Protein AF-0000000075454269 (afdb_homodimer)

Organism: Capnocytophaga canimorsus (strain 5) (NCBI:txid860228)

Nearest PDB structures (foldseek):
  5xvn-assembly1_A  TM=9.307E-01  e=2.138E-20  Enterococcus faecalis TX0027
  8pk1-assembly1_F  TM=9.106E-01  e=6.320E-19  Streptococcus thermophilus DGCC 7710
  4zkj-assembly1_B  TM=7.295E-01  e=8.200E-19  Streptococcus pyogenes M1 476
  8pk1-assembly1_E  TM=7.086E-01  e=9.490E-18  Streptococcus thermophilus DGCC 7710
  5xvn-assembly1_D  TM=6.740E-01  e=6.801E-16  Enterococcus faecalis TX0027

Structure (mmCIF, N/CA/C/O backbone):
data_AF-0000000075454269-model_v1
#
loop_
_entity.id
_entity.type
_entity.pdbx_description
1 polymer 'CRISPR-associated endonuclease Cas1'
#
loop_
_atom_site.group_PDB
_atom_site.id
_atom_site.type_symbol
_atom_site.label_atom_id
_atom_site.label_alt_id
_atom_site.label_comp_id
_atom_site.label_asym_id
_atom_site.label_entity_id
_atom_site.label_seq_id
_atom_site.pdbx_PDB_ins_code
_atom_site.Cartn_x
_atom_site.Cartn_y
_atom_site.Cartn_z
_atom_site.occupancy
_atom_site.B_iso_or_equiv
_atom_site.auth_seq_id
_atom_site.auth_comp_id
_atom_site.auth_asym_id
_atom_site.auth_atom_id
_atom_site.pdbx_PDB_model_num
ATOM 1 N N . MET A 1 1 ? 5.285 -3.428 21.219 1 45.31 1 MET A N 1
ATOM 2 C CA . MET A 1 1 ? 6.477 -2.762 20.703 1 45.31 1 MET A CA 1
ATOM 3 C C . MET A 1 1 ? 6.109 -1.482 19.953 1 45.31 1 MET A C 1
ATOM 5 O O . MET A 1 1 ? 5.129 -1.455 19.203 1 45.31 1 MET A O 1
ATOM 9 N N . LEU A 1 2 ? 6.566 -0.424 20.469 1 62.72 2 LEU A N 1
ATOM 10 C CA . LEU A 1 2 ? 6.242 0.884 19.906 1 62.72 2 LEU A CA 1
ATOM 11 C C . LEU A 1 2 ? 6.938 1.094 18.562 1 62.72 2 LEU A C 1
ATOM 13 O O . LEU A 1 2 ? 8.164 1.03 18.484 1 62.72 2 LEU A O 1
ATOM 17 N N . TYR A 1 3 ? 6.336 0.884 17.5 1 77.25 3 TYR A N 1
ATOM 18 C CA . TYR A 1 3 ? 6.93 1.032 16.172 1 77.25 3 TYR A CA 1
ATOM 19 C C . TYR A 1 3 ? 7.383 2.469 15.938 1 77.25 3 TYR A C 1
ATOM 21 O O . TYR A 1 3 ? 6.781 3.41 16.453 1 77.25 3 TYR A O 1
ATOM 29 N N . ARG A 1 4 ? 8.531 2.588 15.391 1 89 4 ARG A N 1
ATOM 30 C CA . ARG A 1 4 ? 9.117 3.883 15.062 1 89 4 ARG A CA 1
ATOM 31 C C . ARG A 1 4 ? 8.734 4.316 13.648 1 89 4 ARG A C 1
ATOM 33 O O . ARG A 1 4 ? 8.562 3.475 12.766 1 89 4 ARG A O 1
ATOM 40 N N . SER A 1 5 ? 8.523 5.621 13.523 1 91.81 5 SER A N 1
ATOM 41 C CA . SER A 1 5 ? 8.383 6.23 12.203 1 91.81 5 SER A CA 1
ATOM 42 C C . SER A 1 5 ? 9.664 6.945 11.781 1 91.81 5 SER A C 1
ATOM 44 O O . SER A 1 5 ? 10.242 7.707 12.562 1 91.81 5 SER A O 1
ATOM 46 N N . ILE A 1 6 ? 10.117 6.656 10.625 1 94.69 6 ILE A N 1
ATOM 47 C CA . ILE A 1 6 ? 11.32 7.301 10.117 1 94.69 6 ILE A CA 1
ATOM 48 C C . ILE A 1 6 ? 10.969 8.211 8.945 1 94.69 6 ILE A C 1
ATOM 50 O O . ILE A 1 6 ? 10.25 7.801 8.031 1 94.69 6 ILE A O 1
ATOM 54 N N . TYR A 1 7 ? 11.453 9.422 9.016 1 95.12 7 TYR A N 1
ATOM 55 C CA . TYR A 1 7 ? 11.266 10.43 7.977 1 95.12 7 TYR A CA 1
ATOM 56 C C . TYR A 1 7 ? 12.578 10.711 7.25 1 95.12 7 TYR A C 1
ATOM 58 O O . TYR A 1 7 ? 13.562 11.117 7.871 1 95.12 7 TYR A O 1
ATOM 66 N N . ILE A 1 8 ? 12.641 10.469 5.914 1 96.75 8 ILE A N 1
ATOM 67 C CA . ILE A 1 8 ? 13.812 10.758 5.094 1 96.75 8 ILE A CA 1
ATOM 68 C C . ILE A 1 8 ? 13.562 12 4.242 1 96.75 8 ILE A C 1
ATOM 70 O O . ILE A 1 8 ? 12.891 11.922 3.211 1 96.75 8 ILE A O 1
ATOM 74 N N . GLY A 1 9 ? 14.172 13.094 4.59 1 95.31 9 GLY A N 1
ATOM 75 C CA . GLY A 1 9 ? 13.953 14.352 3.896 1 95.31 9 GLY A CA 1
ATOM 76 C C . GLY A 1 9 ? 15.172 14.844 3.145 1 95.31 9 GLY A C 1
ATOM 77 O O . GLY A 1 9 ? 15.18 15.953 2.611 1 95.31 9 GLY A O 1
ATOM 78 N N . ASN A 1 10 ? 16.234 14.062 3.109 1 95.19 10 ASN A N 1
ATOM 79 C CA . ASN A 1 10 ? 17.484 14.383 2.432 1 95.19 10 ASN A CA 1
ATOM 80 C C . ASN A 1 10 ? 17.875 13.297 1.421 1 95.19 10 ASN A C 1
ATOM 82 O O . ASN A 1 10 ? 17.344 12.188 1.472 1 95.19 10 ASN A O 1
ATOM 86 N N . PRO A 1 11 ? 18.734 13.672 0.455 1 96.75 11 PRO A N 1
ATOM 87 C CA . PRO A 1 11 ? 19.219 12.641 -0.46 1 96.75 11 PRO A CA 1
ATOM 88 C C . PRO A 1 11 ? 19.781 11.414 0.272 1 96.75 11 PRO A C 1
ATOM 90 O O . PRO A 1 11 ? 20.516 11.555 1.247 1 96.75 11 PRO A O 1
ATOM 93 N N . ALA A 1 12 ? 19.391 10.242 -0.186 1 98 12 ALA A N 1
ATOM 94 C CA . ALA A 1 12 ? 19.812 9.031 0.516 1 98 12 ALA A CA 1
ATOM 95 C C . ALA A 1 12 ? 19.609 7.797 -0.357 1 98 12 ALA A C 1
ATOM 97 O O . ALA A 1 12 ? 18.719 7.766 -1.205 1 98 12 ALA A O 1
ATOM 98 N N . TYR A 1 13 ? 20.484 6.91 -0.238 1 98 13 TYR A N 1
ATOM 99 C CA . TYR A 1 13 ? 20.281 5.551 -0.729 1 98 13 TYR A CA 1
ATOM 100 C C . TYR A 1 13 ? 19.906 4.609 0.408 1 98 13 TYR A C 1
ATOM 102 O O . TYR A 1 13 ? 20.656 4.445 1.368 1 98 13 TYR A O 1
ATOM 110 N N . LEU A 1 14 ? 18.734 4.023 0.319 1 98.38 14 LEU A N 1
ATOM 111 C CA . LEU A 1 14 ? 18.234 3.115 1.34 1 98.38 14 LEU A CA 1
ATOM 112 C C . LEU A 1 14 ? 18.391 1.662 0.903 1 98.38 14 LEU A C 1
ATOM 114 O O . LEU A 1 14 ? 17.844 1.258 -0.126 1 98.38 14 LEU A O 1
ATOM 118 N N . LYS A 1 15 ? 19.047 0.893 1.63 1 97.88 15 LYS A N 1
ATOM 119 C CA . LYS A 1 15 ? 19.297 -0.504 1.278 1 97.88 15 LYS A CA 1
ATOM 120 C C . LYS A 1 15 ? 19.219 -1.402 2.51 1 97.88 15 LYS A C 1
ATOM 122 O O . LYS A 1 15 ? 19.234 -0.917 3.643 1 97.88 15 LYS A O 1
ATOM 127 N N . LEU A 1 16 ? 19.125 -2.688 2.25 1 97.69 16 LEU A N 1
ATOM 128 C CA . LEU A 1 16 ? 19.062 -3.682 3.316 1 97.69 16 LEU A CA 1
ATOM 129 C C . LEU A 1 16 ? 20.438 -4.305 3.545 1 97.69 16 LEU A C 1
ATOM 131 O O . LEU A 1 16 ? 21.109 -4.711 2.59 1 97.69 16 LEU A O 1
ATOM 135 N N . LYS A 1 17 ? 20.891 -4.293 4.742 1 96.38 17 LYS A N 1
ATOM 136 C CA . LYS A 1 17 ? 22.094 -5.02 5.152 1 96.38 17 LYS A CA 1
ATOM 137 C C . LYS A 1 17 ? 21.953 -5.543 6.578 1 96.38 17 LYS A C 1
ATOM 139 O O . LYS A 1 17 ? 21.609 -4.793 7.492 1 96.38 17 LYS A O 1
ATOM 144 N N . ASP A 1 18 ? 22.094 -6.812 6.824 1 95.38 18 ASP A N 1
ATOM 145 C CA . ASP A 1 18 ? 22.047 -7.441 8.141 1 95.38 18 ASP A CA 1
ATOM 146 C C . ASP A 1 18 ? 20.703 -7.164 8.82 1 95.38 18 ASP A C 1
ATOM 148 O O . ASP A 1 18 ? 20.672 -6.746 9.977 1 95.38 18 ASP A O 1
ATOM 152 N N . GLN A 1 19 ? 19.688 -7.238 8.102 1 94.19 19 GLN A N 1
ATOM 153 C CA . GLN A 1 19 ? 18.312 -7.082 8.555 1 94.19 19 GLN A CA 1
ATOM 154 C C . GLN A 1 19 ? 18.047 -5.656 9.039 1 94.19 19 GLN A C 1
ATOM 156 O O . GLN A 1 19 ? 17.078 -5.41 9.766 1 94.19 19 GLN A O 1
ATOM 161 N N . GLN A 1 20 ? 18.906 -4.754 8.602 1 97 20 GLN A N 1
ATOM 162 C CA . GLN A 1 20 ? 18.781 -3.344 8.945 1 97 20 GLN A CA 1
ATOM 163 C C . GLN A 1 20 ? 18.625 -2.486 7.691 1 97 20 GLN A C 1
ATOM 165 O O . GLN A 1 20 ? 19.234 -2.77 6.656 1 97 20 GLN A O 1
ATOM 170 N N . MET A 1 21 ? 17.781 -1.5 7.805 1 97.62 21 MET A N 1
ATOM 171 C CA . MET A 1 21 ? 17.781 -0.467 6.773 1 97.62 21 MET A CA 1
ATOM 172 C C . MET A 1 21 ? 18.969 0.467 6.93 1 97.62 21 MET A C 1
ATOM 174 O O . MET A 1 21 ? 19.078 1.178 7.934 1 97.62 21 MET A O 1
ATOM 178 N N . LYS A 1 22 ? 19.828 0.442 6.023 1 98.31 22 LYS A N 1
ATOM 179 C CA . LYS A 1 22 ? 20.984 1.339 6.004 1 98.31 22 LYS A CA 1
ATOM 180 C C . LYS A 1 22 ? 20.672 2.607 5.211 1 98.31 22 LYS A C 1
ATOM 182 O O . LYS A 1 22 ? 20.109 2.541 4.121 1 98.31 22 LYS A O 1
ATOM 187 N N . ILE A 1 23 ? 20.953 3.67 5.797 1 98.12 23 ILE A N 1
ATOM 188 C CA . ILE A 1 23 ? 20.844 4.969 5.145 1 98.12 23 ILE A CA 1
ATOM 189 C C . ILE A 1 23 ? 22.219 5.445 4.707 1 98.12 23 ILE A C 1
ATOM 191 O O . ILE A 1 23 ? 23.078 5.738 5.543 1 98.12 23 ILE A O 1
ATOM 195 N N . VAL A 1 24 ? 22.375 5.543 3.389 1 97.56 24 VAL A N 1
ATOM 196 C CA . VAL A 1 24 ? 23.703 5.82 2.848 1 97.56 24 VAL A CA 1
ATOM 197 C C . VAL A 1 24 ? 23.672 7.129 2.057 1 97.56 24 VAL A C 1
ATOM 199 O O . VAL A 1 24 ? 22.734 7.387 1.306 1 97.56 24 VAL A O 1
ATOM 202 N N . CYS A 1 25 ? 24.672 7.902 2.211 1 96.06 25 CYS A N 1
ATOM 203 C CA . CYS A 1 25 ? 24.812 9.117 1.414 1 96.06 25 CYS A CA 1
ATOM 204 C C . CYS A 1 25 ? 25.141 8.781 -0.035 1 96.06 25 CYS A C 1
ATOM 206 O O . CYS A 1 25 ? 26.141 8.117 -0.307 1 96.06 25 CYS A O 1
ATOM 208 N N . PRO A 1 26 ? 24.328 9.234 -0.914 1 92.5 26 PRO A N 1
ATOM 209 C CA . PRO A 1 26 ? 24.594 8.859 -2.307 1 92.5 26 PRO A CA 1
ATOM 210 C C . PRO A 1 26 ? 25.906 9.445 -2.836 1 92.5 26 PRO A C 1
ATOM 212 O O . PRO A 1 26 ? 26.547 8.844 -3.699 1 92.5 26 PRO A O 1
ATOM 215 N N . LYS A 1 27 ? 26.359 10.586 -2.293 1 92.06 27 LYS A N 1
ATOM 216 C CA . LYS A 1 27 ? 27.547 11.273 -2.771 1 92.06 27 LYS A CA 1
ATOM 217 C C . LYS A 1 27 ? 28.812 10.648 -2.184 1 92.06 27 LYS A C 1
ATOM 219 O O . LYS A 1 27 ? 29.719 10.258 -2.922 1 92.06 27 LYS A O 1
ATOM 224 N N . THR A 1 28 ? 28.859 10.414 -0.987 1 93.94 28 THR A N 1
ATOM 225 C CA . THR A 1 28 ? 30.078 9.992 -0.306 1 93.94 28 THR A CA 1
ATOM 226 C C . THR A 1 28 ? 30.062 8.484 -0.074 1 93.94 28 THR A C 1
ATOM 228 O O . THR A 1 28 ? 31.094 7.891 0.248 1 93.94 28 THR A O 1
ATOM 231 N N . LYS A 1 29 ? 28.906 7.891 -0.144 1 92.19 29 LYS A N 1
ATOM 232 C CA . LYS A 1 29 ? 28.703 6.469 0.104 1 92.19 29 LYS A CA 1
ATOM 233 C C . LYS A 1 29 ? 28.875 6.137 1.584 1 92.19 29 LYS A C 1
ATOM 235 O O . LYS A 1 29 ? 28.922 4.965 1.963 1 92.19 29 LYS A O 1
ATOM 240 N N . ALA A 1 30 ? 28.938 7.23 2.375 1 95.75 30 ALA A N 1
ATOM 241 C CA . ALA A 1 30 ? 29.047 7.031 3.818 1 95.75 30 ALA A CA 1
ATOM 242 C C . ALA A 1 30 ? 27.703 6.645 4.422 1 95.75 30 ALA A C 1
ATOM 244 O O . ALA A 1 30 ? 26.656 7.172 4.02 1 95.75 30 ALA A O 1
ATOM 245 N N . GLU A 1 31 ? 27.75 5.758 5.391 1 95.69 31 GLU A N 1
ATOM 246 C CA . GLU A 1 31 ? 26.531 5.395 6.113 1 95.69 31 GLU A CA 1
ATOM 247 C C . GLU A 1 31 ? 26.141 6.48 7.113 1 95.69 31 GLU A C 1
ATOM 249 O O . GLU A 1 31 ? 26.938 6.844 7.984 1 95.69 31 GLU A O 1
ATOM 254 N N . LYS A 1 32 ? 25.016 6.988 6.996 1 95.69 32 LYS A N 1
ATOM 255 C CA . LYS A 1 32 ? 24.531 8.062 7.855 1 95.69 32 LYS A CA 1
ATOM 256 C C . LYS A 1 32 ? 23.719 7.508 9.031 1 95.69 32 LYS A C 1
ATOM 258 O O . LYS A 1 32 ? 23.531 8.195 10.039 1 95.69 32 LYS A O 1
ATOM 263 N N . GLY A 1 33 ? 23.234 6.285 8.898 1 95.38 33 GLY A N 1
ATOM 264 C CA . GLY A 1 33 ? 22.422 5.688 9.945 1 95.38 33 GLY A CA 1
ATOM 265 C C . GLY A 1 33 ? 21.984 4.27 9.633 1 95.38 33 GLY A C 1
ATOM 266 O O . GLY A 1 33 ? 22.188 3.787 8.516 1 95.38 33 GLY A O 1
ATOM 267 N N . SER A 1 34 ? 21.516 3.596 10.664 1 96.06 34 SER A N 1
ATOM 268 C CA . SER A 1 34 ? 21.016 2.223 10.57 1 96.06 34 SER A CA 1
ATOM 269 C C . SER A 1 34 ? 19.859 1.982 11.539 1 96.06 34 SER A C 1
ATOM 271 O O . SER A 1 34 ? 19.906 2.43 12.688 1 96.06 34 SER A O 1
ATOM 273 N N . VAL A 1 35 ? 18.828 1.36 11.031 1 96.38 35 VAL A N 1
ATOM 274 C CA . VAL A 1 35 ? 17.656 1.081 11.852 1 96.38 35 VAL A CA 1
ATOM 275 C C . VAL A 1 35 ? 17.188 -0.355 11.617 1 96.38 35 VAL A C 1
ATOM 277 O O . VAL A 1 35 ? 17 -0.776 10.477 1 96.38 35 VAL A O 1
ATOM 280 N N . PRO A 1 36 ? 17.031 -1.116 12.695 1 96.31 36 PRO A N 1
ATOM 281 C CA . PRO A 1 36 ? 16.438 -2.439 12.492 1 96.31 36 PRO A CA 1
ATOM 282 C C . PRO A 1 36 ? 15.047 -2.373 11.875 1 96.31 36 PRO A C 1
ATOM 284 O O . PRO A 1 36 ? 14.195 -1.628 12.352 1 96.31 36 PRO A O 1
ATOM 287 N N . VAL A 1 37 ? 14.828 -3.168 10.875 1 95.5 37 VAL A N 1
ATOM 288 C CA . VAL A 1 37 ? 13.562 -3.135 10.164 1 95.5 37 VAL A CA 1
ATOM 289 C C . VAL A 1 37 ? 12.422 -3.52 11.109 1 95.5 37 VAL A C 1
ATOM 291 O O . VAL A 1 37 ? 11.32 -2.975 11.016 1 95.5 37 VAL A O 1
ATOM 294 N N . GLU A 1 38 ? 12.648 -4.418 12.008 1 92.94 38 GLU A N 1
ATOM 295 C CA . GLU A 1 38 ? 11.633 -4.918 12.93 1 92.94 38 GLU A CA 1
ATOM 296 C C . GLU A 1 38 ? 11.133 -3.814 13.852 1 92.94 38 GLU A C 1
ATOM 298 O O . GLU A 1 38 ? 10.062 -3.936 14.453 1 92.94 38 GLU A O 1
ATOM 303 N N . ASP A 1 39 ? 11.891 -2.697 13.969 1 93.75 39 ASP A N 1
ATOM 304 C CA . ASP A 1 39 ? 11.523 -1.588 14.844 1 93.75 39 ASP A CA 1
ATOM 305 C C . ASP A 1 39 ? 10.711 -0.542 14.086 1 93.75 39 ASP A C 1
ATOM 307 O O . ASP A 1 39 ? 10.188 0.401 14.688 1 93.75 39 ASP A O 1
ATOM 311 N N . LEU A 1 40 ? 10.539 -0.782 12.836 1 93.56 40 LEU A N 1
ATOM 312 C CA . LEU A 1 40 ? 9.906 0.237 12.008 1 93.56 40 LEU A CA 1
ATOM 313 C C . LEU A 1 40 ? 8.422 -0.059 11.82 1 93.56 40 LEU A C 1
ATOM 315 O O . LEU A 1 40 ? 8.031 -1.212 11.617 1 93.56 40 LEU A O 1
ATOM 319 N N . GLY A 1 41 ? 7.602 0.968 11.945 1 91.81 41 GLY A N 1
ATOM 320 C CA . GLY A 1 41 ? 6.199 0.889 11.57 1 91.81 41 GLY A CA 1
ATOM 321 C C . GLY A 1 41 ? 5.883 1.623 10.281 1 91.81 41 GLY A C 1
ATOM 322 O O . GLY A 1 41 ? 4.965 1.238 9.555 1 91.81 41 GLY A O 1
ATOM 323 N N . LEU A 1 42 ? 6.652 2.738 10.102 1 94 42 LEU A N 1
ATOM 324 C CA . LEU A 1 42 ? 6.391 3.58 8.938 1 94 42 LEU A CA 1
ATOM 325 C C . LEU A 1 42 ? 7.676 4.215 8.422 1 94 42 LEU A C 1
ATOM 327 O O . LEU A 1 42 ? 8.508 4.676 9.211 1 94 42 LEU A O 1
ATOM 331 N N . LEU A 1 43 ? 7.852 4.203 7.105 1 96.62 43 LEU A N 1
ATOM 332 C CA . LEU A 1 43 ? 8.938 4.887 6.41 1 96.62 43 LEU A CA 1
ATOM 333 C C . LEU A 1 43 ? 8.391 5.941 5.457 1 96.62 43 LEU A C 1
ATOM 335 O O . LEU A 1 43 ? 7.641 5.621 4.531 1 96.62 43 LEU A O 1
ATOM 339 N N . MET A 1 44 ? 8.758 7.191 5.668 1 97.12 44 MET A N 1
ATOM 340 C CA . MET A 1 44 ? 8.297 8.297 4.828 1 97.12 44 MET A CA 1
ATOM 341 C C . MET A 1 44 ? 9.43 8.812 3.945 1 97.12 44 MET A C 1
ATOM 343 O O . MET A 1 44 ? 10.469 9.25 4.449 1 97.12 44 MET A O 1
ATOM 347 N N . LEU A 1 45 ? 9.203 8.766 2.645 1 97.94 45 LEU A N 1
ATOM 348 C CA . LEU A 1 45 ? 10.156 9.273 1.659 1 97.94 45 LEU A CA 1
ATOM 349 C C . LEU A 1 45 ? 9.758 10.672 1.202 1 97.94 45 LEU A C 1
ATOM 351 O O . LEU A 1 45 ? 8.719 10.852 0.562 1 97.94 45 LEU A O 1
ATOM 355 N N . ASP A 1 46 ? 10.656 11.648 1.494 1 96.69 46 ASP A N 1
ATOM 356 C CA . ASP A 1 46 ? 10.258 13.023 1.221 1 96.69 46 ASP A CA 1
ATOM 357 C C . ASP A 1 46 ? 11.406 13.812 0.594 1 96.69 46 ASP A C 1
ATOM 359 O O . ASP A 1 46 ? 11.742 14.906 1.061 1 96.69 46 ASP A O 1
ATOM 363 N N . HIS A 1 47 ? 12.047 13.219 -0.365 1 96.25 47 HIS A N 1
ATOM 364 C CA . HIS A 1 47 ? 13.055 13.875 -1.191 1 96.25 47 HIS A CA 1
ATOM 365 C C . HIS A 1 47 ? 13.195 13.18 -2.543 1 96.25 47 HIS A C 1
ATOM 367 O O . HIS A 1 47 ? 13.18 11.945 -2.617 1 96.25 47 HIS A O 1
ATOM 373 N N . PHE A 1 48 ? 13.391 13.914 -3.586 1 92.56 48 PHE A N 1
ATOM 374 C CA . PHE A 1 48 ? 13.383 13.352 -4.93 1 92.56 48 PHE A CA 1
ATOM 375 C C . PHE A 1 48 ? 14.648 12.539 -5.184 1 92.56 48 PHE A C 1
ATOM 377 O O . PHE A 1 48 ? 14.656 11.625 -6.012 1 92.56 48 PHE A O 1
ATOM 384 N N . GLN A 1 49 ? 15.742 12.812 -4.422 1 95.62 49 GLN A N 1
ATOM 385 C CA . GLN A 1 49 ? 17.016 12.109 -4.621 1 95.62 49 GLN A CA 1
ATOM 386 C C . GLN A 1 49 ? 17.141 10.938 -3.652 1 95.62 49 GLN A C 1
ATOM 388 O O . GLN A 1 49 ? 18.25 10.648 -3.172 1 95.62 49 GLN A O 1
ATOM 393 N N . ILE A 1 50 ? 16.125 10.352 -3.307 1 97.69 50 ILE A N 1
ATOM 394 C CA . ILE A 1 50 ? 16.141 9.102 -2.557 1 97.69 50 ILE A CA 1
ATOM 395 C C . ILE A 1 50 ? 16.078 7.918 -3.521 1 97.69 50 ILE A C 1
ATOM 397 O O . ILE A 1 50 ? 15.328 7.953 -4.504 1 97.69 50 ILE A O 1
ATOM 401 N N . THR A 1 51 ? 16.875 6.965 -3.334 1 98 51 THR A N 1
ATOM 402 C CA . THR A 1 51 ? 16.781 5.676 -4.012 1 98 51 THR A CA 1
ATOM 403 C C . THR A 1 51 ? 16.594 4.547 -3 1 98 51 THR A C 1
ATOM 405 O O . THR A 1 51 ? 17.203 4.559 -1.93 1 98 51 THR A O 1
ATOM 408 N N . ILE A 1 52 ? 15.789 3.574 -3.352 1 98.31 52 ILE A N 1
ATOM 409 C CA . ILE A 1 52 ? 15.492 2.486 -2.428 1 98.31 52 ILE A CA 1
ATOM 410 C C . ILE A 1 52 ? 15.648 1.146 -3.143 1 98.31 52 ILE A C 1
ATOM 412 O O . ILE A 1 52 ? 15.234 0.997 -4.293 1 98.31 52 ILE A O 1
ATOM 416 N N . SER A 1 53 ? 16.266 0.19 -2.498 1 98.12 53 SER A N 1
ATOM 417 C CA . SER A 1 53 ? 16.438 -1.136 -3.084 1 98.12 53 SER A CA 1
ATOM 418 C C . SER A 1 53 ? 15.172 -1.971 -2.928 1 98.12 53 SER A C 1
ATOM 420 O O . SER A 1 53 ? 14.469 -1.864 -1.919 1 98.12 53 SER A O 1
ATOM 422 N N . HIS A 1 54 ? 14.914 -2.785 -3.91 1 97.94 54 HIS A N 1
ATOM 423 C CA . HIS A 1 54 ? 13.75 -3.662 -3.857 1 97.94 54 HIS A CA 1
ATOM 424 C C . HIS A 1 54 ? 13.875 -4.676 -2.725 1 97.94 54 HIS A C 1
ATOM 426 O O . HIS A 1 54 ? 12.875 -5.039 -2.098 1 97.94 54 HIS A O 1
ATOM 432 N N . GLN A 1 55 ? 15.062 -5.125 -2.465 1 97.12 55 GLN A N 1
ATOM 433 C CA . GLN A 1 55 ? 15.281 -6.027 -1.342 1 97.12 55 GLN A CA 1
ATOM 434 C C . GLN A 1 55 ? 14.773 -5.418 -0.038 1 97.12 55 GLN A C 1
ATOM 436 O O . GLN A 1 55 ? 14.141 -6.102 0.767 1 97.12 55 GLN A O 1
ATOM 441 N N . LEU A 1 56 ? 15.133 -4.18 0.158 1 97.94 56 LEU A N 1
ATOM 442 C CA . LEU A 1 56 ? 14.648 -3.49 1.351 1 97.94 56 LEU A CA 1
ATOM 443 C C . LEU A 1 56 ? 13.133 -3.41 1.354 1 97.94 56 LEU A C 1
ATOM 445 O O . LEU A 1 56 ? 12.492 -3.68 2.373 1 97.94 56 LEU A O 1
ATOM 449 N N . ILE A 1 57 ? 12.547 -3.037 0.24 1 97.75 57 ILE A N 1
ATOM 450 C CA . ILE A 1 57 ? 11.094 -2.945 0.124 1 97.75 57 ILE A CA 1
ATOM 451 C C . ILE A 1 57 ? 10.461 -4.27 0.544 1 97.75 57 ILE A C 1
ATOM 453 O O . ILE A 1 57 ? 9.523 -4.289 1.349 1 97.75 57 ILE A O 1
ATOM 457 N N . GLN A 1 58 ? 10.961 -5.383 0.025 1 95.75 58 GLN A N 1
ATOM 458 C CA . GLN A 1 58 ? 10.453 -6.711 0.354 1 95.75 58 GLN A CA 1
ATOM 459 C C . GLN A 1 58 ? 10.492 -6.957 1.858 1 95.75 58 GLN A C 1
ATOM 461 O O . GLN A 1 58 ? 9.523 -7.465 2.436 1 95.75 58 GLN A O 1
ATOM 466 N N . TRP A 1 59 ? 11.586 -6.605 2.408 1 95.81 59 TRP A N 1
ATOM 467 C CA . TRP A 1 59 ? 11.773 -6.836 3.836 1 95.81 59 TRP A CA 1
ATOM 468 C C . TRP A 1 59 ? 10.828 -5.973 4.66 1 95.81 59 TRP A C 1
ATOM 470 O O . TRP A 1 59 ? 10.273 -6.43 5.66 1 95.81 59 TRP A O 1
ATOM 480 N N . LEU A 1 60 ? 10.688 -4.785 4.258 1 96 60 LEU A N 1
ATOM 481 C CA . LEU A 1 60 ? 9.758 -3.887 4.934 1 96 60 LEU A CA 1
ATOM 482 C C . LEU A 1 60 ? 8.336 -4.426 4.863 1 96 60 LEU A C 1
ATOM 484 O O . LEU A 1 60 ? 7.621 -4.434 5.871 1 96 60 LEU A O 1
ATOM 488 N N . MET A 1 61 ? 7.926 -4.887 3.707 1 94.5 61 MET A N 1
ATOM 489 C CA . MET A 1 61 ? 6.594 -5.465 3.541 1 94.5 61 MET A CA 1
ATOM 490 C C . MET A 1 61 ? 6.422 -6.695 4.426 1 94.5 61 MET A C 1
ATOM 492 O O . MET A 1 61 ? 5.371 -6.883 5.039 1 94.5 61 MET A O 1
ATOM 496 N N . GLY A 1 62 ? 7.43 -7.484 4.488 1 93 62 GLY A N 1
ATOM 497 C CA . GLY A 1 62 ? 7.379 -8.688 5.309 1 93 62 GLY A CA 1
ATOM 498 C C . GLY A 1 62 ? 7.25 -8.391 6.789 1 93 62 GLY A C 1
ATOM 499 O O . GLY A 1 62 ? 6.832 -9.258 7.566 1 93 62 GLY A O 1
ATOM 500 N N . ASN A 1 63 ? 7.625 -7.211 7.184 1 92.38 63 ASN A N 1
ATOM 501 C CA . ASN A 1 63 ? 7.543 -6.789 8.578 1 92.38 63 ASN A CA 1
ATOM 502 C C . ASN A 1 63 ? 6.402 -5.805 8.797 1 92.38 63 ASN A C 1
ATOM 504 O O . ASN A 1 63 ? 6.387 -5.078 9.797 1 92.38 63 ASN A O 1
ATOM 508 N N . ASN A 1 64 ? 5.539 -5.688 7.844 1 90.44 64 ASN A N 1
ATOM 509 C CA . ASN A 1 64 ? 4.309 -4.906 7.922 1 90.44 64 ASN A CA 1
ATOM 510 C C . ASN A 1 64 ? 4.602 -3.418 8.086 1 90.44 64 ASN A C 1
ATOM 512 O O . ASN A 1 64 ? 3.9 -2.723 8.828 1 90.44 64 ASN A O 1
ATOM 516 N N . VAL A 1 65 ? 5.676 -2.982 7.5 1 93.44 65 VAL A N 1
ATOM 517 C CA . VAL A 1 65 ? 6.027 -1.568 7.547 1 93.44 65 VAL A CA 1
ATOM 518 C C . VAL A 1 65 ? 5.324 -0.82 6.422 1 93.44 65 VAL A C 1
ATOM 520 O O . VAL A 1 65 ? 5.324 -1.271 5.273 1 93.44 65 VAL A O 1
ATOM 523 N N . VAL A 1 66 ? 4.727 0.344 6.703 1 93.25 66 VAL A N 1
ATOM 524 C CA . VAL A 1 66 ? 4.086 1.179 5.691 1 93.25 66 VAL A CA 1
ATOM 525 C C . VAL A 1 66 ? 5.121 2.105 5.059 1 93.25 66 VAL A C 1
ATOM 527 O O . VAL A 1 66 ? 5.91 2.744 5.762 1 93.25 66 VAL A O 1
ATOM 530 N N . ILE A 1 67 ? 5.145 2.168 3.721 1 96.25 67 ILE A N 1
ATOM 531 C CA . ILE A 1 67 ? 5.988 3.135 3.027 1 96.25 67 ILE A CA 1
ATOM 532 C C . ILE A 1 67 ? 5.121 4.25 2.445 1 96.25 67 ILE A C 1
ATOM 534 O O . ILE A 1 67 ? 4.156 3.982 1.725 1 96.25 67 ILE A O 1
ATOM 538 N N . ILE A 1 68 ? 5.457 5.492 2.746 1 96.19 68 ILE A N 1
ATOM 539 C CA . ILE A 1 68 ? 4.746 6.656 2.229 1 96.19 68 ILE A CA 1
ATOM 540 C C . ILE A 1 68 ? 5.672 7.465 1.319 1 96.19 68 ILE A C 1
ATOM 542 O O . ILE A 1 68 ? 6.809 7.762 1.688 1 96.19 68 ILE A O 1
ATOM 546 N N . SER A 1 69 ? 5.219 7.754 0.158 1 97.44 69 SER A N 1
ATOM 547 C CA . SER A 1 69 ? 5.918 8.633 -0.774 1 97.44 69 SER A CA 1
ATOM 548 C C . SER A 1 69 ? 5.277 10.016 -0.816 1 97.44 69 SER A C 1
ATOM 550 O O . SER A 1 69 ? 4.082 10.141 -1.09 1 97.44 69 SER A O 1
ATOM 552 N N . CYS A 1 70 ? 6.027 11.016 -0.572 1 96.06 70 CYS A N 1
ATOM 553 C CA . CYS A 1 70 ? 5.531 12.391 -0.632 1 96.06 70 CYS A CA 1
ATOM 554 C C . CYS A 1 70 ? 5.859 13.031 -1.974 1 96.06 70 CYS A C 1
ATOM 556 O O . CYS A 1 70 ? 6.855 12.672 -2.607 1 96.06 70 CYS A O 1
ATOM 558 N N . ASP A 1 71 ? 5.07 13.977 -2.338 1 94.44 71 ASP A N 1
ATOM 559 C CA . ASP A 1 71 ? 5.305 14.656 -3.605 1 94.44 71 ASP A CA 1
ATOM 560 C C . ASP A 1 71 ? 6.18 15.898 -3.408 1 94.44 71 ASP A C 1
ATOM 562 O O . ASP A 1 71 ? 6.809 16.062 -2.361 1 94.44 71 ASP A O 1
ATOM 566 N N . THR A 1 72 ? 6.266 16.719 -4.438 1 92.5 72 THR A N 1
ATOM 567 C CA . THR A 1 72 ? 7.152 17.875 -4.434 1 92.5 72 THR A CA 1
ATOM 568 C C . THR A 1 72 ? 6.664 18.922 -3.438 1 92.5 72 THR A C 1
ATOM 570 O O . THR A 1 72 ? 7.422 19.812 -3.035 1 92.5 72 THR A O 1
ATOM 573 N N . HIS A 1 73 ? 5.391 18.828 -3.053 1 92.5 73 HIS A N 1
ATOM 574 C CA . HIS A 1 73 ? 4.844 19.75 -2.072 1 92.5 73 HIS A CA 1
ATOM 575 C C . HIS A 1 73 ? 4.863 19.156 -0.671 1 92.5 73 HIS A C 1
ATOM 577 O O . HIS A 1 73 ? 4.223 19.672 0.242 1 92.5 73 HIS A O 1
ATOM 583 N N . HIS A 1 74 ? 5.551 18 -0.563 1 93.56 74 HIS A N 1
ATOM 584 C CA . HIS A 1 74 ? 5.734 17.312 0.712 1 93.56 74 HIS A CA 1
ATOM 585 C C . HIS A 1 74 ? 4.414 16.766 1.242 1 93.56 74 HIS A C 1
ATOM 587 O O . HIS A 1 74 ? 4.25 16.594 2.453 1 93.56 74 HIS A O 1
ATOM 593 N N . LEU A 1 75 ? 3.477 16.578 0.339 1 95.44 75 LEU A N 1
ATOM 594 C CA . LEU A 1 75 ? 2.211 15.938 0.673 1 95.44 75 LEU A CA 1
ATOM 595 C C . LEU A 1 75 ? 2.283 14.438 0.423 1 95.44 75 LEU A C 1
ATOM 597 O O . LEU A 1 75 ? 2.799 14 -0.608 1 95.44 75 LEU A O 1
ATOM 601 N N . PRO A 1 76 ? 1.822 13.68 1.409 1 95.31 76 PRO A N 1
ATOM 602 C CA . PRO A 1 76 ? 1.735 12.242 1.117 1 95.31 76 PRO A CA 1
ATOM 603 C C . PRO A 1 76 ? 0.968 11.945 -0.169 1 95.31 76 PRO A C 1
ATOM 605 O O . PRO A 1 76 ? -0.133 12.469 -0.369 1 95.31 76 PRO A O 1
ATOM 608 N N . HIS A 1 77 ? 1.562 11.156 -0.98 1 94.31 77 HIS A N 1
ATOM 609 C CA . HIS A 1 77 ? 1.045 10.969 -2.332 1 94.31 77 HIS A CA 1
ATOM 610 C C . HIS A 1 77 ? 0.805 9.492 -2.633 1 94.31 77 HIS A C 1
ATOM 612 O O . HIS A 1 77 ? -0.227 9.133 -3.203 1 94.31 77 HIS A O 1
ATOM 618 N N . GLY A 1 78 ? 1.713 8.695 -2.328 1 94.5 78 GLY A N 1
ATOM 619 C CA . GLY A 1 78 ? 1.614 7.258 -2.525 1 94.5 78 GLY A CA 1
ATOM 620 C C . GLY A 1 78 ? 1.813 6.465 -1.248 1 94.5 78 GLY A C 1
ATOM 621 O O . GLY A 1 78 ? 2.539 6.898 -0.35 1 94.5 78 GLY A O 1
ATOM 622 N N . GLN A 1 79 ? 1.231 5.297 -1.213 1 93.69 79 GLN A N 1
ATOM 623 C CA . GLN A 1 79 ? 1.332 4.418 -0.051 1 93.69 79 GLN A CA 1
ATOM 624 C C . GLN A 1 79 ? 1.521 2.965 -0.475 1 93.69 79 GLN A C 1
ATOM 626 O O . GLN A 1 79 ? 0.825 2.477 -1.367 1 93.69 79 GLN A O 1
ATOM 631 N N . MET A 1 80 ? 2.527 2.334 0.141 1 94.69 80 MET A N 1
ATOM 632 C CA . MET A 1 80 ? 2.734 0.905 -0.08 1 94.69 80 MET A CA 1
ATOM 633 C C . MET A 1 80 ? 2.395 0.106 1.174 1 94.69 80 MET A C 1
ATOM 635 O O . MET A 1 80 ? 2.848 0.44 2.27 1 94.69 80 MET A O 1
ATOM 639 N N . LEU A 1 81 ? 1.652 -0.976 0.972 1 91.81 81 LEU A N 1
ATOM 640 C CA . LEU A 1 81 ? 1.237 -1.893 2.029 1 91.81 81 LEU A CA 1
ATOM 641 C C . LEU A 1 81 ? 1.398 -3.342 1.585 1 91.81 81 LEU A C 1
ATOM 643 O O . LEU A 1 81 ? 1.37 -3.637 0.388 1 91.81 81 LEU A O 1
ATOM 647 N N . PRO A 1 82 ? 1.578 -4.168 2.615 1 90.81 82 PRO A N 1
ATOM 648 C CA . PRO A 1 82 ? 1.472 -5.586 2.264 1 90.81 82 PRO A CA 1
ATOM 649 C C . PRO A 1 82 ? 0.096 -5.957 1.712 1 90.81 82 PRO A C 1
ATOM 651 O O . PRO A 1 82 ? -0.919 -5.426 2.168 1 90.81 82 PRO A O 1
ATOM 654 N N . LEU A 1 83 ? 0.034 -6.871 0.748 1 84.94 83 LEU A N 1
ATOM 655 C CA . LEU A 1 83 ? -1.217 -7.27 0.11 1 84.94 83 LEU A CA 1
ATOM 656 C C . LEU A 1 83 ? -2.15 -7.938 1.113 1 84.94 83 LEU A C 1
ATOM 658 O O . LEU A 1 83 ? -3.373 -7.836 0.995 1 84.94 83 LEU A O 1
ATOM 662 N N . HIS A 1 84 ? -1.529 -8.664 2.043 1 78.5 84 HIS A N 1
ATOM 663 C CA . HIS A 1 84 ? -2.367 -9.32 3.039 1 78.5 84 HIS A CA 1
ATOM 664 C C . HIS A 1 84 ? -2.869 -8.32 4.078 1 78.5 84 HIS A C 1
ATOM 666 O O . HIS A 1 84 ? -3.721 -8.656 4.906 1 78.5 84 HIS A O 1
ATOM 672 N N . GLY A 1 85 ? -2.416 -7.172 3.992 1 69.19 85 GLY A N 1
ATOM 673 C CA . GLY A 1 85 ? -2.91 -6.09 4.828 1 69.19 85 GLY A CA 1
ATOM 674 C C . GLY A 1 85 ? -2.035 -5.82 6.039 1 69.19 85 GLY A C 1
ATOM 675 O O . GLY A 1 85 ? -1.095 -6.57 6.309 1 69.19 85 GLY A O 1
ATOM 676 N N . ASN A 1 86 ? -2.244 -4.715 6.605 1 74.25 86 ASN A N 1
ATOM 677 C CA . ASN A 1 86 ? -1.748 -4.27 7.902 1 74.25 86 ASN A CA 1
ATOM 678 C C . ASN A 1 86 ? -2.885 -4.078 8.898 1 74.25 86 ASN A C 1
ATOM 680 O O . ASN A 1 86 ? -3.715 -3.182 8.742 1 74.25 86 ASN A O 1
ATOM 684 N N . ALA A 1 87 ? -2.947 -4.93 9.867 1 73 87 ALA A N 1
ATOM 685 C CA . ALA A 1 87 ? -4.094 -5.004 10.773 1 73 87 ALA A CA 1
ATOM 686 C C . ALA A 1 87 ? -4.297 -3.682 11.508 1 73 87 ALA A C 1
ATOM 688 O O . ALA A 1 87 ? -5.43 -3.217 11.656 1 73 87 ALA A O 1
ATOM 689 N N . ILE A 1 88 ? -3.242 -3.082 11.945 1 73.31 88 ILE A N 1
ATOM 690 C CA . ILE A 1 88 ? -3.324 -1.837 12.703 1 73.31 88 ILE A CA 1
ATOM 691 C C . ILE A 1 88 ? -3.852 -0.722 11.797 1 73.31 88 ILE A C 1
ATOM 693 O O . ILE A 1 88 ? -4.789 -0.011 12.164 1 73.31 88 ILE A O 1
ATOM 697 N N . HIS A 1 89 ? -3.318 -0.605 10.68 1 80.5 89 HIS A N 1
ATOM 698 C CA . HIS A 1 89 ? -3.736 0.409 9.719 1 80.5 89 HIS A CA 1
ATOM 699 C C . HIS A 1 89 ? -5.195 0.22 9.312 1 80.5 89 HIS A C 1
ATOM 701 O O . HIS A 1 89 ? -5.957 1.186 9.266 1 80.5 89 HIS A O 1
ATOM 707 N N . SER A 1 90 ? -5.562 -0.975 9.102 1 81.75 90 SER A N 1
ATOM 708 C CA . SER A 1 90 ? -6.926 -1.292 8.695 1 81.75 90 SER A CA 1
ATOM 709 C C . SER A 1 90 ? -7.926 -0.947 9.797 1 81.75 90 SER A C 1
ATOM 711 O O . SER A 1 90 ? -9.008 -0.435 9.523 1 81.75 90 SER A O 1
ATOM 713 N N . GLN A 1 91 ? -7.535 -1.225 10.992 1 88.12 91 GLN A N 1
ATOM 714 C CA . GLN A 1 91 ? -8.422 -0.936 12.109 1 88.12 91 GLN A CA 1
ATOM 715 C C . GLN A 1 91 ? -8.633 0.566 12.273 1 88.12 91 GLN A C 1
ATOM 717 O O . GLN A 1 91 ? -9.758 1.017 12.516 1 88.12 91 GLN A O 1
ATOM 722 N N . ARG A 1 92 ? -7.672 1.312 12.141 1 90.19 92 ARG A N 1
ATOM 723 C CA . ARG A 1 92 ? -7.781 2.76 12.289 1 90.19 92 ARG A CA 1
ATOM 724 C C . ARG A 1 92 ? -8.68 3.355 11.211 1 90.19 92 ARG A C 1
ATOM 726 O O . ARG A 1 92 ? -9.508 4.223 11.492 1 90.19 92 ARG A O 1
ATOM 733 N N . ILE A 1 93 ? -8.516 2.84 10.047 1 88.12 93 ILE A N 1
ATOM 734 C CA . ILE A 1 93 ? -9.352 3.297 8.945 1 88.12 93 ILE A CA 1
ATOM 735 C C . ILE A 1 93 ? -10.812 2.936 9.211 1 88.12 93 ILE A C 1
ATOM 737 O O . ILE A 1 93 ? -11.711 3.746 8.984 1 88.12 93 ILE A O 1
ATOM 741 N N . LYS A 1 94 ? -11.023 1.76 9.688 1 89.5 94 LYS A N 1
ATOM 742 C CA . LYS A 1 94 ? -12.375 1.327 10.023 1 89.5 94 LYS A CA 1
ATOM 743 C C . LYS A 1 94 ? -13.008 2.248 11.062 1 89.5 94 LYS A C 1
ATOM 745 O O . LYS A 1 94 ? -14.141 2.693 10.898 1 89.5 94 LYS A O 1
ATOM 750 N N . ASP A 1 95 ? -12.234 2.512 12.094 1 94.06 95 ASP A N 1
ATOM 751 C CA . ASP A 1 95 ? -12.711 3.406 13.148 1 94.06 95 ASP A CA 1
ATOM 752 C C . ASP A 1 95 ? -13.039 4.789 12.586 1 94.06 95 ASP A C 1
ATOM 754 O O . ASP A 1 95 ? -14.031 5.406 12.977 1 94.06 95 ASP A O 1
ATOM 758 N N . GLN A 1 96 ? -12.195 5.266 11.711 1 94.62 96 GLN A N 1
ATOM 759 C CA . GLN A 1 96 ? -12.398 6.57 11.086 1 94.62 96 GLN A CA 1
ATOM 760 C C . GLN A 1 96 ? -13.672 6.59 10.25 1 94.62 96 GLN A C 1
ATOM 762 O O . GLN A 1 96 ? -14.469 7.527 10.352 1 94.62 96 GLN A O 1
ATOM 767 N N . ILE A 1 97 ? -13.922 5.574 9.484 1 91.25 97 ILE A N 1
ATOM 768 C CA . ILE A 1 97 ? -15.07 5.469 8.586 1 91.25 97 ILE A CA 1
ATOM 769 C C . ILE A 1 97 ? -16.359 5.344 9.414 1 91.25 97 ILE A C 1
ATOM 771 O O . ILE A 1 97 ? -17.391 5.902 9.047 1 91.25 97 ILE A O 1
ATOM 775 N N . GLU A 1 98 ? -16.234 4.684 10.453 1 92.81 98 GLU A N 1
ATOM 776 C CA . GLU A 1 98 ? -17.422 4.367 11.258 1 92.81 98 GLU A CA 1
ATOM 777 C C . GLU A 1 98 ? -17.781 5.523 12.188 1 92.81 98 GLU A C 1
ATOM 779 O O . GLU A 1 98 ? -18.812 5.492 12.844 1 92.81 98 GLU A O 1
ATOM 784 N N . ALA A 1 99 ? -16.922 6.488 12.281 1 94.5 99 ALA A N 1
ATOM 785 C CA . ALA A 1 99 ? -17.234 7.645 13.117 1 94.5 99 ALA A CA 1
ATOM 786 C C . ALA A 1 99 ? -18.609 8.227 12.75 1 94.5 99 ALA A C 1
ATOM 788 O O . ALA A 1 99 ? -18.891 8.461 11.578 1 94.5 99 ALA A O 1
ATOM 789 N N . SER A 1 100 ? -19.438 8.484 13.703 1 95.38 100 SER A N 1
ATOM 790 C CA . SER A 1 100 ? -20.812 8.938 13.469 1 95.38 100 SER A CA 1
ATOM 791 C C . SER A 1 100 ? -20.844 10.398 13.047 1 95.38 100 SER A C 1
ATOM 793 O O . SER A 1 100 ? -19.922 11.164 13.359 1 95.38 100 SER A O 1
ATOM 795 N N . GLU A 1 101 ? -21.938 10.719 12.406 1 94.69 101 GLU A N 1
ATOM 796 C CA . GLU A 1 101 ? -22.109 12.102 11.969 1 94.69 101 GLU A CA 1
ATOM 797 C C . GLU A 1 101 ? -22.203 13.055 13.156 1 94.69 101 GLU A C 1
ATOM 799 O O . GLU A 1 101 ? -21.609 14.133 13.141 1 94.69 101 GLU A O 1
ATOM 804 N N . PRO A 1 102 ? -22.875 12.68 14.219 1 96.5 102 PRO A N 1
ATOM 805 C CA . PRO A 1 102 ? -22.891 13.57 15.383 1 96.5 102 PRO A CA 1
ATOM 806 C C . PRO A 1 102 ? -21.516 13.797 15.984 1 96.5 102 PRO A C 1
ATOM 808 O O . PRO A 1 102 ? -21.172 14.922 16.359 1 96.5 102 PRO A O 1
ATOM 811 N N . LEU A 1 103 ? -20.766 12.766 16.062 1 97.19 103 LEU A N 1
ATOM 812 C CA . LEU A 1 103 ? -19.406 12.914 16.562 1 97.19 103 LEU A CA 1
ATOM 813 C C . LEU A 1 103 ? -18.609 13.875 15.688 1 97.19 103 LEU A C 1
ATOM 815 O O . LEU A 1 103 ? -17.938 14.773 16.203 1 97.19 103 LEU A O 1
ATOM 819 N N . LYS A 1 104 ? -18.641 13.727 14.453 1 96.81 104 LYS A N 1
ATOM 820 C CA . LYS A 1 104 ? -17.922 14.578 13.516 1 96.81 104 LYS A CA 1
ATOM 821 C C . LYS A 1 104 ? -18.328 16.047 13.664 1 96.81 104 LYS A C 1
ATOM 823 O O . LYS A 1 104 ? -17.5 16.938 13.617 1 96.81 104 LYS A O 1
ATOM 828 N N . LYS A 1 105 ? -19.562 16.234 13.852 1 97.25 105 LYS A N 1
ATOM 829 C CA . LYS A 1 105 ? -20.078 17.578 14.016 1 97.25 105 LYS A CA 1
ATOM 830 C C . LYS A 1 105 ? -19.531 18.234 15.289 1 97.25 105 LYS A C 1
ATOM 832 O O . LYS A 1 105 ? -19.188 19.406 15.289 1 97.25 105 LYS A O 1
ATOM 837 N N . GLN A 1 106 ? -19.516 17.469 16.281 1 97.75 106 GLN A N 1
ATOM 838 C CA . GLN A 1 106 ? -19 17.984 17.547 1 97.75 106 GLN A CA 1
ATOM 839 C C . GLN A 1 106 ? -17.5 18.281 17.438 1 97.75 106 GLN A C 1
ATOM 841 O O . GLN A 1 106 ? -17.031 19.266 17.984 1 97.75 106 GLN A O 1
ATOM 846 N N . LEU A 1 107 ? -16.812 17.406 16.797 1 98.38 107 LEU A N 1
ATOM 847 C CA . LEU A 1 107 ? -15.391 17.609 16.594 1 98.38 107 LEU A CA 1
ATOM 848 C C . LEU A 1 107 ? -15.133 18.859 15.758 1 98.38 107 LEU A C 1
ATOM 850 O O . LEU A 1 107 ? -14.188 19.594 16.016 1 98.38 107 LEU A O 1
ATOM 854 N N . TRP A 1 108 ? -15.961 19.078 14.773 1 98.06 108 TRP A N 1
ATOM 855 C CA . TRP A 1 108 ? -15.82 20.266 13.93 1 98.06 108 TRP A CA 1
ATOM 856 C C . TRP A 1 108 ? -16.094 21.531 14.734 1 98.06 108 TRP A C 1
ATOM 858 O O . TRP A 1 108 ? -15.398 22.531 14.57 1 98.06 108 TRP A O 1
ATOM 868 N N . LYS A 1 109 ? -17.078 21.453 15.547 1 98.38 109 LYS A N 1
ATOM 869 C CA . LYS A 1 109 ? -17.359 22.578 16.422 1 98.38 109 LYS A CA 1
ATOM 870 C C . LYS A 1 109 ? -16.125 22.969 17.234 1 98.38 109 LYS A C 1
ATOM 872 O O . LYS A 1 109 ? -15.75 24.141 17.297 1 98.38 109 LYS A O 1
ATOM 877 N N . GLN A 1 110 ? -15.469 21.984 17.828 1 98.12 110 GLN A N 1
ATOM 878 C CA . GLN A 1 110 ? -14.25 22.219 18.594 1 98.12 110 GLN A CA 1
ATOM 879 C C . GLN A 1 110 ? -13.164 22.859 17.734 1 98.12 110 GLN A C 1
ATOM 881 O O . GLN A 1 110 ? -12.453 23.75 18.203 1 98.12 110 GLN A O 1
ATOM 886 N N . THR A 1 111 ? -13.047 22.406 16.531 1 98.5 111 THR A N 1
ATOM 887 C CA . THR A 1 111 ? -12.047 22.906 15.602 1 98.5 111 THR A CA 1
ATOM 888 C C . THR A 1 111 ? -12.266 24.391 15.32 1 98.5 111 THR A C 1
ATOM 890 O O . THR A 1 111 ? -11.328 25.188 15.391 1 98.5 111 THR A O 1
ATOM 893 N N . ILE A 1 112 ? -13.508 24.703 15.047 1 98.31 112 ILE A N 1
ATOM 894 C CA . ILE A 1 112 ? -13.844 26.078 14.688 1 98.31 112 ILE A CA 1
ATOM 895 C C . ILE A 1 112 ? -13.703 26.984 15.914 1 98.31 112 ILE A C 1
ATOM 897 O O . ILE A 1 112 ? -13.211 28.109 15.812 1 98.31 112 ILE A O 1
ATOM 901 N N . GLU A 1 113 ? -14.133 26.469 17.047 1 98.25 113 GLU A N 1
ATOM 902 C CA . GLU A 1 113 ? -13.969 27.234 18.281 1 98.25 113 GLU A CA 1
ATOM 903 C C . GLU A 1 113 ? -12.5 27.562 18.531 1 98.25 113 GLU A C 1
ATOM 905 O O . GLU A 1 113 ? -12.156 28.703 18.875 1 98.25 113 GLU A O 1
ATOM 910 N N . CYS A 1 114 ? -11.703 26.609 18.359 1 98.12 114 CYS A N 1
ATOM 911 C CA . CYS A 1 114 ? -10.281 26.812 18.578 1 98.12 114 CYS A CA 1
ATOM 912 C C . CYS A 1 114 ? -9.703 27.781 17.547 1 98.12 114 CYS A C 1
ATOM 914 O O . CYS A 1 114 ? -8.867 28.625 17.891 1 98.12 114 CYS A O 1
ATOM 916 N N . LYS A 1 115 ? -10.086 27.625 16.312 1 98.19 115 LYS A N 1
ATOM 917 C CA . LYS A 1 115 ? -9.656 28.547 15.266 1 98.19 115 LYS A CA 1
ATOM 918 C C . LYS A 1 115 ? -9.984 29.984 15.625 1 98.19 115 LYS A C 1
ATOM 920 O O . LYS A 1 115 ? -9.109 30.859 15.57 1 98.19 115 LYS A O 1
ATOM 925 N N . ILE A 1 116 ? -11.195 30.219 16 1 98.38 116 ILE A N 1
ATOM 926 C CA . ILE A 1 116 ? -11.672 31.562 16.312 1 98.38 116 ILE A CA 1
ATOM 927 C C . ILE A 1 116 ? -10.938 32.094 17.531 1 98.38 116 ILE A C 1
ATOM 929 O O . ILE A 1 116 ? -10.539 33.281 17.562 1 98.38 116 ILE A O 1
ATOM 933 N N . ALA A 1 117 ? -10.805 31.281 18.516 1 98.06 117 ALA A N 1
ATOM 934 C CA . ALA A 1 117 ? -10.086 31.688 19.719 1 98.06 117 ALA A CA 1
ATOM 935 C C . ALA A 1 117 ? -8.656 32.094 19.391 1 98.06 117 ALA A C 1
ATOM 937 O O . ALA A 1 117 ? -8.172 33.125 19.891 1 98.06 117 ALA A O 1
ATOM 938 N N . ASN A 1 118 ? -7.992 31.297 18.609 1 98 118 ASN A N 1
ATOM 939 C CA . ASN A 1 118 ? -6.621 31.625 18.234 1 98 118 ASN A CA 1
ATOM 940 C C . ASN A 1 118 ? -6.562 32.875 17.359 1 98 118 ASN A C 1
ATOM 942 O O . ASN A 1 118 ? -5.625 33.688 17.484 1 98 118 ASN A O 1
ATOM 946 N N . GLN A 1 119 ? -7.504 33.062 16.5 1 98.06 119 GLN A N 1
ATOM 947 C CA . GLN A 1 119 ? -7.59 34.312 15.711 1 98.06 119 GLN A CA 1
ATOM 948 C C . GLN A 1 119 ? -7.781 35.531 16.609 1 98.06 119 GLN A C 1
ATOM 950 O O . GLN A 1 119 ? -7.168 36.562 16.375 1 98.06 119 GLN A O 1
ATOM 955 N N . ALA A 1 120 ? -8.68 35.375 17.562 1 98.06 120 ALA A N 1
ATOM 956 C CA . ALA A 1 120 ? -8.883 36.438 18.531 1 98.06 120 ALA A CA 1
ATOM 957 C C . ALA A 1 120 ? -7.574 36.781 19.234 1 98.06 120 ALA A C 1
ATOM 959 O O . ALA A 1 120 ? -7.246 37.969 19.406 1 98.06 120 ALA A O 1
ATOM 960 N N . ALA A 1 121 ? -6.891 35.781 19.641 1 97.38 121 ALA A N 1
ATOM 961 C CA . ALA A 1 121 ? -5.621 36 20.328 1 97.38 121 ALA A CA 1
ATOM 962 C C . ALA A 1 121 ? -4.625 36.75 19.438 1 97.38 121 ALA A C 1
ATOM 964 O O . ALA A 1 121 ? -3.854 37.562 19.938 1 97.38 121 ALA A O 1
ATOM 965 N N . VAL A 1 122 ? -4.562 36.438 18.172 1 97.38 122 VAL A N 1
ATOM 966 C CA . VAL A 1 122 ? -3.686 37.125 17.234 1 97.38 122 VAL A CA 1
ATOM 967 C C . VAL A 1 122 ? -4.039 38.625 17.188 1 97.38 122 VAL A C 1
ATOM 969 O O . VAL A 1 122 ? -3.156 39.469 17.281 1 97.38 122 VAL A O 1
ATOM 972 N N . LEU A 1 123 ? -5.309 38.938 17.047 1 97.5 123 LEU A N 1
ATOM 973 C CA . LEU A 1 123 ? -5.75 40.312 17.016 1 97.5 123 LEU A CA 1
ATOM 974 C C . LEU A 1 123 ? -5.379 41.031 18.312 1 97.5 123 LEU A C 1
ATOM 976 O O . LEU A 1 123 ? -4.93 42.188 18.281 1 97.5 123 LEU A O 1
ATOM 980 N N . GLU A 1 124 ? -5.551 40.312 19.406 1 96.94 124 GLU A N 1
ATOM 981 C CA . GLU A 1 124 ? -5.188 40.875 20.688 1 96.94 124 GLU A CA 1
ATOM 982 C C . GLU A 1 124 ? -3.697 41.188 20.75 1 96.94 124 GLU A C 1
ATOM 984 O O . GLU A 1 124 ? -3.305 42.281 21.219 1 96.94 124 GLU A O 1
ATOM 989 N N . ARG A 1 125 ? -2.949 40.281 20.359 1 95.75 125 ARG A N 1
ATOM 990 C CA . ARG A 1 125 ? -1.499 40.469 20.375 1 95.75 125 ARG A CA 1
ATOM 991 C C . ARG A 1 125 ? -1.076 41.656 19.531 1 95.75 125 ARG A C 1
ATOM 993 O O . ARG A 1 125 ? -0.1 42.344 19.844 1 95.75 125 ARG A O 1
ATOM 1000 N N . LEU A 1 126 ? -1.794 41.875 18.5 1 95.38 126 LEU A N 1
ATOM 1001 C CA . LEU A 1 126 ? -1.46 42.969 17.578 1 95.38 126 LEU A CA 1
ATOM 1002 C C . LEU A 1 126 ? -2.146 44.25 17.984 1 95.38 126 LEU A C 1
ATOM 1004 O O . LEU A 1 126 ? -1.942 45.312 17.359 1 95.38 126 LEU A O 1
ATOM 1008 N N . GLY A 1 127 ? -2.977 44.188 19.016 1 95.44 127 GLY A N 1
ATOM 1009 C CA . GLY A 1 127 ? -3.639 45.375 19.547 1 95.44 127 GLY A CA 1
ATOM 1010 C C . GLY A 1 127 ? -4.762 45.875 18.672 1 95.44 127 GLY A C 1
ATOM 1011 O O . GLY A 1 127 ? -4.984 47.094 18.578 1 95.44 127 GLY A O 1
ATOM 1012 N N . THR A 1 128 ? -5.332 45 17.922 1 95.12 128 THR A N 1
ATOM 1013 C CA . THR A 1 128 ? -6.438 45.375 17.031 1 95.12 128 THR A CA 1
ATOM 1014 C C . THR A 1 128 ? -7.77 44.906 17.625 1 95.12 128 THR A C 1
ATOM 1016 O O . THR A 1 128 ? -7.812 44.344 18.719 1 95.12 128 THR A O 1
ATOM 1019 N N . TYR A 1 129 ? -8.93 45.156 16.984 1 96.25 129 TYR A N 1
ATOM 1020 C CA . TYR A 1 129 ? -10.281 45 17.5 1 96.25 129 TYR A CA 1
ATOM 1021 C C . TYR A 1 129 ? -10.656 43.531 17.578 1 96.25 129 TYR A C 1
ATOM 1023 O O . TYR A 1 129 ? -11.219 42.969 16.625 1 96.25 129 TYR A O 1
ATOM 1031 N N . SER A 1 130 ? -10.461 42.875 18.75 1 96.94 130 SER A N 1
ATOM 1032 C CA . SER A 1 130 ? -10.617 41.438 18.906 1 96.94 130 SER A CA 1
ATOM 1033 C C . SER A 1 130 ? -11.914 41.094 19.641 1 96.94 130 SER A C 1
ATOM 1035 O O . SER A 1 130 ? -12.391 39.938 19.562 1 96.94 130 SER A O 1
ATOM 1037 N N . SER A 1 131 ? -12.578 41.938 20.281 1 96.88 131 SER A N 1
ATOM 1038 C CA . SER A 1 131 ? -13.648 41.688 21.234 1 96.88 131 SER A CA 1
ATOM 1039 C C . SER A 1 131 ? -14.812 40.938 20.578 1 96.88 131 SER A C 1
ATOM 1041 O O . SER A 1 131 ? -15.375 40 21.156 1 96.88 131 SER A O 1
ATOM 1043 N N . PRO A 1 132 ? -15.227 41.344 19.328 1 97.5 132 PRO A N 1
ATOM 1044 C CA . PRO A 1 132 ? -16.344 40.625 18.703 1 97.5 132 PRO A CA 1
ATOM 1045 C C . PRO A 1 132 ? -16.078 39.156 18.484 1 97.5 132 PRO A C 1
ATOM 1047 O O . PRO A 1 132 ? -17.016 38.344 18.406 1 97.5 132 PRO A O 1
ATOM 1050 N N . MET A 1 133 ? -14.828 38.781 18.344 1 98 133 MET A N 1
ATOM 1051 C CA . MET A 1 133 ? -14.453 37.406 18.094 1 98 133 MET A CA 1
ATOM 1052 C C . MET A 1 133 ? -14.969 36.469 19.188 1 98 133 MET A C 1
ATOM 1054 O O . MET A 1 133 ? -15.336 35.344 18.922 1 98 133 MET A O 1
ATOM 1058 N N . TYR A 1 134 ? -14.953 36.938 20.406 1 97.31 134 TYR A N 1
ATOM 1059 C CA . TYR A 1 134 ? -15.383 36.094 21.531 1 97.31 134 TYR A CA 1
ATOM 1060 C C . TYR A 1 134 ? -16.891 35.875 21.5 1 97.31 134 TYR A C 1
ATOM 1062 O O . TYR A 1 134 ? -17.375 34.844 21.953 1 97.31 134 TYR A O 1
ATOM 1070 N N . ASP A 1 135 ? -17.625 36.844 20.906 1 97.5 135 ASP A N 1
ATOM 1071 C CA . ASP A 1 135 ? -19.047 36.656 20.688 1 97.5 135 ASP A CA 1
ATOM 1072 C C . ASP A 1 135 ? -19.281 35.531 19.641 1 97.5 135 ASP A C 1
ATOM 1074 O O . ASP A 1 135 ? -20.156 34.688 19.828 1 97.5 135 ASP A O 1
ATOM 1078 N N . TYR A 1 136 ? -18.531 35.625 18.562 1 98 136 TYR A N 1
ATOM 1079 C CA . TYR A 1 136 ? -18.641 34.594 17.531 1 98 136 TYR A CA 1
ATOM 1080 C C . TYR A 1 136 ? -18.312 33.219 18.109 1 98 136 TYR A C 1
ATOM 1082 O O . TYR A 1 136 ? -19 32.25 17.812 1 98 136 TYR A O 1
ATOM 1090 N N . LEU A 1 137 ? -17.266 33.156 18.969 1 97.56 137 LEU A N 1
ATOM 1091 C CA . LEU A 1 137 ? -16.812 31.938 19.609 1 97.56 137 LEU A CA 1
ATOM 1092 C C . LEU A 1 137 ? -17.953 31.281 20.391 1 97.56 137 LEU A C 1
ATOM 1094 O O . LEU A 1 137 ? -18.156 30.078 20.281 1 97.56 137 LEU A O 1
ATOM 1098 N N . ASN A 1 138 ? -18.688 32.062 21.078 1 97.12 138 ASN A N 1
ATOM 1099 C CA . ASN A 1 138 ? -19.75 31.578 21.953 1 97.12 138 ASN A CA 1
ATOM 1100 C C . ASN A 1 138 ? -20.969 31.141 21.141 1 97.12 138 ASN A C 1
ATOM 1102 O O . ASN A 1 138 ? -21.859 30.469 21.672 1 97.12 138 ASN A O 1
ATOM 1106 N N . GLN A 1 139 ? -20.984 31.469 19.891 1 97.94 139 GLN A N 1
ATOM 1107 C CA . GLN A 1 139 ? -22.156 31.188 19.078 1 97.94 139 GLN A CA 1
ATOM 1108 C C . GLN A 1 139 ? -21.922 30.016 18.125 1 97.94 139 GLN A C 1
ATOM 1110 O O . GLN A 1 139 ? -22.781 29.672 17.328 1 97.94 139 GLN A O 1
ATOM 1115 N N . VAL A 1 140 ? -20.781 29.391 18.234 1 97.88 140 VAL A N 1
ATOM 1116 C CA . VAL A 1 140 ? -20.516 28.234 17.391 1 97.88 140 VAL A CA 1
ATOM 1117 C C . VAL A 1 140 ? -21.391 27.062 17.812 1 97.88 140 VAL A C 1
ATOM 1119 O O . VAL A 1 140 ? -21.391 26.672 18.984 1 97.88 140 VAL A O 1
ATOM 1122 N N . LYS A 1 141 ? -22.109 26.516 16.891 1 97.38 141 LYS A N 1
ATOM 1123 C CA . LYS A 1 141 ? -22.969 25.359 17.156 1 97.38 141 LYS A CA 1
ATOM 1124 C C . LYS A 1 141 ? -22.391 24.094 16.516 1 97.38 141 LYS A C 1
ATOM 1126 O O . LYS A 1 141 ? -21.406 24.156 15.789 1 97.38 141 LYS A O 1
ATOM 1131 N N . SER A 1 142 ? -23.062 23.031 16.891 1 95.62 142 SER A N 1
ATOM 1132 C CA . SER A 1 142 ? -22.656 21.75 16.328 1 95.62 142 SER A CA 1
ATOM 1133 C C . SER A 1 142 ? -22.578 21.812 14.812 1 95.62 142 SER A C 1
ATOM 1135 O O . SER A 1 142 ? -23.516 22.266 14.156 1 95.62 142 SER A O 1
ATOM 1137 N N . GLY A 1 143 ? -21.375 21.422 14.258 1 95.25 143 GLY A N 1
ATOM 1138 C CA . GLY A 1 143 ? -21.172 21.453 12.812 1 95.25 143 GLY A CA 1
ATOM 1139 C C . GLY A 1 143 ? -21.016 22.859 12.258 1 95.25 143 GLY A C 1
ATOM 1140 O O . GLY A 1 143 ? -20.969 23.047 11.047 1 95.25 143 GLY A O 1
ATOM 1141 N N . ASP A 1 144 ? -21.031 23.844 13.211 1 96.62 144 ASP A N 1
ATOM 1142 C CA . ASP A 1 144 ? -20.969 25.25 12.859 1 96.62 144 ASP A CA 1
ATOM 1143 C C . ASP A 1 144 ? -22.125 25.656 11.953 1 96.62 144 ASP A C 1
ATOM 1145 O O . ASP A 1 144 ? -21.938 26.344 10.953 1 96.62 144 ASP A O 1
ATOM 1149 N N . THR A 1 145 ? -23.203 25.203 12.25 1 94.12 145 THR A N 1
ATOM 1150 C CA . THR A 1 145 ? -24.406 25.484 11.477 1 94.12 145 THR A CA 1
ATOM 1151 C C . THR A 1 145 ? -24.719 26.969 11.484 1 94.12 145 THR A C 1
ATOM 1153 O O . THR A 1 145 ? -25.438 27.469 10.625 1 94.12 145 THR A O 1
ATOM 1156 N N . SER A 1 146 ? -24.188 27.719 12.43 1 94.44 146 SER A N 1
ATOM 1157 C CA . SER A 1 146 ? -24.375 29.156 12.547 1 94.44 146 SER A CA 1
ATOM 1158 C C . SER A 1 146 ? -23.422 29.922 11.648 1 94.44 146 SER A C 1
ATOM 1160 O O . SER A 1 146 ? -23.469 31.156 11.57 1 94.44 146 SER A O 1
ATOM 1162 N N . ASN A 1 147 ? -22.484 29.281 10.984 1 96.12 147 ASN A N 1
ATOM 1163 C CA . ASN A 1 147 ? -21.5 29.828 10.07 1 96.12 147 ASN A CA 1
ATOM 1164 C C . ASN A 1 147 ? -20.609 30.859 10.758 1 96.12 147 ASN A C 1
ATOM 1166 O O . ASN A 1 147 ? -20.328 31.922 10.211 1 96.12 147 ASN A O 1
ATOM 1170 N N . MET A 1 148 ? -20.344 30.625 12 1 97.19 148 MET A N 1
ATOM 1171 C CA . MET A 1 148 ? -19.5 31.531 12.758 1 97.19 148 MET A CA 1
ATOM 1172 C C . MET A 1 148 ? -18.094 31.578 12.172 1 97.19 148 MET A C 1
ATOM 1174 O O . MET A 1 148 ? -17.406 32.594 12.234 1 97.19 148 MET A O 1
ATOM 1178 N N . GLU A 1 149 ? -17.672 30.422 11.562 1 96.25 149 GLU A N 1
ATOM 1179 C CA . GLU A 1 149 ? -16.375 30.406 10.891 1 96.25 149 GLU A CA 1
ATOM 1180 C C . GLU A 1 149 ? -16.25 31.531 9.867 1 96.25 149 GLU A C 1
ATOM 1182 O O . GLU A 1 149 ? -15.258 32.25 9.844 1 96.25 149 GLU A O 1
ATOM 1187 N N . GLY A 1 150 ? -17.25 31.656 9.016 1 96.56 150 GLY A N 1
ATOM 1188 C CA . GLY A 1 150 ? -17.25 32.688 7.98 1 96.56 150 GLY A CA 1
ATOM 1189 C C . GLY A 1 150 ? -17.312 34.094 8.531 1 96.56 150 GLY A C 1
ATOM 1190 O O . GLY A 1 150 ? -16.578 34.969 8.094 1 96.56 150 GLY A O 1
ATOM 1191 N N . ILE A 1 151 ? -18.141 34.312 9.461 1 97.19 151 ILE A N 1
ATOM 1192 C CA . ILE A 1 151 ? -18.328 35.625 10.07 1 97.19 151 ILE A CA 1
ATOM 1193 C C . ILE A 1 151 ? -17.062 36.062 10.781 1 97.19 151 ILE A C 1
ATOM 1195 O O . ILE A 1 151 ? -16.594 37.188 10.609 1 97.19 151 ILE A O 1
ATOM 1199 N N . ALA A 1 152 ? -16.578 35.125 11.578 1 98 152 ALA A N 1
ATOM 1200 C CA . ALA A 1 152 ? -15.328 35.438 12.289 1 98 152 ALA A CA 1
ATOM 1201 C C . ALA A 1 152 ? -14.195 35.75 11.312 1 98 152 ALA A C 1
ATOM 1203 O O . ALA A 1 152 ? -13.383 36.625 11.562 1 98 152 ALA A O 1
ATOM 1204 N N . ALA A 1 153 ? -14.148 35.031 10.211 1 97.25 153 ALA A N 1
ATOM 1205 C CA . ALA A 1 153 ? -13.102 35.219 9.219 1 97.25 153 ALA A CA 1
ATOM 1206 C C . ALA A 1 153 ? -13.18 36.625 8.625 1 97.25 153 ALA A C 1
ATOM 1208 O O . ALA A 1 153 ? -12.148 37.281 8.414 1 97.25 153 ALA A O 1
ATOM 1209 N N . GLN A 1 154 ? -14.328 37.062 8.32 1 96.19 154 GLN A N 1
ATOM 1210 C CA . GLN A 1 154 ? -14.516 38.406 7.762 1 96.19 154 GLN A CA 1
ATOM 1211 C C . GLN A 1 154 ? -13.969 39.469 8.703 1 96.19 154 GLN A C 1
ATOM 1213 O O . GLN A 1 154 ? -13.25 40.375 8.273 1 96.19 154 GLN A O 1
ATOM 1218 N N . HIS A 1 155 ? -14.414 39.406 9.922 1 97.62 155 HIS A N 1
ATOM 1219 C CA . HIS A 1 155 ? -13.922 40.344 10.922 1 97.62 155 HIS A CA 1
ATOM 1220 C C . HIS A 1 155 ? -12.406 40.25 11.062 1 97.62 155 HIS A C 1
ATOM 1222 O O . HIS A 1 155 ? -11.711 41.281 11.086 1 97.62 155 HIS A O 1
ATOM 1228 N N . TYR A 1 156 ? -11.914 39.094 11.164 1 98.19 156 TYR A N 1
ATOM 1229 C CA . TYR A 1 156 ? -10.508 38.781 11.414 1 98.19 156 TYR A CA 1
ATOM 1230 C C . TYR A 1 156 ? -9.625 39.438 10.344 1 98.19 156 TYR A C 1
ATOM 1232 O O . TYR A 1 156 ? -8.703 40.188 10.664 1 98.19 156 TYR A O 1
ATOM 1240 N N . TRP A 1 157 ? -9.938 39.156 9.07 1 97.69 157 TRP A N 1
ATOM 1241 C CA . TRP A 1 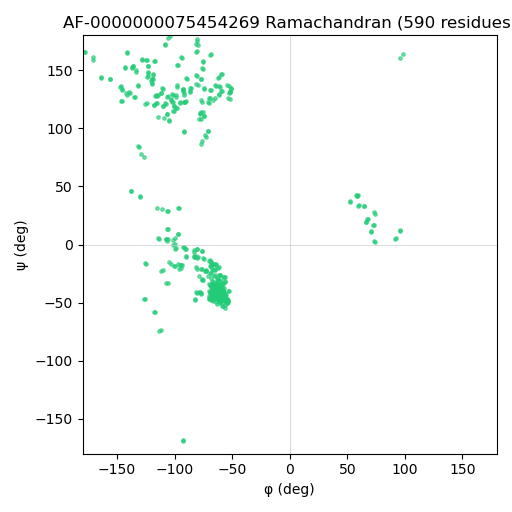157 ? -9.086 39.625 7.98 1 97.69 157 TRP A CA 1
ATOM 1242 C C . TRP A 1 157 ? -9.141 41.156 7.863 1 97.69 157 TRP A C 1
ATOM 1244 O O . TRP A 1 157 ? -8.141 41.812 7.535 1 97.69 157 TRP A O 1
ATOM 1254 N N . LYS A 1 158 ? -10.281 41.688 8.148 1 96.38 158 LYS A N 1
ATOM 1255 C CA . LYS A 1 158 ? -10.469 43.125 8.133 1 96.38 158 LYS A CA 1
ATOM 1256 C C . LYS A 1 158 ? -9.508 43.812 9.094 1 96.38 158 LYS A C 1
ATOM 1258 O O . LYS A 1 158 ? -8.922 44.844 8.758 1 96.38 158 LYS A O 1
ATOM 1263 N N . TYR A 1 159 ? -9.359 43.219 10.25 1 96.94 159 TYR A N 1
ATOM 1264 C CA . TYR A 1 159 ? -8.586 43.875 11.289 1 96.94 159 TYR A CA 1
ATOM 1265 C C . TYR A 1 159 ? -7.156 43.375 11.328 1 96.94 159 TYR A C 1
ATOM 1267 O O . TYR A 1 159 ? -6.277 44 11.93 1 96.94 159 TYR A O 1
ATOM 1275 N N . LEU A 1 160 ? -6.891 42.219 10.703 1 96.88 160 LEU A N 1
ATOM 1276 C CA . LEU A 1 160 ? -5.527 41.719 10.625 1 96.88 160 LEU A CA 1
ATOM 1277 C C . LEU A 1 160 ? -4.727 42.469 9.57 1 96.88 160 LEU A C 1
ATOM 1279 O O . LEU A 1 160 ? -3.551 42.781 9.781 1 96.88 160 LEU A O 1
ATOM 1283 N N . ILE A 1 161 ? -5.32 42.719 8.445 1 95.44 161 ILE A N 1
ATOM 1284 C CA . ILE A 1 161 ? -4.621 43.344 7.316 1 95.44 161 ILE A CA 1
ATOM 1285 C C . ILE A 1 161 ? -5.164 44.75 7.074 1 95.44 161 ILE A C 1
ATOM 1287 O O . ILE A 1 161 ? -4.535 45.75 7.461 1 95.44 161 ILE A O 1
ATOM 1291 N N . HIS A 1 162 ? -6.352 44.875 6.523 1 93 162 HIS A N 1
ATOM 1292 C CA . HIS A 1 162 ? -7.043 46.156 6.32 1 93 162 HIS A CA 1
ATOM 1293 C C . HIS A 1 162 ? -8.484 45.906 5.859 1 93 162 HIS A C 1
ATOM 1295 O O . HIS A 1 162 ? -8.828 44.844 5.395 1 93 162 HIS A O 1
ATOM 1301 N N . PRO A 1 163 ? -9.336 46.844 5.98 1 91.88 163 PRO A N 1
ATOM 1302 C CA . PRO A 1 163 ? -10.773 46.656 5.762 1 91.88 163 PRO A CA 1
ATOM 1303 C C . PRO A 1 163 ? -11.102 46.188 4.352 1 91.88 163 PRO A C 1
ATOM 1305 O O . PRO A 1 163 ? -12.109 45.5 4.148 1 91.88 163 PRO A O 1
ATOM 1308 N N . ASP A 1 164 ? -10.359 46.438 3.361 1 92.25 164 ASP A N 1
ATOM 1309 C CA . ASP A 1 164 ? -10.68 46.094 1.98 1 92.25 164 ASP A CA 1
ATOM 1310 C C . ASP A 1 164 ? -9.953 44.812 1.547 1 92.25 164 ASP A C 1
ATOM 1312 O O . ASP A 1 164 ? -10.062 44.406 0.392 1 92.25 164 ASP A O 1
ATOM 1316 N N . PHE A 1 165 ? -9.234 44.281 2.439 1 94.19 165 PHE A N 1
ATOM 1317 C CA . PHE A 1 165 ? -8.477 43.094 2.082 1 94.19 165 PHE A CA 1
ATOM 1318 C C . PHE A 1 165 ? -9.406 41.906 1.854 1 94.19 165 PHE A C 1
ATOM 1320 O O . PHE A 1 165 ? -10.32 41.688 2.648 1 94.19 165 PHE A O 1
ATOM 1327 N N . LEU A 1 166 ? -9.18 41.219 0.762 1 92.19 166 LEU A N 1
ATOM 1328 C CA . LEU A 1 166 ? -9.906 39.969 0.464 1 92.19 166 LEU A CA 1
ATOM 1329 C C . LEU A 1 166 ? -8.961 38.781 0.44 1 92.19 166 LEU A C 1
ATOM 1331 O O . LEU A 1 166 ? -8.008 38.75 -0.336 1 92.19 166 LEU A O 1
ATOM 1335 N N . ARG A 1 167 ? -9.258 37.844 1.288 1 94.12 167 ARG A N 1
ATOM 1336 C CA . ARG A 1 167 ? -8.484 36.594 1.304 1 94.12 167 ARG A CA 1
ATOM 1337 C C . ARG A 1 167 ? -8.898 35.688 0.163 1 94.12 167 ARG A C 1
ATOM 1339 O O . ARG A 1 167 ? -10.016 35.156 0.161 1 94.12 167 ARG A O 1
ATOM 1346 N N . GLU A 1 168 ? -8.008 35.594 -0.796 1 91.06 168 GLU A N 1
ATOM 1347 C CA . GLU A 1 168 ? -8.297 34.812 -1.986 1 91.06 168 GLU A CA 1
ATOM 1348 C C . GLU A 1 168 ? -7.055 34.094 -2.486 1 91.06 168 GLU A C 1
ATOM 1350 O O . GLU A 1 168 ? -5.934 34.562 -2.303 1 91.06 168 GLU A O 1
ATOM 1355 N N . ARG A 1 169 ? -7.266 33.031 -3.096 1 87.31 169 ARG A N 1
ATOM 1356 C CA . ARG A 1 169 ?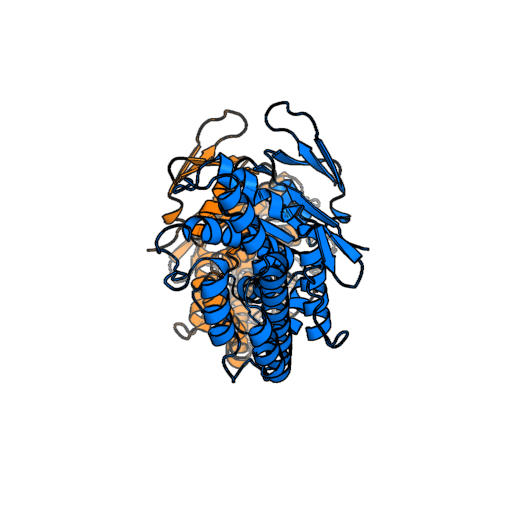 -6.195 32.188 -3.613 1 87.31 169 ARG A CA 1
ATOM 1357 C C . ARG A 1 169 ? -5.332 32.969 -4.613 1 87.31 169 ARG A C 1
ATOM 1359 O O . ARG A 1 169 ? -4.109 32.812 -4.629 1 87.31 169 ARG A O 1
ATOM 1366 N N . TYR A 1 170 ? -5.965 33.688 -5.449 1 88.5 170 TYR A N 1
ATOM 1367 C CA . TYR A 1 170 ? -5.262 34.438 -6.473 1 88.5 170 TYR A CA 1
ATOM 1368 C C . TYR A 1 170 ? -5.438 35.938 -6.262 1 88.5 170 TYR A C 1
ATOM 1370 O O . TYR A 1 170 ? -5.559 36.719 -7.227 1 88.5 170 TYR A O 1
ATOM 1378 N N . GLY A 1 171 ? -5.555 36.25 -5.074 1 91.19 171 GLY A N 1
ATOM 1379 C CA . GLY A 1 171 ? -5.758 37.656 -4.73 1 91.19 171 GLY A CA 1
ATOM 1380 C C . GLY A 1 171 ? -4.469 38.469 -4.711 1 91.19 171 GLY A C 1
ATOM 1381 O O . GLY A 1 171 ? -3.387 37.906 -4.938 1 91.19 171 GLY A O 1
ATOM 1382 N N . ASP A 1 172 ? -4.633 39.719 -4.48 1 92 172 ASP A N 1
ATOM 1383 C CA . ASP A 1 172 ? -3.496 40.625 -4.414 1 92 172 ASP A CA 1
ATOM 1384 C C . ASP A 1 172 ? -2.652 40.344 -3.17 1 92 172 ASP A C 1
ATOM 1386 O O . ASP A 1 172 ? -3.119 39.719 -2.219 1 92 172 ASP A O 1
ATOM 1390 N N . SER A 1 173 ? -1.479 40.844 -3.197 1 93.25 173 SER A N 1
ATOM 1391 C CA . SER A 1 173 ? -0.627 40.781 -2.016 1 93.25 173 SER A CA 1
ATOM 1392 C C . SER A 1 173 ? -1.336 41.344 -0.789 1 93.25 173 SER A C 1
ATOM 1394 O O . SER A 1 173 ? -2.1 42.312 -0.893 1 93.25 173 SER A O 1
ATOM 1396 N N . PRO A 1 174 ? -1.215 40.688 0.289 1 96 174 PRO A N 1
ATOM 1397 C CA . PRO A 1 174 ? -0.203 39.719 0.688 1 96 174 PRO A CA 1
ATOM 1398 C C . PRO A 1 174 ? -0.732 38.281 0.671 1 96 174 PRO A C 1
ATOM 1400 O O . PRO A 1 174 ? -0.285 37.438 1.461 1 96 174 PRO A O 1
ATOM 1403 N N . ASN A 1 175 ? -1.706 38 -0.195 1 96.75 175 ASN A N 1
ATOM 1404 C CA . ASN A 1 175 ? -2.336 36.688 -0.256 1 96.75 175 ASN A CA 1
ATOM 1405 C C . ASN A 1 175 ? -1.314 35.594 -0.533 1 96.75 175 ASN A C 1
ATOM 1407 O O . ASN A 1 175 ? -1.438 34.469 -0.019 1 96.75 175 ASN A O 1
ATOM 1411 N N . GLN A 1 176 ? -0.313 35.875 -1.298 1 96.06 176 GLN A N 1
ATOM 1412 C CA . GLN A 1 176 ? 0.649 34.844 -1.722 1 96.06 176 GLN A CA 1
ATOM 1413 C C . GLN A 1 176 ? 1.468 34.344 -0.54 1 96.06 176 GLN A C 1
ATOM 1415 O O . GLN A 1 176 ? 1.879 33.188 -0.519 1 96.06 176 GLN A O 1
ATOM 1420 N N . PHE A 1 177 ? 1.72 35.219 0.433 1 97 177 PHE A N 1
ATOM 1421 C CA . PHE A 1 177 ? 2.477 34.812 1.609 1 97 177 PHE A CA 1
ATOM 1422 C C . PHE A 1 177 ? 1.655 33.844 2.48 1 97 177 PHE A C 1
ATOM 1424 O O . PHE A 1 177 ? 2.16 32.844 2.945 1 97 177 PHE A O 1
ATOM 1431 N N . PHE A 1 178 ? 0.391 34.219 2.689 1 97.62 178 PHE A N 1
ATOM 1432 C CA . PHE A 1 178 ? -0.507 33.344 3.443 1 97.62 178 PHE A CA 1
ATOM 1433 C C . PHE A 1 178 ? -0.683 32 2.738 1 97.62 178 PHE A C 1
ATOM 1435 O O . PHE A 1 178 ? -0.627 30.953 3.375 1 97.62 178 PHE A O 1
ATOM 1442 N N . ASN A 1 179 ? -0.858 32.062 1.43 1 96.75 179 ASN A N 1
ATOM 1443 C CA . ASN A 1 179 ? -1.023 30.859 0.641 1 96.75 179 ASN A CA 1
ATOM 1444 C C . ASN A 1 179 ? 0.158 29.906 0.821 1 96.75 179 ASN A C 1
ATOM 1446 O O . ASN A 1 179 ? -0.03 28.703 1.028 1 96.75 179 ASN A O 1
ATOM 1450 N N . PHE A 1 180 ? 1.326 30.438 0.744 1 96.94 180 PHE A N 1
ATOM 1451 C CA . PHE A 1 180 ? 2.521 29.609 0.88 1 96.94 180 PHE A CA 1
ATOM 1452 C C . PHE A 1 180 ? 2.633 29.047 2.293 1 96.94 180 PHE A C 1
ATOM 1454 O O . PHE A 1 180 ? 2.879 27.859 2.475 1 96.94 180 PHE A O 1
ATOM 1461 N N . GLY A 1 181 ? 2.432 29.906 3.273 1 97.06 181 GLY A N 1
ATOM 1462 C CA . GLY A 1 181 ? 2.471 29.438 4.652 1 97.06 181 GLY A CA 1
ATOM 1463 C C . GLY A 1 181 ? 1.475 28.328 4.938 1 97.06 181 GLY A C 1
ATOM 1464 O O . GLY A 1 181 ? 1.809 27.344 5.598 1 97.06 181 GLY A O 1
ATOM 1465 N N . TYR A 1 182 ? 0.319 28.5 4.441 1 97.62 182 TYR A N 1
ATOM 1466 C CA . TYR A 1 182 ? -0.721 27.484 4.645 1 97.62 182 TYR A CA 1
ATOM 1467 C C . TYR A 1 182 ? -0.381 26.203 3.916 1 97.62 182 TYR A C 1
ATOM 1469 O O . TYR A 1 182 ? -0.719 25.109 4.383 1 97.62 182 TYR A O 1
ATOM 1477 N N . SER A 1 183 ? 0.236 26.281 2.766 1 96.5 183 SER A N 1
ATOM 1478 C CA . SER A 1 183 ? 0.636 25.078 2.043 1 96.5 183 SER A CA 1
ATOM 1479 C C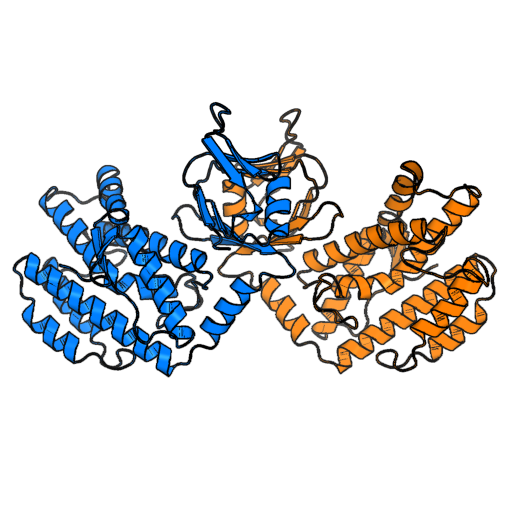 . SER A 1 183 ? 1.661 24.266 2.834 1 96.5 183 SER A C 1
ATOM 1481 O O . SER A 1 183 ? 1.609 23.031 2.855 1 96.5 183 SER A O 1
ATOM 1483 N N . VAL A 1 184 ? 2.592 24.969 3.441 1 96.12 184 VAL A N 1
ATOM 1484 C CA . VAL A 1 184 ? 3.582 24.312 4.293 1 96.12 184 VAL A CA 1
ATOM 1485 C C . VAL A 1 184 ? 2.887 23.641 5.477 1 96.12 184 VAL A C 1
ATOM 1487 O O . VAL A 1 184 ? 3.148 22.484 5.773 1 96.12 184 VAL A O 1
ATOM 1490 N N . LEU A 1 185 ? 2.006 24.375 6.078 1 97.69 185 LEU A N 1
ATOM 1491 C CA . LEU A 1 185 ? 1.251 23.859 7.215 1 97.69 185 LEU A CA 1
ATOM 1492 C C . LEU A 1 185 ? 0.445 22.625 6.816 1 97.69 185 LEU A C 1
ATOM 1494 O O . LEU A 1 185 ? 0.443 21.625 7.531 1 97.69 185 LEU A O 1
ATOM 1498 N N . ARG A 1 186 ? -0.163 22.703 5.707 1 96.94 186 ARG A N 1
ATOM 1499 C CA . ARG A 1 186 ? -0.987 21.609 5.199 1 96.94 186 ARG A CA 1
ATOM 1500 C C . ARG A 1 186 ? -0.167 20.328 5.035 1 96.94 186 ARG A C 1
ATOM 1502 O O . ARG A 1 186 ? -0.625 19.25 5.383 1 96.94 186 ARG A O 1
ATOM 1509 N N . SER A 1 187 ? 0.999 20.453 4.508 1 96.31 187 SER A N 1
ATOM 1510 C CA . SER A 1 187 ? 1.859 19.297 4.305 1 96.31 187 SER A CA 1
ATOM 1511 C C . SER A 1 187 ? 2.262 18.672 5.637 1 96.31 187 SER A C 1
ATOM 1513 O O . SER A 1 187 ? 2.32 17.438 5.762 1 96.31 187 SER A O 1
ATOM 1515 N N . ILE A 1 188 ? 2.529 19.484 6.637 1 96.75 188 ILE A N 1
ATOM 1516 C CA . ILE A 1 188 ? 2.891 19.016 7.965 1 96.75 188 ILE A CA 1
ATOM 1517 C C . ILE A 1 188 ? 1.731 18.219 8.562 1 96.75 188 ILE A C 1
ATOM 1519 O O . ILE A 1 188 ? 1.923 17.094 9.047 1 96.75 188 ILE A O 1
ATOM 1523 N N . VAL A 1 189 ? 0.584 18.75 8.445 1 98.06 189 VAL A N 1
ATOM 1524 C CA . VAL A 1 189 ? -0.603 18.125 9.016 1 98.06 189 VAL A CA 1
ATOM 1525 C C . VAL A 1 189 ? -0.906 16.828 8.258 1 98.06 189 VAL A C 1
ATOM 1527 O O . VAL A 1 189 ? -1.188 15.797 8.867 1 98.06 189 VAL A O 1
ATOM 1530 N N . ALA A 1 190 ? -0.833 16.891 6.938 1 96.81 190 ALA A N 1
ATOM 1531 C CA . ALA A 1 190 ? -1.109 15.727 6.109 1 96.81 190 ALA A CA 1
ATOM 1532 C C . ALA A 1 190 ? -0.163 14.578 6.449 1 96.81 190 ALA A C 1
ATOM 1534 O O . ALA A 1 190 ? -0.589 13.43 6.559 1 96.81 190 ALA A O 1
ATOM 1535 N N . ARG A 1 191 ? 1.089 14.828 6.598 1 95.38 191 ARG A N 1
ATOM 1536 C CA . ARG A 1 191 ? 2.066 13.797 6.938 1 95.38 191 ARG A CA 1
ATOM 1537 C C . ARG A 1 191 ? 1.775 13.195 8.312 1 95.38 191 ARG A C 1
ATOM 1539 O O . ARG A 1 191 ? 1.88 11.984 8.492 1 95.38 191 ARG A O 1
ATOM 1546 N N . ALA A 1 192 ? 1.396 14.055 9.25 1 96.5 192 ALA A N 1
ATOM 1547 C CA . ALA A 1 192 ? 1.046 13.555 10.586 1 96.5 192 ALA A CA 1
ATOM 1548 C C . ALA A 1 192 ? -0.161 12.625 10.523 1 96.5 192 ALA A C 1
ATOM 1550 O O . ALA A 1 192 ? -0.211 11.617 11.227 1 96.5 192 ALA A O 1
ATOM 1551 N N . ILE A 1 193 ? -1.095 12.953 9.719 1 96.75 193 ILE A N 1
ATOM 1552 C CA . ILE A 1 193 ? -2.309 12.164 9.555 1 96.75 193 ILE A CA 1
ATOM 1553 C C . ILE A 1 193 ? -1.948 10.766 9.062 1 96.75 193 ILE A C 1
ATOM 1555 O O . ILE A 1 193 ? -2.344 9.766 9.664 1 96.75 193 ILE A O 1
ATOM 1559 N N . VAL A 1 194 ? -1.143 10.633 8.008 1 93.75 194 VAL A N 1
ATOM 1560 C CA . VAL A 1 194 ? -0.795 9.352 7.418 1 93.75 194 VAL A CA 1
ATOM 1561 C C . VAL A 1 194 ? 0.107 8.57 8.375 1 93.75 194 VAL A C 1
ATOM 1563 O O . VAL A 1 194 ? 0.017 7.34 8.453 1 93.75 194 VAL A O 1
ATOM 1566 N N . GLU A 1 195 ? 0.938 9.305 9.062 1 92.25 195 GLU A N 1
ATOM 1567 C CA . GLU A 1 195 ? 1.81 8.664 10.047 1 92.25 195 GLU A CA 1
ATOM 1568 C C . GLU A 1 195 ? 0.997 7.98 11.141 1 92.25 195 GLU A C 1
ATOM 1570 O O . GLU A 1 195 ? 1.407 6.945 11.664 1 92.25 195 GLU A O 1
ATOM 1575 N N . THR A 1 196 ? -0.091 8.562 11.484 1 92.19 196 THR A N 1
ATOM 1576 C CA . THR A 1 196 ? -0.946 8.008 12.531 1 92.19 196 THR A CA 1
ATOM 1577 C C . THR A 1 196 ? -1.81 6.879 11.984 1 92.19 196 THR A C 1
ATOM 1579 O O . THR A 1 196 ? -2.445 6.148 12.75 1 92.19 196 THR A O 1
ATOM 1582 N N . GLY A 1 197 ? -1.866 6.703 10.711 1 90.56 197 GLY A N 1
ATOM 1583 C CA . GLY A 1 197 ? -2.607 5.613 10.094 1 90.56 197 GLY A CA 1
ATOM 1584 C C . GLY A 1 197 ? -4.004 6.016 9.656 1 90.56 197 GLY A C 1
ATOM 1585 O O . GLY A 1 197 ? -4.844 5.156 9.391 1 90.56 197 GLY A O 1
ATOM 1586 N N . LEU A 1 198 ? -4.285 7.285 9.641 1 93.5 198 LEU A N 1
ATOM 1587 C CA . LEU A 1 198 ? -5.59 7.773 9.211 1 93.5 198 LEU A CA 1
ATOM 1588 C C . LEU A 1 198 ? -5.574 8.141 7.73 1 93.5 198 LEU A C 1
ATOM 1590 O O . LEU A 1 198 ? -4.504 8.32 7.141 1 93.5 198 LEU A O 1
ATOM 1594 N N . LEU A 1 199 ? -6.738 8.227 7.121 1 91.12 199 LEU A N 1
ATOM 1595 C CA . LEU A 1 199 ? -6.883 8.609 5.723 1 91.12 199 LEU A CA 1
ATOM 1596 C C . LEU A 1 199 ? -7.094 10.117 5.586 1 91.12 199 LEU A C 1
ATOM 1598 O O . LEU A 1 199 ? -8.062 10.656 6.113 1 91.12 199 LEU A O 1
ATOM 1602 N N . PRO A 1 200 ? -6.242 10.75 4.852 1 94.31 200 PRO A N 1
ATOM 1603 C CA . PRO A 1 200 ? -6.375 12.203 4.738 1 94.31 200 PRO A CA 1
ATOM 1604 C C . PRO A 1 200 ? -7.617 12.625 3.955 1 94.31 200 PRO A C 1
ATOM 1606 O O . PRO A 1 200 ? -8.133 13.727 4.152 1 94.31 200 PRO A O 1
ATOM 1609 N N . VAL A 1 201 ? -8.125 11.766 3.086 1 90.75 201 VAL A N 1
ATOM 1610 C CA . VAL A 1 201 ? -9.234 12.117 2.209 1 90.75 201 VAL A CA 1
ATOM 1611 C C . VAL A 1 201 ? -10.523 12.195 3.018 1 90.75 201 VAL A C 1
ATOM 1613 O O . VAL A 1 201 ? -11.469 12.891 2.629 1 90.75 201 VAL A O 1
ATOM 1616 N N . LEU A 1 202 ? -10.609 11.539 4.164 1 92.69 202 LEU A N 1
ATOM 1617 C CA . LEU A 1 202 ? -11.812 11.5 4.984 1 92.69 202 LEU A CA 1
ATOM 1618 C C . LEU A 1 202 ? -11.805 12.625 6.016 1 92.69 202 LEU A C 1
ATOM 1620 O O . LEU A 1 202 ? -11.273 12.453 7.121 1 92.69 202 LEU A O 1
ATOM 1624 N N . GLY A 1 203 ? -12.445 13.656 5.703 1 94.75 203 GLY A N 1
ATOM 1625 C CA . GLY A 1 203 ? -12.508 14.797 6.602 1 94.75 203 GLY A CA 1
ATOM 1626 C C . GLY A 1 203 ? -13.531 14.633 7.707 1 94.75 203 GLY A C 1
ATOM 1627 O O . GLY A 1 203 ? -14.344 13.703 7.676 1 94.75 203 GLY A O 1
ATOM 1628 N N . ILE A 1 204 ? -13.391 15.539 8.695 1 95.88 204 ILE A N 1
ATOM 1629 C CA . ILE A 1 204 ? -14.438 15.672 9.703 1 95.88 204 ILE A CA 1
ATOM 1630 C C . ILE A 1 204 ? -15.578 16.531 9.148 1 95.88 204 ILE A C 1
ATOM 1632 O O . ILE A 1 204 ? -16.75 16.234 9.375 1 95.88 204 ILE A O 1
ATOM 1636 N N . PHE A 1 205 ? -15.227 17.562 8.469 1 94.12 205 PHE A N 1
ATOM 1637 C CA . PHE A 1 205 ? -16.188 18.5 7.895 1 94.12 205 PHE A CA 1
ATOM 1638 C C . PHE A 1 205 ? -16.078 18.516 6.375 1 94.12 205 PHE A C 1
ATOM 1640 O O . PHE A 1 205 ? -17.062 18.297 5.672 1 94.12 205 PHE A O 1
ATOM 1647 N N . HIS A 1 206 ? -14.93 18.812 5.879 1 89.38 206 HIS A N 1
ATOM 1648 C CA . HIS A 1 206 ? -14.727 18.922 4.438 1 89.38 206 HIS A CA 1
ATOM 1649 C C . HIS A 1 206 ? -15.016 17.609 3.732 1 89.38 206 HIS A C 1
ATOM 1651 O O . HIS A 1 206 ? -14.594 16.547 4.199 1 89.38 206 HIS A O 1
ATOM 1657 N N . LYS A 1 207 ? -15.867 17.719 2.703 1 86.06 207 LYS A N 1
ATOM 1658 C CA . LYS A 1 207 ? -16.203 16.562 1.876 1 86.06 207 LYS A CA 1
ATOM 1659 C C . LYS A 1 207 ? -16.062 16.891 0.392 1 86.06 207 LYS A C 1
ATOM 1661 O O . LYS A 1 207 ? -16.734 17.797 -0.117 1 86.06 207 LYS A O 1
ATOM 1666 N N . ASN A 1 208 ? -15.047 16.828 -0.118 1 79.56 208 ASN A N 1
ATOM 1667 C CA . ASN A 1 208 ? -14.781 17.078 -1.527 1 79.56 208 ASN A CA 1
ATOM 1668 C C . ASN A 1 208 ? -14.094 15.898 -2.199 1 79.56 208 ASN A C 1
ATOM 1670 O O . ASN A 1 208 ? -12.992 15.508 -1.805 1 79.56 208 ASN A O 1
ATOM 1674 N N . LYS A 1 209 ? -14.664 15.352 -3.223 1 72.88 209 LYS A N 1
ATOM 1675 C CA . LYS A 1 209 ? -14.156 14.156 -3.891 1 72.88 209 LYS A CA 1
ATOM 1676 C C . LYS A 1 209 ? -12.852 14.453 -4.625 1 72.88 209 LYS A C 1
ATOM 1678 O O . LYS A 1 209 ? -12.078 13.547 -4.922 1 72.88 209 LYS A O 1
ATOM 1683 N N . TYR A 1 210 ? -12.617 15.781 -4.871 1 76.94 210 TYR A N 1
ATOM 1684 C CA . TYR A 1 210 ? -11.438 16.141 -5.648 1 76.94 210 TYR A CA 1
ATOM 1685 C C . TYR A 1 210 ? -10.297 16.578 -4.734 1 76.94 210 TYR A C 1
ATOM 1687 O O . TYR A 1 210 ? -9.203 16.891 -5.207 1 76.94 210 TYR A O 1
ATOM 1695 N N . ASN A 1 211 ? -10.57 16.625 -3.471 1 86.81 211 ASN A N 1
ATOM 1696 C CA . ASN A 1 211 ? -9.562 17 -2.486 1 86.81 211 ASN A CA 1
ATOM 1697 C C . ASN A 1 211 ? -9.094 15.781 -1.687 1 86.81 211 ASN A C 1
ATOM 1699 O O . ASN A 1 211 ? -9.828 15.258 -0.852 1 86.81 211 ASN A O 1
ATOM 1703 N N . ALA A 1 212 ? -7.891 15.453 -1.907 1 88.56 212 ALA A N 1
ATOM 1704 C CA . ALA A 1 212 ? -7.348 14.242 -1.296 1 88.56 212 ALA A CA 1
ATOM 1705 C C . ALA A 1 212 ? -6.934 14.5 0.15 1 88.56 212 ALA A C 1
ATOM 1707 O O . ALA A 1 212 ? -6.547 13.57 0.865 1 88.56 212 ALA A O 1
ATOM 1708 N N . TYR A 1 213 ? -7.047 15.734 0.588 1 95.06 213 TYR A N 1
ATOM 1709 C CA . TYR A 1 213 ? -6.508 16.078 1.899 1 95.06 213 TYR A CA 1
ATOM 1710 C C . TYR A 1 213 ? -7.539 16.828 2.73 1 95.06 213 TYR A C 1
ATOM 1712 O O . TYR A 1 213 ? -7.203 17.797 3.426 1 95.06 213 TYR A O 1
ATOM 1720 N N . CYS A 1 214 ? -8.742 16.422 2.686 1 95.38 214 CYS A N 1
ATOM 1721 C CA . CYS A 1 214 ? -9.844 17.047 3.408 1 95.38 214 CYS A CA 1
ATOM 1722 C C . CYS A 1 214 ? -9.555 17.094 4.902 1 95.38 214 CYS A C 1
ATOM 1724 O O . CYS A 1 214 ? -9.773 18.125 5.547 1 95.38 214 CYS A O 1
ATOM 1726 N N . LEU A 1 215 ? -9.031 16.04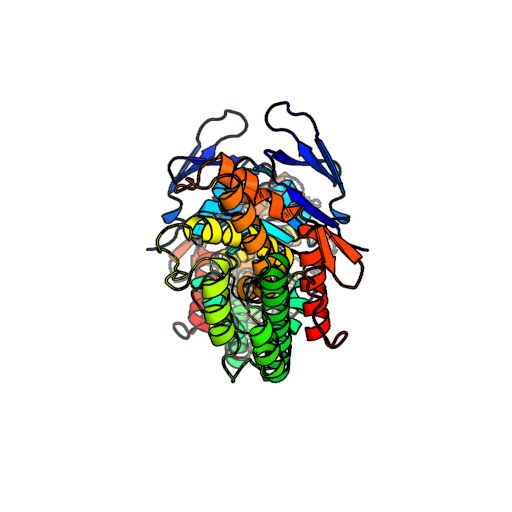7 5.449 1 97.12 215 LEU A N 1
ATOM 1727 C CA . LEU A 1 215 ? -8.789 15.984 6.887 1 97.12 215 LEU A CA 1
ATOM 1728 C C . LEU A 1 215 ? -7.695 16.969 7.293 1 97.12 215 LEU A C 1
ATOM 1730 O O . LEU A 1 215 ? -7.754 17.547 8.375 1 97.12 215 LEU A O 1
ATOM 1734 N N . ALA A 1 216 ? -6.695 17.094 6.441 1 97.75 216 ALA A N 1
ATOM 1735 C CA . ALA A 1 216 ? -5.645 18.078 6.711 1 97.75 216 ALA A CA 1
ATOM 1736 C C . ALA A 1 216 ? -6.207 19.5 6.711 1 97.75 216 ALA A C 1
ATOM 1738 O O . ALA A 1 216 ? -5.848 20.312 7.566 1 97.75 216 ALA A O 1
ATOM 1739 N N . ASP A 1 217 ? -7.082 19.766 5.836 1 97.38 217 ASP A N 1
ATOM 1740 C CA . ASP A 1 217 ? -7.727 21.078 5.754 1 97.38 217 ASP A CA 1
ATOM 1741 C C . ASP A 1 217 ? -8.555 21.359 7 1 97.38 217 ASP A C 1
ATOM 1743 O O . ASP A 1 217 ? -8.625 22.5 7.461 1 97.38 217 ASP A O 1
ATOM 1747 N N . ASP A 1 218 ? -9.133 20.359 7.504 1 98.31 218 ASP A N 1
ATOM 1748 C CA . ASP A 1 218 ? -9.914 20.5 8.727 1 98.31 218 ASP A CA 1
ATOM 1749 C C . ASP A 1 218 ? -9.016 20.766 9.93 1 98.31 218 ASP A C 1
ATOM 1751 O O . ASP A 1 218 ? -9.227 21.734 10.672 1 98.31 218 ASP A O 1
ATOM 1755 N N . LEU A 1 219 ? -7.992 20.016 10.062 1 98.56 219 LEU A N 1
ATOM 1756 C CA . LEU A 1 219 ? -7.203 20 11.289 1 98.56 219 LEU A CA 1
ATOM 1757 C C . LEU A 1 219 ? -6.234 21.188 11.328 1 98.56 219 LEU A C 1
ATOM 1759 O O . LEU A 1 219 ? -5.738 21.547 12.398 1 98.56 219 LEU A O 1
ATOM 1763 N N . MET A 1 220 ? -5.98 21.703 10.172 1 98.31 220 MET A N 1
ATOM 1764 C CA . MET A 1 220 ? -4.996 22.781 10.172 1 98.31 220 MET A CA 1
ATOM 1765 C C . MET A 1 220 ? -5.637 24.109 10.57 1 98.31 220 MET A C 1
ATOM 1767 O O . MET A 1 220 ? -4.938 25.078 10.852 1 98.31 220 MET A O 1
ATOM 1771 N N . GLU A 1 221 ? -6.906 24.188 10.656 1 98.31 221 GLU A N 1
ATOM 1772 C CA . GLU A 1 221 ? -7.633 25.438 10.875 1 98.31 221 GLU A CA 1
ATOM 1773 C C . GLU A 1 221 ? -7.172 26.125 12.156 1 98.31 221 GLU A C 1
ATOM 1775 O O . GLU A 1 221 ? -6.812 27.297 12.141 1 98.31 221 GLU A O 1
ATOM 1780 N N . PRO A 1 222 ? -7.07 25.375 13.273 1 98.44 222 PRO A N 1
ATOM 1781 C CA . PRO A 1 222 ? -6.629 26.031 14.508 1 98.44 222 PRO A CA 1
ATOM 1782 C C . PRO A 1 222 ? -5.156 26.438 14.469 1 98.44 222 PRO A C 1
ATOM 1784 O O . PRO A 1 222 ? -4.699 27.203 15.328 1 98.44 222 PRO A O 1
ATOM 1787 N N . TYR A 1 223 ? -4.465 25.906 13.516 1 98.38 223 TYR A N 1
ATOM 1788 C CA . TYR A 1 223 ? -3.039 26.188 13.398 1 98.38 223 TYR A CA 1
ATOM 1789 C C . TYR A 1 223 ? -2.795 27.359 12.453 1 98.38 223 TYR A C 1
ATOM 1791 O O . TYR A 1 223 ? -1.717 27.953 12.461 1 98.38 223 TYR A O 1
ATOM 1799 N N . ARG A 1 224 ? -3.738 27.734 11.625 1 98.25 224 ARG A N 1
ATOM 1800 C CA . ARG A 1 224 ? -3.582 28.781 10.609 1 98.25 224 ARG A CA 1
ATOM 1801 C C . ARG A 1 224 ? -3.17 30.109 11.242 1 98.25 224 ARG A C 1
ATOM 1803 O O . ARG A 1 224 ? -2.291 30.797 10.727 1 98.25 224 ARG A O 1
ATOM 1810 N N . PRO A 1 225 ? -3.771 30.5 12.406 1 98.06 225 PRO A N 1
ATOM 1811 C CA . PRO A 1 225 ? -3.396 31.781 13.016 1 98.06 225 PRO A CA 1
ATOM 1812 C C . PRO A 1 225 ? -1.905 31.875 13.336 1 98.06 225 PRO A C 1
ATOM 1814 O O . PRO A 1 225 ? -1.338 32.969 13.359 1 98.06 225 PRO A O 1
ATOM 1817 N N . PHE A 1 226 ? -1.263 30.781 13.578 1 97.56 226 PHE A N 1
ATOM 1818 C CA . PHE A 1 226 ? 0.175 30.781 13.82 1 97.56 226 PHE A CA 1
ATOM 1819 C C . PHE A 1 226 ? 0.934 31.172 12.555 1 97.56 226 PHE A C 1
ATOM 1821 O O . PHE A 1 226 ? 1.944 31.875 12.625 1 97.56 226 PHE A O 1
ATOM 1828 N N . VAL A 1 227 ? 0.472 30.703 11.453 1 97.69 227 VAL A N 1
ATOM 1829 C CA . VAL A 1 227 ? 1.026 31.109 10.164 1 97.69 227 VAL A CA 1
ATOM 1830 C C . VAL A 1 227 ? 0.751 32.594 9.938 1 97.69 227 VAL A C 1
ATOM 1832 O O . VAL A 1 227 ? 1.619 33.344 9.453 1 97.69 227 VAL A O 1
ATOM 1835 N N . ASP A 1 228 ? -0.504 33.031 10.281 1 97.75 228 ASP A N 1
ATOM 1836 C CA . ASP A 1 228 ? -0.885 34.438 10.109 1 97.75 228 ASP A CA 1
ATOM 1837 C C . ASP A 1 228 ? 0.091 35.344 10.828 1 97.75 228 ASP A C 1
ATOM 1839 O O . ASP A 1 228 ? 0.544 36.344 10.258 1 97.75 228 ASP A O 1
ATOM 1843 N N . LEU A 1 229 ? 0.35 35.031 12.023 1 96 229 LEU A N 1
ATOM 1844 C CA . LEU A 1 229 ? 1.267 35.844 12.812 1 96 229 LEU A CA 1
ATOM 1845 C C . LEU A 1 229 ? 2.652 35.875 12.18 1 96 229 LEU A C 1
ATOM 1847 O O . LEU A 1 229 ? 3.316 36.906 12.172 1 96 229 LEU A O 1
ATOM 1851 N N . LEU A 1 230 ? 3.096 34.75 11.695 1 96.06 230 LEU A N 1
ATOM 1852 C CA . LEU A 1 230 ? 4.391 34.688 11.031 1 96.06 230 LEU A CA 1
ATOM 1853 C C . LEU A 1 230 ? 4.434 35.562 9.797 1 96.06 230 LEU A C 1
ATOM 1855 O O . LEU A 1 230 ? 5.441 36.219 9.539 1 96.06 230 LEU A O 1
ATOM 1859 N N . VAL A 1 231 ? 3.383 35.562 9.031 1 97.19 231 VAL A N 1
ATOM 1860 C CA . VAL A 1 231 ? 3.295 36.406 7.832 1 97.19 231 VAL A CA 1
ATOM 1861 C C . VAL A 1 231 ? 3.309 37.875 8.219 1 97.19 231 VAL A C 1
ATOM 1863 O O . VAL A 1 231 ? 4.008 38.688 7.594 1 97.19 231 VAL A O 1
ATOM 1866 N N . ILE A 1 232 ? 2.557 38.281 9.227 1 97 232 ILE A N 1
ATOM 1867 C CA . ILE A 1 232 ? 2.502 39.656 9.68 1 97 232 ILE A CA 1
ATOM 1868 C C . ILE A 1 232 ? 3.898 40.125 10.102 1 97 232 ILE A C 1
ATOM 1870 O O . ILE A 1 232 ? 4.32 41.219 9.758 1 97 232 ILE A O 1
ATOM 1874 N N . ARG A 1 233 ? 4.57 39.281 10.812 1 95.81 233 ARG A N 1
ATOM 1875 C CA . ARG A 1 233 ? 5.926 39.625 11.234 1 95.81 233 ARG A CA 1
ATOM 1876 C C . ARG A 1 233 ? 6.84 39.812 10.031 1 95.81 233 ARG A C 1
ATOM 1878 O O . ARG A 1 233 ? 7.676 40.719 10.023 1 95.81 233 ARG A O 1
ATOM 1885 N N . TRP A 1 234 ? 6.742 38.938 9.062 1 96.62 234 TRP A N 1
ATOM 1886 C CA . TRP A 1 234 ? 7.512 39.062 7.828 1 96.62 234 TRP A CA 1
ATOM 1887 C C . TRP A 1 234 ? 7.227 40.406 7.152 1 96.62 234 TRP A C 1
ATOM 1889 O O . TRP A 1 234 ? 8.148 41.094 6.719 1 96.62 234 TRP A O 1
ATOM 1899 N N . LEU A 1 235 ? 5.945 40.75 7.066 1 95.69 235 LEU A N 1
ATOM 1900 C CA . LEU A 1 235 ? 5.527 42 6.387 1 95.69 235 LEU A CA 1
ATOM 1901 C C . LEU A 1 235 ? 5.992 43.219 7.152 1 95.69 235 LEU A C 1
ATOM 1903 O O . LEU A 1 235 ? 6.289 44.25 6.551 1 95.69 235 LEU A O 1
ATOM 1907 N N . GLU A 1 236 ? 6.004 43.125 8.492 1 95.56 236 GLU A N 1
ATOM 1908 C CA . GLU A 1 236 ? 6.516 44.219 9.312 1 95.56 236 GLU A CA 1
ATOM 1909 C C . GLU A 1 236 ? 8 44.438 9.055 1 95.56 236 GLU A C 1
ATOM 1911 O O . GLU A 1 236 ? 8.453 45.594 9 1 95.56 236 GLU A O 1
ATOM 1916 N N . LYS A 1 237 ? 8.695 43.375 8.922 1 95.81 237 LYS A N 1
ATOM 1917 C CA . LYS A 1 237 ? 10.133 43.438 8.68 1 95.81 237 LYS A CA 1
ATOM 1918 C C . LYS A 1 237 ? 10.43 43.812 7.227 1 95.81 237 LYS A C 1
ATOM 1920 O O . LYS A 1 237 ? 11.469 44.375 6.93 1 95.81 237 LYS A O 1
ATOM 1925 N N . ASN A 1 238 ? 9.523 43.406 6.344 1 94.69 238 ASN A N 1
ATOM 1926 C CA . ASN A 1 238 ? 9.648 43.656 4.91 1 94.69 238 ASN A CA 1
ATOM 1927 C C . ASN A 1 238 ? 8.406 44.344 4.344 1 94.69 238 ASN A C 1
ATOM 1929 O O . ASN A 1 238 ? 7.695 43.75 3.523 1 94.69 238 ASN A O 1
ATOM 1933 N N . PRO A 1 239 ? 8.281 45.625 4.625 1 91.75 239 PRO A N 1
ATOM 1934 C CA . PRO A 1 239 ? 7.035 46.312 4.273 1 91.75 239 PRO A CA 1
ATOM 1935 C C . PRO A 1 239 ? 6.824 46.406 2.762 1 91.75 239 PRO A C 1
ATOM 1937 O O . PRO A 1 239 ? 5.684 46.5 2.299 1 91.75 239 PRO A O 1
ATOM 1940 N N . GLU A 1 240 ? 7.863 46.312 1.971 1 90.44 240 GLU A N 1
ATOM 1941 C CA . GLU A 1 240 ? 7.734 46.469 0.525 1 90.44 240 GLU A CA 1
ATOM 1942 C C . GLU A 1 240 ? 7.691 45.125 -0.174 1 90.44 240 GLU A C 1
ATOM 1944 O O . GLU A 1 240 ? 7.672 45.031 -1.405 1 90.44 240 GLU A O 1
ATOM 1949 N N . ALA A 1 241 ? 7.66 44.094 0.579 1 88.06 241 ALA A N 1
ATOM 1950 C CA . ALA A 1 241 ? 7.68 42.75 -0.009 1 88.06 241 ALA A CA 1
ATOM 1951 C C . ALA A 1 241 ? 6.398 42.469 -0.791 1 88.06 241 ALA A C 1
ATOM 1953 O O . ALA A 1 241 ? 5.297 42.625 -0.261 1 88.06 241 ALA A O 1
ATOM 1954 N N . GLU A 1 242 ? 6.488 42.094 -2.092 1 88.56 242 GLU A N 1
ATOM 1955 C CA . GLU A 1 242 ? 5.324 41.812 -2.916 1 88.56 242 GLU A CA 1
ATOM 1956 C C . GLU A 1 242 ? 5.438 40.406 -3.533 1 88.56 242 GLU A C 1
ATOM 1958 O O . GLU A 1 242 ? 4.438 39.812 -3.961 1 88.56 242 GLU A O 1
ATOM 1963 N N . GLU A 1 243 ? 6.598 39.938 -3.484 1 91.69 243 GLU A N 1
ATOM 1964 C CA . GLU A 1 243 ? 6.832 38.656 -4.141 1 91.69 243 GLU A CA 1
ATOM 1965 C C . GLU A 1 243 ? 7.293 37.625 -3.139 1 91.69 243 GLU A C 1
ATOM 1967 O O . GLU A 1 243 ? 7.945 37.938 -2.145 1 91.69 243 GLU A O 1
ATOM 1972 N N . LEU A 1 244 ? 6.906 36.438 -3.357 1 94.12 244 LEU A N 1
ATOM 1973 C CA . LEU A 1 244 ? 7.367 35.312 -2.578 1 94.12 244 LEU A CA 1
ATOM 1974 C C . LEU A 1 244 ? 8.781 34.906 -2.986 1 94.12 244 LEU A C 1
ATOM 1976 O O . LEU A 1 244 ? 8.961 34 -3.793 1 94.12 244 LEU A O 1
ATOM 1980 N N . THR A 1 245 ? 9.727 35.5 -2.365 1 93.88 245 THR A N 1
ATOM 1981 C CA . THR A 1 245 ? 11.133 35.25 -2.666 1 93.88 245 THR A CA 1
ATOM 1982 C C . THR A 1 245 ? 11.625 33.969 -1.971 1 93.88 245 THR A C 1
ATOM 1984 O O . THR A 1 245 ? 10.906 33.406 -1.153 1 93.88 245 THR A O 1
ATOM 1987 N N . LYS A 1 246 ? 12.812 33.625 -2.316 1 91.62 246 LYS A N 1
ATOM 1988 C CA . LYS A 1 246 ? 13.445 32.469 -1.658 1 91.62 246 LYS A CA 1
ATOM 1989 C C . LYS A 1 246 ? 13.633 32.719 -0.165 1 91.62 246 LYS A C 1
ATOM 1991 O O . LYS A 1 246 ? 13.508 31.812 0.649 1 91.62 246 LYS A O 1
ATOM 1996 N N . GLU A 1 247 ? 13.938 33.906 0.078 1 93.44 247 GLU A N 1
ATOM 1997 C CA . GLU A 1 247 ? 14.117 34.312 1.47 1 93.44 247 GLU A CA 1
ATOM 1998 C C . GLU A 1 247 ? 12.812 34.188 2.246 1 93.44 247 GLU A C 1
ATOM 2000 O O . GLU A 1 247 ? 12.789 33.719 3.383 1 93.44 247 GLU A O 1
ATOM 2005 N N . ALA A 1 248 ? 11.742 34.656 1.701 1 94.56 248 ALA A N 1
ATOM 2006 C CA . ALA A 1 248 ? 10.43 34.562 2.324 1 94.56 248 ALA A CA 1
ATOM 2007 C C . ALA A 1 248 ? 10.047 33.094 2.564 1 94.56 248 ALA A C 1
ATOM 2009 O O . ALA A 1 248 ? 9.586 32.75 3.652 1 94.56 248 ALA A O 1
ATOM 2010 N N . LYS A 1 249 ? 10.266 32.312 1.562 1 94.06 249 LYS A N 1
ATOM 2011 C CA . LYS A 1 249 ? 9.945 30.875 1.681 1 94.06 249 LYS A CA 1
ATOM 2012 C C . LYS A 1 249 ? 10.719 30.234 2.836 1 94.06 249 LYS A C 1
ATOM 2014 O O . LYS A 1 249 ? 10.133 29.516 3.646 1 94.06 249 LYS A O 1
ATOM 2019 N N . ALA A 1 250 ? 11.977 30.5 2.891 1 93.44 250 ALA A N 1
ATOM 2020 C CA . ALA A 1 250 ? 12.805 29.984 3.975 1 93.44 250 ALA A CA 1
ATOM 2021 C C . ALA A 1 250 ? 12.289 30.453 5.332 1 93.44 250 ALA A C 1
ATOM 2023 O O . ALA A 1 250 ? 12.297 29.688 6.301 1 93.44 250 ALA A O 1
ATOM 2024 N N . TYR A 1 251 ? 11.898 31.656 5.383 1 94.75 251 TYR A N 1
ATOM 2025 C CA . TYR A 1 251 ? 11.352 32.219 6.609 1 94.75 251 TYR A CA 1
ATOM 2026 C C . TYR A 1 251 ? 10.102 31.469 7.051 1 94.75 251 TYR A C 1
ATOM 2028 O O . TYR A 1 251 ? 9.945 31.156 8.234 1 94.75 251 TYR A O 1
ATOM 2036 N N . PHE A 1 252 ? 9.234 31.109 6.129 1 95.19 252 PHE A N 1
ATOM 2037 C CA . PHE A 1 252 ? 7.953 30.484 6.461 1 95.19 252 PHE A CA 1
ATOM 2038 C C . PHE A 1 252 ? 8.141 29.031 6.828 1 95.19 252 PHE A C 1
ATOM 2040 O O . PHE A 1 252 ? 7.301 28.438 7.523 1 95.19 252 PHE A O 1
ATOM 2047 N N . LEU A 1 253 ? 9.242 28.406 6.418 1 92.19 253 LEU A N 1
ATOM 2048 C CA . LEU A 1 253 ? 9.531 27.016 6.785 1 92.19 253 LEU A CA 1
ATOM 2049 C C . LEU A 1 253 ? 9.758 26.891 8.289 1 92.19 253 LEU A C 1
ATOM 2051 O O . LEU A 1 253 ? 9.625 25.797 8.852 1 92.19 253 LEU A O 1
ATOM 2055 N N . GLN A 1 254 ? 9.992 27.953 8.938 1 92 254 GLN A N 1
ATOM 2056 C CA . GLN A 1 254 ? 10.242 27.984 10.375 1 92 254 GLN A CA 1
ATOM 2057 C C . GLN A 1 254 ? 8.984 27.625 11.156 1 92 254 GLN A C 1
ATOM 2059 O O . GLN A 1 254 ? 9.055 27.297 12.344 1 92 254 GLN A O 1
ATOM 2064 N N . ILE A 1 255 ? 7.867 27.656 10.477 1 93 255 ILE A N 1
ATOM 2065 C CA . ILE A 1 255 ? 6.605 27.328 11.133 1 93 255 ILE A CA 1
ATOM 2066 C C . ILE A 1 255 ? 6.695 25.938 11.766 1 93 255 ILE A C 1
ATOM 2068 O O . ILE A 1 255 ? 6.102 25.688 12.812 1 93 255 ILE A O 1
ATOM 2072 N N . ALA A 1 256 ? 7.43 25.062 11.195 1 91.94 256 ALA A N 1
ATOM 2073 C CA . ALA A 1 256 ? 7.539 23.672 11.664 1 91.94 256 ALA A CA 1
ATOM 2074 C C . ALA A 1 256 ? 8.141 23.625 13.07 1 91.94 256 ALA A C 1
ATOM 2076 O O . ALA A 1 256 ? 7.762 22.766 13.875 1 91.94 256 ALA A O 1
ATOM 2077 N N . THR A 1 257 ? 9.008 24.531 13.367 1 92.75 257 THR A N 1
ATOM 2078 C CA . THR A 1 257 ? 9.742 24.469 14.625 1 92.75 257 THR A CA 1
ATOM 2079 C C . THR A 1 257 ? 9.25 25.547 15.594 1 92.75 257 THR A C 1
ATOM 2081 O O . THR A 1 257 ? 9.828 25.734 16.656 1 92.75 257 THR A O 1
ATOM 2084 N N . LYS A 1 258 ? 8.234 26.25 15.188 1 92.62 258 LYS A N 1
ATOM 2085 C CA . LYS A 1 258 ? 7.652 27.234 16.078 1 92.62 258 LYS A CA 1
ATOM 2086 C C . LYS A 1 258 ? 7.043 26.578 17.312 1 92.62 258 LYS A C 1
ATOM 2088 O O . LYS A 1 258 ? 6.387 25.531 17.203 1 92.62 258 LYS A O 1
ATOM 2093 N N . ASP A 1 259 ? 7.305 27.172 18.438 1 93 259 ASP A N 1
ATOM 2094 C CA . ASP A 1 259 ? 6.746 26.641 19.688 1 93 259 ASP A CA 1
ATOM 2095 C C . ASP A 1 259 ? 5.258 26.969 19.797 1 93 259 ASP A C 1
ATOM 2097 O O . ASP A 1 259 ? 4.84 28.094 19.516 1 93 259 ASP A O 1
ATOM 2101 N N . VAL A 1 260 ? 4.473 26 20.172 1 94.81 260 VAL A N 1
ATOM 2102 C CA . VAL A 1 260 ? 3.047 26.188 20.422 1 94.81 260 VAL A CA 1
ATOM 2103 C C . VAL A 1 260 ? 2.664 25.516 21.75 1 94.81 260 VAL A C 1
ATOM 2105 O O . VAL A 1 260 ? 3.318 24.562 22.172 1 94.81 260 VAL A O 1
ATOM 2108 N N . LYS A 1 261 ? 1.701 26.062 22.375 1 96.38 261 LYS A N 1
ATOM 2109 C CA . LYS A 1 261 ? 1.185 25.453 23.609 1 96.38 261 LYS A CA 1
ATOM 2110 C C . LYS A 1 261 ? 0.049 24.484 23.297 1 96.38 261 LYS A C 1
ATOM 2112 O O . LYS A 1 261 ? -0.937 24.844 22.656 1 96.38 261 LYS A O 1
ATOM 2117 N N . ILE A 1 262 ? 0.204 23.25 23.703 1 96.19 262 ILE A N 1
ATOM 2118 C CA . ILE A 1 262 ? -0.819 22.219 23.531 1 96.19 262 ILE A CA 1
ATOM 2119 C C . ILE A 1 262 ? -0.875 21.328 24.766 1 96.19 262 ILE A C 1
ATOM 2121 O O . ILE A 1 262 ? 0.159 20.859 25.25 1 96.19 262 ILE A O 1
ATOM 2125 N N . ASP A 1 263 ? -2.049 21.125 25.328 1 94.56 263 ASP A N 1
ATOM 2126 C CA . ASP A 1 263 ? -2.244 20.328 26.547 1 94.56 263 ASP A CA 1
ATOM 2127 C C . ASP A 1 263 ? -1.325 20.797 27.672 1 94.56 263 ASP A C 1
ATOM 2129 O O . ASP A 1 263 ? -0.637 20 28.297 1 94.56 263 ASP A O 1
ATOM 2133 N N . GLU A 1 264 ? -1.135 22.047 27.75 1 92.56 264 GLU A N 1
ATOM 2134 C CA . GLU A 1 264 ? -0.413 22.734 28.812 1 92.56 264 GLU A CA 1
ATOM 2135 C C . GLU A 1 264 ? 1.091 22.484 28.703 1 92.56 264 GLU A C 1
ATOM 2137 O O . GLU A 1 264 ? 1.83 22.703 29.672 1 92.56 264 GLU A O 1
ATOM 2142 N N . GLN A 1 265 ? 1.515 22.031 27.562 1 95.25 265 GLN A N 1
ATOM 2143 C CA . GLN A 1 265 ? 2.936 21.875 27.281 1 95.25 265 GLN A CA 1
ATOM 2144 C C . GLN A 1 265 ? 3.344 22.656 26.031 1 95.25 265 GLN A C 1
ATOM 2146 O O . GLN A 1 265 ? 2.535 22.859 25.125 1 95.25 265 GLN A O 1
ATOM 2151 N N . VAL A 1 266 ? 4.527 23.078 26.094 1 95.19 266 VAL A N 1
ATOM 2152 C CA . VAL A 1 266 ? 5.066 23.781 24.922 1 95.19 266 VAL A CA 1
ATOM 2153 C C . VAL A 1 266 ? 5.848 22.812 24.047 1 95.19 266 VAL A C 1
ATOM 2155 O O . VAL A 1 266 ? 6.734 22.109 24.531 1 95.19 266 VAL A O 1
ATOM 2158 N N . ARG A 1 267 ? 5.449 22.719 22.859 1 94.5 267 ARG A N 1
ATOM 2159 C CA . ARG A 1 267 ? 6.07 21.828 21.891 1 94.5 267 ARG A CA 1
ATOM 2160 C C . ARG A 1 267 ? 6.234 22.516 20.531 1 94.5 267 ARG A C 1
ATOM 2162 O O . ARG A 1 267 ? 5.488 23.438 20.203 1 94.5 267 ARG A O 1
ATOM 2169 N N . PRO A 1 268 ? 7.273 22.016 19.812 1 95 268 PRO A N 1
ATOM 2170 C CA . PRO A 1 268 ? 7.305 22.484 18.422 1 95 268 PRO A CA 1
ATOM 2171 C C . PRO A 1 268 ? 6.051 22.109 17.641 1 95 268 PRO A C 1
ATOM 2173 O O . PRO A 1 268 ? 5.473 21.047 17.891 1 95 268 PRO A O 1
ATOM 2176 N N . LEU A 1 269 ? 5.637 22.938 16.719 1 96.44 269 LEU A N 1
ATOM 2177 C CA . LEU A 1 269 ? 4.41 22.766 15.953 1 96.44 269 LEU A CA 1
ATOM 2178 C C . LEU A 1 269 ? 4.375 21.375 15.305 1 96.44 269 LEU A C 1
ATOM 2180 O O . LEU A 1 269 ? 3.342 20.703 15.32 1 96.44 269 LEU A O 1
ATOM 2184 N N . LEU A 1 270 ? 5.527 20.953 14.82 1 93.88 270 LEU A N 1
ATOM 2185 C CA . LEU A 1 270 ? 5.633 19.656 14.164 1 93.88 270 LEU A CA 1
ATOM 2186 C C . LEU A 1 270 ? 5.195 18.531 15.109 1 93.88 270 LEU A C 1
ATOM 2188 O O . LEU A 1 270 ? 4.512 17.594 14.695 1 93.88 270 LEU A O 1
ATOM 2192 N N . VAL A 1 271 ? 5.543 18.609 16.281 1 94.31 271 VAL A N 1
ATOM 2193 C CA . VAL A 1 271 ? 5.223 17.609 17.297 1 94.31 271 VAL A CA 1
ATOM 2194 C C . VAL A 1 271 ? 3.781 17.797 17.766 1 94.31 271 VAL A C 1
ATOM 2196 O O . VAL A 1 271 ? 3.064 16.812 17.984 1 94.31 271 VAL A O 1
ATOM 2199 N N . ALA A 1 272 ? 3.383 18.969 17.938 1 97.12 272 ALA A N 1
ATOM 2200 C CA . ALA A 1 272 ? 2.035 19.297 18.391 1 97.12 272 ALA A CA 1
ATOM 2201 C C . ALA A 1 272 ? 0.982 18.75 17.438 1 97.12 272 ALA A C 1
ATOM 2203 O O . ALA A 1 272 ? -0.049 18.234 17.875 1 97.12 272 ALA A O 1
ATOM 2204 N N . VAL A 1 273 ? 1.229 18.891 16.219 1 97.75 273 VAL A N 1
ATOM 2205 C CA . VAL A 1 273 ? 0.289 18.406 15.211 1 97.75 273 VAL A CA 1
ATOM 2206 C C . VAL A 1 273 ? 0.088 16.906 15.359 1 97.75 273 VAL A C 1
ATOM 2208 O O . VAL A 1 273 ? -1.032 16.406 15.227 1 97.75 273 VAL A O 1
ATOM 2211 N N . LYS A 1 274 ? 1.15 16.203 15.609 1 95.88 274 LYS A N 1
ATOM 2212 C CA . LYS A 1 274 ? 1.043 14.758 15.828 1 95.88 274 LYS A CA 1
ATOM 2213 C C . LYS A 1 274 ? 0.134 14.445 17.016 1 95.88 274 LYS A C 1
ATOM 2215 O O . LYS A 1 274 ? -0.667 13.508 16.953 1 95.88 274 LYS A O 1
ATOM 2220 N N . SER A 1 275 ? 0.31 15.219 18.016 1 97.06 275 SER A N 1
ATOM 2221 C CA . SER A 1 275 ? -0.549 15.07 19.188 1 97.06 275 SER A CA 1
ATOM 2222 C C . SER A 1 275 ? -2.01 15.336 18.828 1 97.06 275 SER A C 1
ATOM 2224 O O . SER A 1 275 ? -2.904 14.625 19.312 1 97.06 275 SER A O 1
ATOM 2226 N N . THR A 1 276 ? -2.246 16.297 18.094 1 98.38 276 THR A N 1
ATOM 2227 C CA . THR A 1 276 ? -3.596 16.641 17.641 1 98.38 276 THR A CA 1
ATOM 2228 C C . THR A 1 276 ? -4.223 15.469 16.891 1 98.38 276 THR A C 1
ATOM 2230 O O . THR A 1 276 ? -5.344 15.047 17.203 1 98.38 276 THR A O 1
ATOM 2233 N N . VAL A 1 277 ? -3.494 14.891 15.961 1 98 277 VAL A N 1
ATOM 2234 C CA . VAL A 1 277 ? -4.027 13.812 15.141 1 98 277 VAL A CA 1
ATOM 2235 C C . VAL A 1 277 ? -4.258 12.57 16 1 98 277 VAL A C 1
ATOM 2237 O O . VAL A 1 277 ? -5.285 11.898 15.867 1 98 277 VAL A O 1
ATOM 2240 N N . SER A 1 278 ? -3.322 12.273 16.828 1 96.88 278 SER A N 1
ATOM 2241 C CA . SER A 1 278 ? -3.484 11.148 17.734 1 96.88 278 SER A CA 1
ATOM 2242 C C . SER A 1 278 ? -4.723 11.312 18.609 1 96.88 278 SER A C 1
ATOM 2244 O O . SER A 1 278 ? -5.453 10.352 18.859 1 96.88 278 SER A O 1
ATOM 2246 N N . SER A 1 279 ? -4.938 12.484 19.094 1 98.25 279 SER A N 1
ATOM 2247 C CA . SER A 1 279 ? -6.105 12.758 19.938 1 98.25 279 SER A CA 1
ATOM 2248 C C . SER A 1 279 ? -7.398 12.609 19.141 1 98.25 279 SER A C 1
ATOM 2250 O O . SER A 1 279 ? -8.422 12.18 19.672 1 98.25 279 SER A O 1
ATOM 2252 N N . LEU A 1 280 ? -7.391 13.023 17.922 1 98.38 280 LEU A N 1
ATOM 2253 C CA . LEU A 1 280 ? -8.555 12.82 17.062 1 98.38 280 LEU A CA 1
ATOM 2254 C C . LEU A 1 280 ? -8.906 11.344 16.969 1 98.38 280 LEU A C 1
ATOM 2256 O O . LEU A 1 280 ? -10.078 10.969 17.078 1 98.38 280 LEU A O 1
ATOM 2260 N N . TYR A 1 281 ? -7.887 10.516 16.734 1 97.38 281 TYR A N 1
ATOM 2261 C CA . TYR A 1 281 ? -8.148 9.078 16.656 1 97.38 281 TYR A CA 1
ATOM 2262 C C . TYR A 1 281 ? -8.789 8.57 17.953 1 97.38 281 TYR A C 1
ATOM 2264 O O . TYR A 1 281 ? -9.703 7.746 17.906 1 97.38 281 TYR A O 1
ATOM 2272 N N . LYS A 1 282 ? -8.281 9.039 19.031 1 97.81 282 LYS A N 1
ATOM 2273 C CA . LYS A 1 282 ? -8.852 8.648 20.328 1 97.81 282 LYS A CA 1
ATOM 2274 C C . LYS A 1 282 ? -10.305 9.094 20.438 1 97.81 282 LYS A C 1
ATOM 2276 O O . LYS A 1 282 ? -11.109 8.445 21.109 1 97.81 282 LYS A O 1
ATOM 2281 N N . CYS A 1 283 ? -10.688 10.141 19.828 1 98.06 283 CYS A N 1
ATOM 2282 C CA . CYS A 1 283 ? -12.078 10.562 19.797 1 98.06 283 CYS A CA 1
ATOM 2283 C C . CYS A 1 283 ? -12.922 9.594 18.969 1 98.06 283 CYS A C 1
ATOM 2285 O O . CYS A 1 283 ? -14.055 9.273 19.344 1 98.06 283 CYS A O 1
ATOM 2287 N N . TYR A 1 284 ? -12.352 9.141 17.859 1 97 284 TYR A N 1
ATOM 2288 C CA . TYR A 1 284 ? -13.062 8.172 17.031 1 97 284 TYR A CA 1
ATOM 2289 C C . TYR A 1 284 ? -13.352 6.898 17.812 1 97 284 TYR A C 1
ATOM 2291 O O . TYR A 1 284 ? -14.406 6.281 17.656 1 97 284 TYR A O 1
ATOM 2299 N N . THR A 1 285 ? -12.438 6.539 18.672 1 96.44 285 THR A N 1
A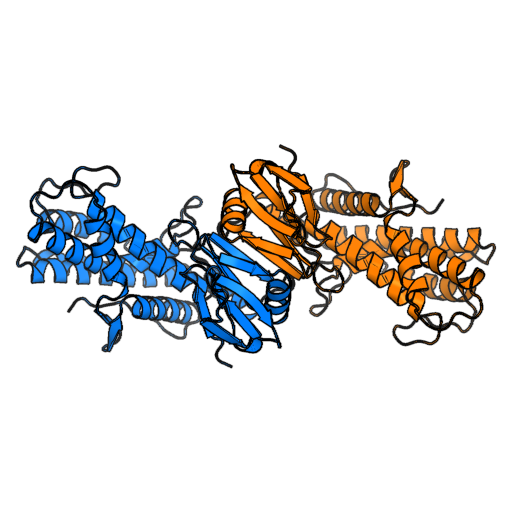TOM 2300 C CA . THR A 1 285 ? -12.562 5.281 19.406 1 96.44 285 THR A CA 1
ATOM 2301 C C . THR A 1 285 ? -13.312 5.484 20.719 1 96.44 285 THR A C 1
ATOM 2303 O O . THR A 1 285 ? -13.586 4.52 21.438 1 96.44 285 THR A O 1
ATOM 2306 N N . GLY A 1 286 ? -13.523 6.656 21.094 1 96.25 286 GLY A N 1
ATOM 2307 C CA . GLY A 1 286 ? -14.281 6.957 22.312 1 96.25 286 GLY A CA 1
ATOM 2308 C C . GLY A 1 286 ? -13.398 7.098 23.531 1 96.25 286 GLY A C 1
ATOM 2309 O O . GLY A 1 286 ? -13.906 7.309 24.641 1 96.25 286 GLY A O 1
ATOM 2310 N N . GLU A 1 287 ? -12.133 7.055 23.359 1 97 287 GLU A N 1
ATOM 2311 C CA . GLU A 1 287 ? -11.203 7.176 24.484 1 97 287 GLU A CA 1
ATOM 2312 C C . GLU A 1 287 ? -11.094 8.625 24.953 1 97 287 GLU A C 1
ATOM 2314 O O . GLU A 1 287 ? -10.734 8.883 26.109 1 97 287 GLU A O 1
ATOM 2319 N N . LYS A 1 288 ? -11.281 9.594 24.062 1 96.44 288 LYS A N 1
ATOM 2320 C CA . LYS A 1 288 ? -11.273 11.031 24.328 1 96.44 288 LYS A CA 1
ATOM 2321 C C . LYS A 1 288 ? -12.523 11.703 23.766 1 96.44 288 LYS A C 1
ATOM 2323 O O . LYS A 1 288 ? -13.141 11.188 22.828 1 96.44 288 LYS A O 1
ATOM 2328 N N . ARG A 1 289 ? -12.789 12.828 24.281 1 95.19 289 ARG A N 1
ATOM 2329 C CA . ARG A 1 289 ? -13.953 13.562 23.797 1 95.19 289 ARG A CA 1
ATOM 2330 C C . ARG A 1 289 ? -13.539 14.82 23.047 1 95.19 289 ARG A C 1
ATOM 2332 O O . ARG A 1 289 ? -14.289 15.336 22.219 1 95.19 289 ARG A O 1
ATOM 2339 N N . GLN A 1 290 ? -12.398 15.219 23.375 1 97.12 290 GLN A N 1
ATOM 2340 C CA . GLN A 1 290 ? -11.945 16.484 22.797 1 97.12 290 GLN A CA 1
ATOM 2341 C C . GLN A 1 290 ? -10.633 16.297 22.047 1 97.12 290 GLN A C 1
ATOM 2343 O O . GLN A 1 290 ? -9.75 15.57 22.5 1 97.12 290 GLN A O 1
ATOM 2348 N N . ILE A 1 291 ? -10.516 17.031 20.984 1 98.06 291 ILE A N 1
ATOM 2349 C CA . ILE A 1 291 ? -9.25 17.047 20.25 1 98.06 291 ILE A CA 1
ATOM 2350 C C . ILE A 1 291 ? -8.273 18 20.938 1 98.06 291 ILE A C 1
ATOM 2352 O O . ILE A 1 291 ? -8.656 19.062 21.422 1 98.06 291 ILE A O 1
ATOM 2356 N N . SER A 1 292 ? -7.051 17.578 21.031 1 98.19 292 SER A N 1
ATOM 2357 C CA . SER A 1 292 ? -6.012 18.484 21.516 1 98.19 292 SER A CA 1
ATOM 2358 C C . SER A 1 292 ? -5.574 19.469 20.438 1 98.19 292 SER A C 1
ATOM 2360 O O . SER A 1 292 ? -5.008 19.062 19.422 1 98.19 292 SER A O 1
ATOM 2362 N N . TYR A 1 293 ? -5.836 20.688 20.594 1 98.19 293 TYR A N 1
ATOM 2363 C CA . TYR A 1 293 ? -5.438 21.734 19.672 1 98.19 293 TYR A CA 1
ATOM 2364 C C . TYR A 1 293 ? -4.504 22.734 20.344 1 98.19 293 TYR A C 1
ATOM 2366 O O . TYR A 1 293 ? -4.473 22.828 21.578 1 98.19 293 TYR A O 1
ATOM 2374 N N . PRO A 1 294 ? -3.73 23.453 19.562 1 97.06 294 PRO A N 1
ATOM 2375 C CA . PRO A 1 294 ? -2.838 24.453 20.156 1 97.06 294 PRO A CA 1
ATOM 2376 C C . PRO A 1 294 ? -3.574 25.719 20.594 1 97.06 294 PRO A C 1
ATOM 2378 O O . PRO A 1 294 ? -4.594 26.078 20 1 97.06 294 PRO A O 1
ATOM 2381 N N . LYS A 1 295 ? -2.977 26.312 21.594 1 93.69 295 LYS A N 1
ATOM 2382 C CA . LYS A 1 295 ? -3.477 27.594 22.062 1 93.69 295 LYS A CA 1
ATOM 2383 C C . LYS A 1 295 ? -2.432 28.703 21.875 1 93.69 295 LYS A C 1
ATOM 2385 O O . LYS A 1 295 ? -1.252 28.5 22.172 1 93.69 295 LYS A O 1
ATOM 2390 N N . MET A 1 296 ? -2.941 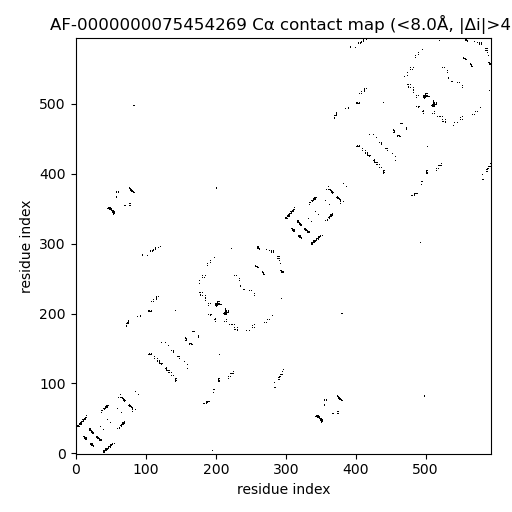29.688 21.25 1 88.19 296 MET A N 1
ATOM 2391 C CA . MET A 1 296 ? -2.076 30.844 21.062 1 88.19 296 MET A CA 1
ATOM 2392 C C . MET A 1 296 ? -1.92 31.625 22.375 1 88.19 296 MET A C 1
ATOM 2394 O O . MET A 1 296 ? -2.902 31.875 23.078 1 88.19 296 MET A O 1
ATOM 2398 N N . LEU A 1 297 ? -0.653 31.547 22.938 1 70.12 297 LEU A N 1
ATOM 2399 C CA . LEU A 1 297 ? -0.355 32.281 24.156 1 70.12 297 LEU A CA 1
ATOM 2400 C C . LEU A 1 297 ? -0.454 33.781 23.922 1 70.12 297 LEU A C 1
ATOM 2402 O O . LEU A 1 297 ? -0.143 34.281 22.828 1 70.12 297 LEU A O 1
ATOM 2406 N N . MET B 1 1 ? -7.219 4.453 -23.344 1 45.25 1 MET B N 1
ATOM 2407 C CA . MET B 1 1 ? -5.805 4.125 -23.5 1 45.25 1 MET B CA 1
ATOM 2408 C C . MET B 1 1 ? -5.457 2.844 -22.766 1 45.25 1 MET B C 1
ATOM 2410 O O . MET B 1 1 ? -5.922 2.627 -21.641 1 45.25 1 MET B O 1
ATOM 2414 N N . LEU B 1 2 ? -5.055 1.879 -23.5 1 62.34 2 LEU B N 1
ATOM 2415 C CA . LEU B 1 2 ? -4.758 0.565 -22.938 1 62.34 2 LEU B CA 1
ATOM 2416 C C . LEU B 1 2 ? -3.479 0.604 -22.109 1 62.34 2 LEU B C 1
ATOM 2418 O O . LEU B 1 2 ? -2.412 0.956 -22.625 1 62.34 2 LEU B O 1
ATOM 2422 N N . TYR B 1 3 ? -3.521 0.728 -20.859 1 77 3 TYR B N 1
ATOM 2423 C CA . TYR B 1 3 ? -2.352 0.802 -19.984 1 77 3 TYR B CA 1
ATOM 2424 C C . TYR B 1 3 ? -1.514 -0.467 -20.094 1 77 3 TYR B C 1
ATOM 2426 O O . TYR B 1 3 ? -2.047 -1.551 -20.344 1 77 3 TYR B O 1
ATOM 2434 N N . ARG B 1 4 ? -0.242 -0.264 -20.188 1 88.38 4 ARG B N 1
ATOM 2435 C CA . ARG B 1 4 ? 0.721 -1.358 -20.25 1 88.38 4 ARG B CA 1
ATOM 2436 C C . ARG B 1 4 ? 1.173 -1.787 -18.859 1 88.38 4 ARG B C 1
ATOM 2438 O O . ARG B 1 4 ? 1.245 -0.964 -17.953 1 88.38 4 ARG B O 1
ATOM 2445 N N . SER B 1 5 ? 1.347 -3.102 -18.719 1 91.56 5 SER B N 1
ATOM 2446 C CA . SER B 1 5 ? 2 -3.648 -17.531 1 91.56 5 SER B CA 1
ATOM 2447 C C . SER B 1 5 ? 3.453 -4.012 -17.828 1 91.56 5 SER B C 1
ATOM 2449 O O . SER B 1 5 ? 3.748 -4.656 -18.828 1 91.56 5 SER B O 1
ATOM 2451 N N . ILE B 1 6 ? 4.332 -3.537 -17 1 94.44 6 ILE B N 1
ATOM 2452 C CA . ILE B 1 6 ? 5.746 -3.848 -17.188 1 94.44 6 ILE B CA 1
ATOM 2453 C C . ILE B 1 6 ? 6.223 -4.746 -16.047 1 94.44 6 ILE B C 1
ATOM 2455 O O . ILE B 1 6 ? 5.953 -4.469 -14.875 1 94.44 6 ILE B O 1
ATOM 2459 N N . TYR B 1 7 ? 6.883 -5.816 -16.406 1 95.06 7 TYR B N 1
ATOM 2460 C CA . TYR B 1 7 ? 7.461 -6.777 -15.469 1 95.06 7 TYR B CA 1
ATOM 2461 C C . TYR B 1 7 ? 8.984 -6.695 -15.477 1 95.06 7 TYR B C 1
ATOM 2463 O O . TYR B 1 7 ? 9.617 -6.895 -16.516 1 95.06 7 TYR B O 1
ATOM 2471 N N . ILE B 1 8 ? 9.617 -6.367 -14.312 1 96.62 8 ILE B N 1
ATOM 2472 C CA . ILE B 1 8 ? 11.062 -6.316 -14.172 1 96.62 8 ILE B CA 1
ATOM 2473 C C . ILE B 1 8 ? 11.547 -7.535 -13.391 1 96.62 8 ILE B C 1
ATOM 2475 O O . ILE B 1 8 ? 11.453 -7.562 -12.156 1 96.62 8 ILE B O 1
ATOM 2479 N N . GLY B 1 9 ? 12.172 -8.461 -14.062 1 95.25 9 GLY B N 1
ATOM 2480 C CA . GLY B 1 9 ? 12.609 -9.688 -13.422 1 95.25 9 GLY B CA 1
ATOM 2481 C C . GLY B 1 9 ? 14.117 -9.836 -13.383 1 95.25 9 GLY B C 1
ATOM 2482 O O . GLY B 1 9 ? 14.641 -10.875 -12.984 1 95.25 9 GLY B O 1
ATOM 2483 N N . ASN B 1 10 ? 14.844 -8.836 -13.797 1 95 10 ASN B N 1
ATOM 2484 C CA . ASN B 1 10 ? 16.297 -8.805 -13.82 1 95 10 ASN B CA 1
ATOM 2485 C C . ASN B 1 10 ? 16.844 -7.605 -13.047 1 95 10 ASN B C 1
ATOM 2487 O O . ASN B 1 10 ? 16.125 -6.652 -12.766 1 95 10 ASN B O 1
ATOM 2491 N N . PRO B 1 11 ? 18.156 -7.707 -12.617 1 96.69 11 PRO B N 1
ATOM 2492 C CA . PRO B 1 11 ? 18.75 -6.535 -11.977 1 96.69 11 PRO B CA 1
ATOM 2493 C C . PRO B 1 11 ? 18.578 -5.262 -12.805 1 96.69 11 PRO B C 1
ATOM 2495 O O . PRO B 1 11 ? 18.766 -5.277 -14.023 1 96.69 11 PRO B O 1
ATOM 2498 N N . ALA B 1 12 ? 18.188 -4.188 -12.141 1 98 12 ALA B N 1
ATOM 2499 C CA . ALA B 1 12 ? 17.906 -2.957 -12.875 1 98 12 ALA B CA 1
ATOM 2500 C C . ALA B 1 12 ? 17.859 -1.756 -11.938 1 98 12 ALA B C 1
ATOM 2502 O O . ALA B 1 12 ? 17.5 -1.892 -10.766 1 98 12 ALA B O 1
ATOM 2503 N N . TYR B 1 13 ? 18.328 -0.692 -12.406 1 97.94 13 TYR B N 1
ATOM 2504 C CA . TYR B 1 13 ? 18.078 0.607 -11.789 1 97.94 13 TYR B CA 1
ATOM 2505 C C . TYR B 1 13 ? 16.984 1.359 -12.547 1 97.94 13 TYR B C 1
ATOM 2507 O O . TYR B 1 13 ? 17.141 1.643 -13.742 1 97.94 13 TYR B O 1
ATOM 2515 N N . LEU B 1 14 ? 15.906 1.66 -11.883 1 98.38 14 LEU B N 1
ATOM 2516 C CA . LEU B 1 14 ? 14.773 2.354 -12.477 1 98.38 14 LEU B CA 1
ATOM 2517 C C . LEU B 1 14 ? 14.766 3.826 -12.078 1 98.38 14 LEU B C 1
ATOM 2519 O O . LEU B 1 14 ? 14.695 4.152 -10.891 1 98.38 14 LEU B O 1
ATOM 2523 N N . LYS B 1 15 ? 14.789 4.703 -12.984 1 97.81 15 LYS B N 1
ATOM 2524 C CA . LYS B 1 15 ? 14.828 6.133 -12.711 1 97.81 15 LYS B CA 1
ATOM 2525 C C . LYS B 1 15 ? 13.961 6.91 -13.695 1 97.81 15 LYS B C 1
ATOM 2527 O O . LYS B 1 15 ? 13.555 6.375 -14.727 1 97.81 15 LYS B O 1
ATOM 2532 N N . LEU B 1 16 ? 13.703 8.125 -13.352 1 97.69 16 LEU B N 1
ATOM 2533 C CA . LEU B 1 16 ? 12.922 9.016 -14.203 1 97.69 16 LEU B CA 1
ATOM 2534 C C . LEU B 1 16 ? 13.828 9.938 -15.016 1 97.69 16 LEU B C 1
ATOM 2536 O O . LEU B 1 16 ? 14.742 10.547 -14.469 1 97.69 16 LEU B O 1
ATOM 2540 N N . LYS B 1 17 ? 13.633 9.984 -16.281 1 96.31 17 LYS B N 1
ATOM 2541 C CA . LYS B 1 17 ? 14.281 10.945 -17.156 1 96.31 17 LYS B CA 1
ATOM 2542 C C . LYS B 1 17 ? 13.359 11.336 -18.312 1 96.31 17 LYS B C 1
ATOM 2544 O O . LYS B 1 17 ? 12.812 10.477 -19 1 96.31 17 LYS B O 1
ATOM 2549 N N . ASP B 1 18 ? 13.062 12.57 -18.516 1 95.25 18 ASP B N 1
ATOM 2550 C CA . ASP B 1 18 ? 12.234 13.094 -19.594 1 95.25 18 ASP B CA 1
ATOM 2551 C C . ASP B 1 18 ? 10.844 12.461 -19.578 1 95.25 18 ASP B C 1
ATOM 2553 O O . ASP B 1 18 ? 10.367 11.984 -20.609 1 95.25 18 ASP B O 1
ATOM 2557 N N . GLN B 1 19 ? 10.312 12.328 -18.453 1 94.06 19 GLN B N 1
ATOM 2558 C CA . GLN B 1 19 ? 8.969 11.812 -18.219 1 94.06 19 GLN B CA 1
ATOM 2559 C C . GLN B 1 19 ? 8.859 10.344 -18.609 1 94.06 19 GLN B C 1
ATOM 2561 O O . GLN B 1 19 ? 7.762 9.828 -18.797 1 94.06 19 GLN B O 1
ATOM 2566 N N . GLN B 1 20 ? 10.023 9.719 -18.688 1 97 20 GLN B N 1
ATOM 2567 C CA . GLN B 1 20 ? 10.086 8.297 -19.016 1 97 20 GLN B CA 1
ATOM 2568 C C . GLN B 1 20 ? 10.75 7.5 -17.891 1 97 20 GLN B C 1
ATOM 2570 O O . GLN B 1 20 ? 11.695 7.98 -17.25 1 97 20 GLN B O 1
ATOM 2575 N N . MET B 1 21 ? 10.227 6.32 -17.672 1 97.56 21 MET B N 1
ATOM 2576 C CA . MET B 1 21 ? 10.961 5.379 -16.828 1 97.56 21 MET B CA 1
ATOM 2577 C C . MET B 1 21 ? 12.117 4.75 -17.594 1 97.56 21 MET B C 1
ATOM 2579 O O . MET B 1 21 ? 11.906 4.039 -18.578 1 97.56 21 MET B O 1
ATOM 2583 N N . LYS B 1 22 ? 13.273 5.047 -17.188 1 98.31 22 LYS B N 1
ATOM 2584 C CA . LYS B 1 22 ? 14.477 4.457 -17.766 1 98.31 22 LYS B CA 1
ATOM 2585 C C . LYS B 1 22 ? 14.898 3.201 -17.016 1 98.31 22 LYS B C 1
ATOM 2587 O O . LYS B 1 22 ? 14.914 3.191 -15.781 1 98.31 22 LYS B O 1
ATOM 2592 N N . ILE B 1 23 ? 15.102 2.189 -17.734 1 98.12 23 ILE B N 1
ATOM 2593 C CA . ILE B 1 23 ? 15.625 0.944 -17.188 1 98.12 23 ILE B CA 1
ATOM 2594 C C . ILE B 1 23 ? 17.125 0.839 -17.484 1 98.12 23 ILE B C 1
ATOM 2596 O O . ILE B 1 23 ? 17.516 0.707 -18.641 1 98.12 23 ILE B O 1
ATOM 2600 N N . VAL B 1 24 ? 17.891 0.863 -16.406 1 97.5 24 VAL B N 1
ATOM 2601 C CA . VAL B 1 24 ? 19.344 0.94 -16.578 1 97.5 24 VAL B CA 1
ATOM 2602 C C . VAL B 1 24 ? 20 -0.286 -15.945 1 97.5 24 VAL B C 1
ATOM 2604 O O . VAL B 1 24 ? 19.625 -0.713 -14.852 1 97.5 24 VAL B O 1
ATOM 2607 N N . CYS B 1 25 ? 20.953 -0.817 -16.609 1 96 25 CYS B N 1
ATOM 2608 C CA . CYS B 1 25 ? 21.75 -1.914 -16.047 1 96 25 CYS B CA 1
ATOM 2609 C C . CYS B 1 25 ? 22.641 -1.424 -14.914 1 96 25 CYS B C 1
ATOM 2611 O O . CYS B 1 25 ? 23.469 -0.529 -15.109 1 96 25 CYS B O 1
ATOM 2613 N N . PRO B 1 26 ? 22.469 -2.008 -13.773 1 92.5 26 PRO B N 1
ATOM 2614 C CA . PRO B 1 26 ? 23.281 -1.503 -12.656 1 92.5 26 PRO B CA 1
ATOM 2615 C C . PRO B 1 26 ? 24.766 -1.732 -12.852 1 92.5 26 PRO B C 1
ATOM 2617 O O . PRO B 1 26 ? 25.594 -0.944 -12.367 1 92.5 26 PRO B O 1
ATOM 2620 N N . LYS B 1 27 ? 25.156 -2.738 -13.609 1 92.19 27 LYS B N 1
ATOM 2621 C CA . LYS B 1 27 ? 26.562 -3.098 -13.805 1 92.19 27 LYS B CA 1
ATOM 2622 C C . LYS B 1 27 ? 27.203 -2.232 -14.875 1 92.19 27 LYS B C 1
ATOM 2624 O O . LYS B 1 27 ? 28.25 -1.605 -14.641 1 92.19 27 LYS B O 1
ATOM 2629 N N . THR B 1 28 ? 26.609 -2.084 -15.93 1 93.88 28 THR B N 1
ATOM 2630 C CA . THR B 1 28 ? 27.219 -1.422 -17.078 1 93.88 28 THR B CA 1
ATOM 2631 C C . THR B 1 28 ? 26.75 0.024 -17.188 1 93.88 28 THR B C 1
ATOM 2633 O O . THR B 1 28 ? 27.328 0.823 -17.922 1 93.88 28 THR B O 1
ATOM 2636 N N . LYS B 1 29 ? 25.672 0.336 -16.547 1 92 29 LYS B N 1
ATOM 2637 C CA . LYS B 1 29 ? 25.047 1.654 -16.578 1 92 29 LYS B CA 1
ATOM 2638 C C . LYS B 1 29 ? 24.406 1.923 -17.938 1 92 29 LYS B C 1
ATOM 2640 O O . LYS B 1 29 ? 24 3.049 -18.219 1 92 29 LYS B O 1
ATOM 2645 N N . ALA B 1 30 ? 24.328 0.835 -18.734 1 95.75 30 ALA B N 1
ATOM 2646 C CA . ALA B 1 30 ? 23.688 0.961 -20.047 1 95.75 30 ALA B CA 1
ATOM 2647 C C . ALA B 1 30 ? 22.172 0.98 -19.906 1 95.75 30 ALA B C 1
ATOM 2649 O O . ALA B 1 30 ? 21.609 0.253 -19.094 1 95.75 30 ALA B O 1
ATOM 2650 N N . GLU B 1 31 ? 21.562 1.79 -20.719 1 95.69 31 GLU B N 1
ATOM 2651 C CA . GLU B 1 31 ? 20.094 1.812 -20.75 1 95.69 31 GLU B CA 1
ATOM 2652 C C . GLU B 1 31 ? 19.547 0.612 -21.516 1 95.69 31 GLU B C 1
ATOM 2654 O O . GLU B 1 31 ? 19.891 0.403 -22.688 1 95.69 31 GLU B O 1
ATOM 2659 N N . LYS B 1 32 ? 18.75 -0.115 -20.922 1 95.62 32 LYS B N 1
ATOM 2660 C CA . LYS B 1 32 ? 18.188 -1.325 -21.516 1 95.62 32 LYS B CA 1
ATOM 2661 C C . LYS B 1 32 ? 16.828 -1.051 -22.125 1 95.62 32 LYS B C 1
ATOM 2663 O O . LYS B 1 32 ? 16.344 -1.821 -22.953 1 95.62 32 LYS B O 1
ATOM 2668 N N . GLY B 1 33 ? 16.188 0.011 -21.688 1 95.38 33 GLY B N 1
ATOM 2669 C CA . GLY B 1 33 ? 14.859 0.334 -22.188 1 95.38 33 GLY B CA 1
ATOM 2670 C C . GLY B 1 33 ? 14.305 1.627 -21.609 1 95.38 33 GLY B C 1
ATOM 2671 O O . GLY B 1 33 ? 14.891 2.207 -20.703 1 95.38 33 GLY B O 1
ATOM 2672 N N . SER B 1 34 ? 13.227 2.119 -22.266 1 96 34 SER B N 1
ATOM 2673 C CA . SER B 1 34 ? 12.531 3.338 -21.875 1 96 34 SER B CA 1
ATOM 2674 C C . SER B 1 34 ? 11.031 3.236 -22.141 1 96 34 SER B C 1
ATOM 2676 O O . SER B 1 34 ? 10.625 2.742 -23.203 1 96 34 SER B O 1
ATOM 2678 N N . VAL B 1 35 ? 10.25 3.617 -21.156 1 96.31 35 VAL B N 1
ATOM 2679 C CA . VAL B 1 35 ? 8.805 3.557 -21.297 1 96.31 35 VAL B CA 1
ATOM 2680 C C . VAL B 1 35 ? 8.18 4.852 -20.797 1 96.31 35 VAL B C 1
ATOM 2682 O O . VAL B 1 35 ? 8.453 5.285 -19.672 1 96.31 35 VAL B O 1
ATOM 2685 N N . PRO B 1 36 ? 7.344 5.496 -21.609 1 96.19 36 PRO B N 1
ATOM 2686 C CA . PRO B 1 36 ? 6.625 6.648 -21.078 1 96.19 36 PRO B CA 1
ATOM 2687 C C . PRO B 1 36 ? 5.75 6.289 -19.875 1 96.19 36 PRO B C 1
ATOM 2689 O O . PRO B 1 36 ? 4.973 5.336 -19.938 1 96.19 36 PRO B O 1
ATOM 2692 N N . VAL B 1 37 ? 5.855 7.062 -18.844 1 95.25 37 VAL B N 1
ATOM 2693 C CA . VAL B 1 37 ? 5.129 6.77 -17.609 1 95.25 37 VAL B CA 1
ATOM 2694 C C . VAL B 1 37 ? 3.625 6.812 -17.875 1 95.25 37 VAL B C 1
ATOM 2696 O O . VAL B 1 37 ? 2.863 6.023 -17.312 1 95.25 37 VAL B O 1
ATOM 2699 N N . GLU B 1 38 ? 3.17 7.695 -18.719 1 92.69 38 GLU B N 1
ATOM 2700 C CA . GLU B 1 38 ? 1.753 7.883 -19.016 1 92.69 38 GLU B CA 1
ATOM 2701 C C . GLU B 1 38 ? 1.156 6.637 -19.672 1 92.69 38 GLU B C 1
ATOM 2703 O O . GLU B 1 38 ? -0.064 6.461 -19.688 1 92.69 38 GLU B O 1
ATOM 2708 N N . ASP B 1 39 ? 2.027 5.727 -20.203 1 93.62 39 ASP B N 1
ATOM 2709 C CA . ASP B 1 39 ? 1.563 4.508 -20.859 1 93.62 39 ASP B CA 1
ATOM 2710 C C . ASP B 1 39 ? 1.479 3.346 -19.875 1 93.62 39 ASP B C 1
ATOM 2712 O O . ASP B 1 39 ? 0.979 2.271 -20.219 1 93.62 39 ASP B O 1
ATOM 2716 N N . LEU B 1 40 ? 1.856 3.609 -18.672 1 93.25 40 LEU B N 1
ATOM 2717 C CA . LEU B 1 40 ? 1.953 2.523 -17.703 1 93.25 40 LEU B CA 1
ATOM 2718 C C . LEU B 1 40 ? 0.71 2.471 -16.828 1 93.25 40 LEU B C 1
ATOM 2720 O O . LEU B 1 40 ? 0.199 3.51 -16.406 1 93.25 40 LEU B O 1
ATOM 2724 N N . GLY B 1 41 ? 0.219 1.284 -16.594 1 91.5 41 GLY B N 1
ATOM 2725 C CA . GLY B 1 41 ? -0.809 1.049 -15.594 1 91.5 41 GLY B CA 1
ATOM 2726 C C . GLY B 1 41 ? -0.288 0.336 -14.359 1 91.5 41 GLY B C 1
ATOM 2727 O O . GLY B 1 41 ? -0.805 0.532 -13.258 1 91.5 41 GLY B O 1
ATOM 2728 N N . LEU B 1 42 ? 0.709 -0.544 -14.641 1 93.94 42 LEU B N 1
ATOM 2729 C CA . LEU B 1 42 ? 1.238 -1.357 -13.555 1 93.94 42 LEU B CA 1
ATOM 2730 C C . LEU B 1 42 ? 2.725 -1.636 -13.758 1 93.94 42 LEU B C 1
ATOM 2732 O O . LEU B 1 42 ? 3.16 -1.927 -14.875 1 93.94 42 LEU B O 1
ATOM 2736 N N . LEU B 1 43 ? 3.504 -1.495 -12.68 1 96.38 43 LEU B N 1
ATOM 2737 C CA . LEU B 1 43 ? 4.914 -1.862 -12.633 1 96.38 43 LEU B CA 1
ATOM 2738 C C . LEU B 1 43 ? 5.156 -2.961 -11.609 1 96.38 43 LEU B C 1
ATOM 2740 O O . LEU B 1 43 ? 4.895 -2.773 -10.414 1 96.38 43 LEU B O 1
ATOM 2744 N N . MET B 1 44 ? 5.66 -4.094 -12.055 1 97.06 44 MET B N 1
ATOM 2745 C CA . MET B 1 44 ? 5.93 -5.223 -11.172 1 97.06 44 MET B CA 1
ATOM 2746 C C . MET B 1 44 ? 7.43 -5.406 -10.961 1 97.06 44 MET B C 1
ATOM 2748 O O . MET B 1 44 ? 8.172 -5.609 -11.93 1 97.06 44 MET B O 1
ATOM 2752 N N . LEU B 1 45 ? 7.863 -5.332 -9.703 1 97.88 45 LEU B N 1
ATOM 2753 C CA . LEU B 1 45 ? 9.258 -5.547 -9.328 1 97.88 45 LEU B CA 1
ATOM 2754 C C . LEU B 1 45 ? 9.469 -6.973 -8.828 1 97.88 45 LEU B C 1
ATOM 2756 O O . LEU B 1 45 ? 8.945 -7.355 -7.781 1 97.88 45 LEU B O 1
ATOM 2760 N N . ASP B 1 46 ? 10.312 -7.715 -9.57 1 96.62 46 ASP B N 1
ATOM 2761 C CA . ASP B 1 46 ? 10.438 -9.125 -9.234 1 96.62 46 ASP B CA 1
ATOM 2762 C C . ASP B 1 46 ? 11.891 -9.586 -9.281 1 96.62 46 ASP B C 1
ATOM 2764 O O . ASP B 1 46 ? 12.219 -10.578 -9.93 1 96.62 46 ASP B O 1
ATOM 2768 N N . HIS B 1 47 ? 12.742 -8.805 -8.703 1 96.19 47 HIS B N 1
ATOM 2769 C CA . HIS B 1 47 ? 14.148 -9.156 -8.492 1 96.19 47 HIS B CA 1
ATOM 2770 C C . HIS B 1 47 ? 14.742 -8.367 -7.328 1 96.19 47 HIS B C 1
ATOM 2772 O O . HIS B 1 47 ? 14.469 -7.176 -7.176 1 96.19 47 HIS B O 1
ATOM 2778 N N . PHE B 1 48 ? 15.586 -8.984 -6.547 1 92.5 48 PHE B N 1
ATOM 2779 C CA . PHE B 1 48 ? 16.094 -8.359 -5.324 1 92.5 48 PHE B CA 1
ATOM 2780 C C . PHE B 1 48 ? 17.094 -7.254 -5.652 1 92.5 48 PHE B C 1
ATOM 2782 O O . PHE B 1 48 ? 17.266 -6.316 -4.871 1 92.5 48 PHE B O 1
ATOM 2789 N N . GLN B 1 49 ? 17.719 -7.285 -6.855 1 95.56 49 GLN B N 1
ATOM 2790 C CA . GLN B 1 49 ? 18.719 -6.293 -7.234 1 95.56 49 GLN B CA 1
ATOM 2791 C C . GLN B 1 49 ? 18.094 -5.184 -8.078 1 95.56 49 GLN B C 1
ATOM 2793 O O . GLN B 1 49 ? 18.734 -4.668 -9 1 95.56 49 GLN B O 1
ATOM 2798 N N . ILE B 1 50 ? 16.922 -4.879 -7.863 1 97.69 50 ILE B N 1
ATOM 2799 C CA . ILE B 1 50 ? 16.281 -3.711 -8.453 1 97.69 50 ILE B CA 1
ATOM 2800 C C . ILE B 1 50 ? 16.406 -2.521 -7.504 1 97.69 50 ILE B C 1
ATOM 2802 O O . ILE B 1 50 ? 16.234 -2.67 -6.289 1 97.69 50 ILE B O 1
ATOM 2806 N N . THR B 1 51 ? 16.766 -1.42 -7.973 1 97.94 51 THR B N 1
ATOM 2807 C CA . THR B 1 51 ? 16.703 -0.152 -7.254 1 97.94 51 THR B CA 1
ATOM 2808 C C . THR B 1 51 ? 15.789 0.835 -7.984 1 97.94 51 THR B C 1
ATOM 2810 O O . THR B 1 51 ? 15.797 0.9 -9.219 1 97.94 51 THR B O 1
ATOM 2813 N N . ILE B 1 52 ? 15.047 1.605 -7.234 1 98.31 52 ILE B N 1
ATOM 2814 C CA . ILE B 1 52 ? 14.094 2.535 -7.836 1 98.31 52 ILE B CA 1
ATOM 2815 C C . ILE B 1 52 ? 14.25 3.914 -7.199 1 98.31 52 ILE B C 1
ATOM 2817 O O . ILE B 1 52 ? 14.406 4.027 -5.98 1 98.31 52 ILE B O 1
ATOM 2821 N N . SER B 1 53 ? 14.227 4.957 -7.996 1 98.12 53 SER B N 1
ATOM 2822 C CA . SER B 1 53 ? 14.328 6.316 -7.477 1 98.12 53 SER B CA 1
ATOM 2823 C C . SER B 1 53 ? 12.984 6.816 -6.961 1 98.12 53 SER B C 1
ATOM 2825 O O . SER B 1 53 ? 11.938 6.477 -7.52 1 98.12 53 SER B O 1
ATOM 2827 N N . HIS B 1 54 ? 13.039 7.598 -5.934 1 97.94 54 HIS B N 1
ATOM 2828 C CA . HIS B 1 54 ? 11.812 8.172 -5.379 1 97.94 54 HIS B CA 1
ATOM 2829 C C . HIS B 1 54 ? 11.148 9.109 -6.371 1 97.94 54 HIS B C 1
ATOM 2831 O O . HIS B 1 54 ? 9.914 9.188 -6.43 1 97.94 54 HIS B O 1
ATOM 2837 N N . GLN B 1 55 ? 11.914 9.828 -7.133 1 97.19 55 GLN B N 1
ATOM 2838 C CA . GLN B 1 55 ? 11.352 10.688 -8.172 1 97.19 55 GLN B CA 1
ATOM 2839 C C . GLN B 1 55 ? 10.445 9.898 -9.109 1 97.19 55 GLN B C 1
ATOM 2841 O O . GLN B 1 55 ? 9.367 10.359 -9.477 1 97.19 55 GLN B O 1
ATOM 2846 N N . LEU B 1 56 ? 10.961 8.758 -9.531 1 98 56 LEU B N 1
ATOM 2847 C CA . LEU B 1 56 ? 10.148 7.898 -10.391 1 98 56 LEU B CA 1
ATOM 2848 C C . LEU B 1 56 ? 8.875 7.457 -9.68 1 98 56 LEU B C 1
ATOM 2850 O O . LEU B 1 56 ? 7.785 7.504 -10.258 1 98 56 LEU B O 1
ATOM 2854 N N . ILE B 1 57 ? 9.008 7.039 -8.43 1 97.69 57 ILE B N 1
ATOM 2855 C CA . ILE B 1 57 ? 7.852 6.613 -7.645 1 97.69 57 ILE B CA 1
ATOM 2856 C C . ILE B 1 57 ? 6.801 7.723 -7.629 1 97.69 57 ILE B C 1
ATOM 2858 O O . ILE B 1 57 ? 5.621 7.469 -7.891 1 97.69 57 ILE B O 1
ATOM 2862 N N . GLN B 1 58 ? 7.207 8.945 -7.359 1 95.69 58 GLN B N 1
ATOM 2863 C CA . GLN B 1 58 ? 6.297 10.086 -7.32 1 95.69 58 GLN B CA 1
ATOM 2864 C C . GLN B 1 58 ? 5.559 10.25 -8.648 1 95.69 58 GLN B C 1
ATOM 2866 O O . GLN B 1 58 ? 4.344 10.469 -8.664 1 95.69 58 GLN B O 1
ATOM 2871 N N . TRP B 1 59 ? 6.312 10.148 -9.672 1 95.75 59 TRP B N 1
ATOM 2872 C CA . TRP B 1 59 ? 5.738 10.328 -11 1 95.75 59 TRP B CA 1
ATOM 2873 C C . TRP B 1 59 ? 4.746 9.211 -11.32 1 95.75 59 TRP B C 1
ATOM 2875 O O . TRP B 1 59 ? 3.691 9.461 -11.906 1 95.75 59 TRP B O 1
ATOM 2885 N N . LEU B 1 60 ? 5.098 8.055 -10.984 1 96 60 LEU B N 1
ATOM 2886 C CA . LEU B 1 60 ? 4.203 6.918 -11.188 1 96 60 LEU B CA 1
ATOM 2887 C C . LEU B 1 60 ? 2.9 7.105 -10.422 1 96 60 LEU B C 1
ATOM 2889 O O . LEU B 1 60 ? 1.815 6.883 -10.961 1 96 60 LEU B O 1
ATOM 2893 N N . MET B 1 61 ? 3.006 7.539 -9.164 1 94.38 61 MET B N 1
ATOM 2894 C CA . MET B 1 61 ? 1.821 7.793 -8.352 1 94.38 61 MET B CA 1
ATOM 2895 C C . MET B 1 61 ? 0.963 8.891 -8.969 1 94.38 61 MET B C 1
ATOM 2897 O O . MET B 1 61 ? -0.264 8.789 -9 1 94.38 61 MET B O 1
ATOM 2901 N N . GLY B 1 62 ? 1.584 9.883 -9.461 1 92.81 62 GLY B N 1
ATOM 2902 C CA . GLY B 1 62 ? 0.867 10.984 -10.086 1 92.81 62 GLY B CA 1
ATOM 2903 C C . GLY B 1 62 ? 0.122 10.578 -11.344 1 92.81 62 GLY B C 1
ATOM 2904 O O . GLY B 1 62 ? -0.807 11.266 -11.773 1 92.81 62 GLY B O 1
ATOM 2905 N N . ASN B 1 63 ? 0.538 9.5 -11.938 1 92.06 63 ASN B N 1
ATOM 2906 C CA . ASN B 1 63 ? -0.095 8.992 -13.148 1 92.06 63 ASN B CA 1
ATOM 2907 C C . ASN B 1 63 ? -0.932 7.746 -12.859 1 92.06 63 ASN B C 1
ATOM 2909 O O . ASN B 1 63 ? -1.248 6.98 -13.773 1 92.06 63 ASN B O 1
ATOM 2913 N N . ASN B 1 64 ? -1.174 7.492 -11.625 1 90.12 64 ASN B N 1
ATOM 2914 C CA . ASN B 1 64 ? -2.066 6.438 -11.156 1 90.12 64 ASN B CA 1
ATOM 2915 C C . ASN B 1 64 ? -1.545 5.055 -11.539 1 90.12 64 ASN B C 1
ATOM 2917 O O . ASN B 1 64 ? -2.322 4.172 -11.906 1 90.12 64 ASN B O 1
ATOM 2921 N N . VAL B 1 65 ? -0.24 4.93 -11.555 1 93.31 65 VAL B N 1
ATOM 2922 C CA . VAL B 1 65 ? 0.372 3.639 -11.852 1 93.31 65 VAL B CA 1
ATOM 2923 C C . VAL B 1 65 ? 0.496 2.816 -10.57 1 93.31 65 VAL B C 1
ATOM 2925 O O . VAL B 1 65 ? 0.944 3.324 -9.539 1 93.31 65 VAL B O 1
ATOM 2928 N N . VAL B 1 66 ? 0.132 1.526 -10.602 1 93.12 66 VAL B N 1
ATOM 2929 C CA . VAL B 1 66 ? 0.27 0.628 -9.461 1 93.12 66 VAL B CA 1
ATOM 2930 C C . VAL B 1 66 ? 1.666 0.01 -9.453 1 93.12 66 VAL B C 1
ATOM 2932 O O . VAL B 1 66 ? 2.146 -0.462 -10.484 1 93.12 66 VAL B O 1
ATOM 2935 N N . ILE B 1 67 ? 2.346 0.036 -8.289 1 96.19 67 ILE B N 1
ATOM 2936 C CA . ILE B 1 67 ? 3.619 -0.662 -8.141 1 96.19 67 ILE B CA 1
ATOM 2937 C C . ILE B 1 67 ? 3.424 -1.916 -7.297 1 96.19 67 ILE B C 1
ATOM 2939 O O . ILE B 1 67 ? 2.889 -1.847 -6.188 1 96.19 67 ILE B O 1
ATOM 2943 N N . ILE B 1 68 ? 3.865 -3.047 -7.812 1 96.12 68 ILE B N 1
ATOM 2944 C CA . ILE B 1 68 ? 3.783 -4.316 -7.094 1 96.12 68 ILE B CA 1
ATOM 2945 C C . ILE B 1 68 ? 5.188 -4.828 -6.789 1 96.12 68 ILE B C 1
ATOM 2947 O O . ILE B 1 68 ? 6.043 -4.879 -7.676 1 96.12 68 ILE B O 1
ATOM 2951 N N . SER B 1 69 ? 5.422 -5.141 -5.57 1 97.38 69 SER B N 1
ATOM 2952 C CA . SER B 1 69 ? 6.668 -5.773 -5.145 1 97.38 69 SER B CA 1
ATOM 2953 C C . SER B 1 69 ? 6.469 -7.266 -4.895 1 97.38 69 SER B C 1
ATOM 2955 O O . SER B 1 69 ? 5.613 -7.656 -4.098 1 97.38 69 SER B O 1
ATOM 2957 N N . CYS B 1 70 ? 7.238 -8.07 -5.523 1 96 70 CYS B N 1
ATOM 2958 C CA . CYS B 1 70 ? 7.168 -9.508 -5.324 1 96 70 CYS B CA 1
ATOM 2959 C C . CYS B 1 70 ? 8.242 -9.977 -4.344 1 96 70 CYS B C 1
ATOM 2961 O O . CYS B 1 70 ? 9.297 -9.359 -4.238 1 96 70 CYS B O 1
ATOM 2963 N N . ASP B 1 71 ? 7.965 -11.062 -3.719 1 94.38 71 ASP B N 1
ATOM 2964 C CA . ASP B 1 71 ? 8.93 -11.594 -2.76 1 94.38 71 ASP B CA 1
ATOM 2965 C C . ASP B 1 71 ? 9.867 -12.594 -3.422 1 94.38 71 ASP B C 1
ATOM 2967 O O . ASP B 1 71 ? 9.945 -12.664 -4.652 1 94.38 71 ASP B O 1
ATOM 2971 N N . THR B 1 72 ? 10.633 -13.305 -2.611 1 92.5 72 THR B N 1
ATOM 2972 C CA . THR B 1 72 ? 11.656 -14.219 -3.109 1 92.5 72 THR B CA 1
ATOM 2973 C C . THR B 1 72 ? 11.016 -15.414 -3.816 1 92.5 72 THR B C 1
ATOM 2975 O O . THR B 1 72 ? 11.68 -16.109 -4.586 1 92.5 72 THR B O 1
ATOM 2978 N N . HIS B 1 73 ? 9.719 -15.648 -3.561 1 92.56 73 HIS B N 1
ATOM 2979 C CA . HIS B 1 73 ? 9.008 -16.734 -4.223 1 92.56 73 HIS B CA 1
ATOM 2980 C C . HIS B 1 73 ? 8.227 -16.234 -5.43 1 92.56 73 HIS B C 1
ATOM 2982 O O . HIS B 1 73 ? 7.371 -16.938 -5.961 1 92.56 73 HIS B O 1
ATOM 2988 N N . HIS B 1 74 ? 8.477 -14.961 -5.766 1 93.5 74 HIS B N 1
ATOM 2989 C CA . HIS B 1 74 ? 7.867 -14.328 -6.93 1 93.5 74 HIS B CA 1
ATOM 2990 C C . HIS B 1 74 ? 6.367 -14.141 -6.734 1 93.5 74 HIS B C 1
ATOM 2992 O O . HIS B 1 74 ? 5.609 -14.086 -7.707 1 93.5 74 HIS B O 1
ATOM 2998 N N . LEU B 1 75 ? 5.953 -14.125 -5.488 1 95.5 75 LEU B N 1
ATOM 2999 C CA . LEU B 1 75 ? 4.57 -13.82 -5.137 1 95.5 75 LEU B CA 1
ATOM 3000 C C . LEU B 1 75 ? 4.398 -12.336 -4.855 1 95.5 75 LEU B C 1
ATOM 3002 O O . LEU B 1 75 ? 5.227 -11.727 -4.172 1 95.5 75 LEU B O 1
ATOM 3006 N N . PRO B 1 76 ? 3.365 -11.766 -5.453 1 95.25 76 PRO B N 1
ATOM 3007 C CA . PRO B 1 76 ? 3.092 -10.375 -5.059 1 95.25 76 PRO B CA 1
ATOM 3008 C C . PRO B 1 76 ? 2.982 -10.203 -3.545 1 95.25 76 PRO B C 1
ATOM 3010 O O . PRO B 1 76 ? 2.268 -10.961 -2.883 1 95.25 76 PRO B O 1
ATOM 3013 N N . HIS B 1 77 ? 3.668 -9.227 -3.053 1 94.25 77 HIS B N 1
ATOM 3014 C CA . HIS B 1 77 ? 3.832 -9.094 -1.609 1 94.25 77 HIS B CA 1
ATOM 3015 C C . HIS B 1 77 ? 3.418 -7.707 -1.135 1 94.25 77 HIS B C 1
ATOM 3017 O O . HIS B 1 77 ? 2.738 -7.57 -0.115 1 94.25 77 HIS B O 1
ATOM 3023 N N . GLY B 1 78 ? 3.855 -6.738 -1.778 1 94.44 78 GLY B N 1
ATOM 3024 C CA . GLY B 1 78 ? 3.523 -5.359 -1.464 1 94.44 78 GLY B CA 1
ATOM 3025 C C . GLY B 1 78 ? 2.904 -4.613 -2.631 1 94.44 78 GLY B C 1
ATOM 3026 O O . GLY B 1 78 ? 3.197 -4.914 -3.791 1 94.44 78 GLY B O 1
ATOM 3027 N N . GLN B 1 79 ? 2.121 -3.625 -2.305 1 93.56 79 GLN B N 1
ATOM 3028 C CA . GLN B 1 79 ? 1.448 -2.82 -3.318 1 93.56 79 GLN B CA 1
ATOM 3029 C C . GLN B 1 79 ? 1.463 -1.342 -2.945 1 93.56 79 GLN B C 1
ATOM 3031 O O . GLN B 1 79 ? 1.18 -0.981 -1.802 1 93.56 79 GLN B O 1
ATOM 3036 N N . MET B 1 80 ? 1.867 -0.535 -3.92 1 94.56 80 MET B N 1
ATOM 3037 C CA . MET B 1 80 ? 1.807 0.913 -3.736 1 94.56 80 MET B CA 1
ATOM 3038 C C . MET B 1 80 ? 0.736 1.53 -4.629 1 94.56 80 MET B C 1
ATOM 3040 O O . MET B 1 80 ? 0.679 1.244 -5.828 1 94.56 80 MET B O 1
ATOM 3044 N N . LEU B 1 81 ? -0.064 2.424 -4.031 1 91.88 81 LEU B N 1
ATOM 3045 C CA . LEU B 1 81 ? -1.138 3.145 -4.711 1 91.88 81 LEU B CA 1
ATOM 3046 C C . LEU B 1 81 ? -1.141 4.617 -4.312 1 91.88 81 LEU B C 1
ATOM 3048 O O . LEU B 1 81 ? -0.679 4.973 -3.227 1 91.88 81 LEU B O 1
ATOM 3052 N N . PRO B 1 82 ? -1.682 5.395 -5.266 1 91 82 PRO B N 1
ATOM 3053 C CA . PRO B 1 82 ? -1.94 6.766 -4.824 1 91 82 PRO B CA 1
ATOM 3054 C C . PRO B 1 82 ? -2.945 6.84 -3.676 1 91 82 PRO B C 1
ATOM 3056 O O . PRO B 1 82 ? -3.902 6.059 -3.639 1 91 82 PRO B O 1
ATOM 3059 N N . LEU B 1 83 ? -2.74 7.758 -2.73 1 85.25 83 LEU B N 1
ATOM 3060 C CA . LEU B 1 83 ? -3.615 7.895 -1.571 1 85.25 83 LEU B CA 1
ATOM 3061 C C . LEU B 1 83 ? -5.027 8.281 -1.998 1 85.25 83 LEU B C 1
ATOM 3063 O O . LEU B 1 83 ? -6.004 7.922 -1.338 1 85.25 83 LEU B O 1
ATOM 3067 N N . HIS B 1 84 ? -5.121 9.078 -3.078 1 78.38 84 HIS B N 1
ATOM 3068 C CA . HIS B 1 84 ? -6.441 9.469 -3.555 1 78.38 84 HIS B CA 1
ATOM 3069 C C . HIS B 1 84 ? -7.121 8.328 -4.305 1 78.38 84 HIS B C 1
ATOM 3071 O O . HIS B 1 84 ? -8.32 8.398 -4.598 1 78.38 84 HIS B O 1
ATOM 3077 N N . GLY B 1 85 ? -6.43 7.312 -4.48 1 68.88 85 GLY B N 1
ATOM 3078 C CA . GLY B 1 85 ? -6.988 6.09 -5.035 1 68.88 85 GLY B CA 1
ATOM 3079 C C . GLY B 1 85 ? -6.777 5.961 -6.531 1 68.88 85 GLY B C 1
ATOM 3080 O O .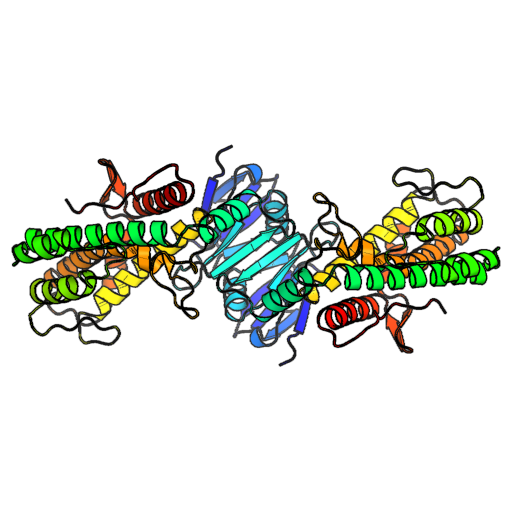 GLY B 1 85 ? -6.344 6.91 -7.188 1 68.88 85 GLY B O 1
ATOM 3081 N N . ASN B 1 86 ? -6.883 4.805 -6.977 1 73.12 86 ASN B N 1
ATOM 3082 C CA . ASN B 1 86 ? -6.988 4.402 -8.375 1 73.12 86 ASN B CA 1
ATOM 3083 C C . ASN B 1 86 ? -8.391 3.896 -8.711 1 73.12 86 ASN B C 1
ATOM 3085 O O . ASN B 1 86 ? -8.805 2.846 -8.219 1 73.12 86 ASN B O 1
ATOM 3089 N N . ALA B 1 87 ? -9.117 4.676 -9.477 1 72 87 ALA B N 1
ATOM 3090 C CA . ALA B 1 87 ? -10.539 4.422 -9.711 1 72 87 ALA B CA 1
ATOM 3091 C C . ALA B 1 87 ? -10.758 3.047 -10.336 1 72 87 ALA B C 1
ATOM 3093 O O . ALA B 1 87 ? -11.672 2.32 -9.953 1 72 87 ALA B O 1
ATOM 3094 N N . ILE B 1 88 ? -9.906 2.688 -11.25 1 72.69 88 ILE B N 1
ATOM 3095 C CA . ILE B 1 88 ? -10.055 1.416 -11.953 1 72.69 88 ILE B CA 1
ATOM 3096 C C . ILE B 1 88 ? -9.805 0.261 -10.984 1 72.69 88 ILE B C 1
ATOM 3098 O O . ILE B 1 88 ? -10.609 -0.671 -10.898 1 72.69 88 ILE B O 1
ATOM 3102 N N . HIS B 1 89 ? -8.797 0.324 -10.266 1 79.81 89 HIS B N 1
ATOM 3103 C CA . HIS B 1 89 ? -8.445 -0.704 -9.297 1 79.81 89 HIS B CA 1
ATOM 3104 C C . HIS B 1 89 ? -9.531 -0.84 -8.227 1 79.81 89 HIS B C 1
ATOM 3106 O O . HIS B 1 89 ? -9.922 -1.954 -7.871 1 79.81 89 HIS B O 1
ATOM 3112 N N . SER B 1 90 ? -10.008 0.256 -7.777 1 80.75 90 SER B N 1
ATOM 3113 C CA . SER B 1 90 ? -11.047 0.264 -6.746 1 80.75 90 SER B CA 1
ATOM 3114 C C . SER B 1 90 ? -12.336 -0.369 -7.254 1 80.75 90 SER B C 1
ATOM 3116 O O . SER B 1 90 ? -13 -1.103 -6.523 1 80.75 90 SER B O 1
ATOM 3118 N N . GLN B 1 91 ? -12.641 -0.074 -8.484 1 87.81 91 GLN B N 1
ATOM 3119 C CA . GLN B 1 91 ? -13.859 -0.627 -9.062 1 87.81 91 GLN B CA 1
ATOM 3120 C C . GLN B 1 91 ? -13.766 -2.145 -9.195 1 87.81 91 GLN B C 1
ATOM 3122 O O . GLN B 1 91 ? -14.727 -2.857 -8.906 1 87.81 91 GLN B O 1
ATOM 3127 N N . ARG B 1 92 ? -12.711 -2.629 -9.594 1 89.88 92 ARG B N 1
ATOM 3128 C CA . ARG B 1 92 ? -12.539 -4.07 -9.766 1 89.88 92 ARG B CA 1
ATOM 3129 C C . ARG B 1 92 ? -12.648 -4.793 -8.422 1 89.88 92 ARG B C 1
ATOM 3131 O O . ARG B 1 92 ? -13.273 -5.855 -8.336 1 89.88 92 ARG B O 1
ATOM 3138 N N . ILE B 1 93 ? -12.078 -4.188 -7.449 1 87.94 93 ILE B N 1
ATOM 3139 C CA . ILE B 1 93 ? -12.148 -4.762 -6.109 1 87.94 93 ILE B CA 1
ATOM 3140 C C . ILE B 1 93 ? -13.594 -4.77 -5.629 1 87.94 93 ILE B C 1
ATOM 3142 O O . ILE B 1 93 ? -14.055 -5.75 -5.043 1 87.94 93 ILE B O 1
ATOM 3146 N N . LYS B 1 94 ? -14.273 -3.699 -5.871 1 89.31 94 LYS B N 1
ATOM 3147 C CA . LYS B 1 94 ? -15.68 -3.615 -5.488 1 89.31 94 LYS B CA 1
ATOM 3148 C C . LYS B 1 94 ? -16.5 -4.719 -6.16 1 89.31 94 LYS B C 1
ATOM 3150 O O . LYS B 1 94 ? -17.281 -5.402 -5.504 1 89.31 94 LYS B O 1
ATOM 3155 N N . ASP B 1 95 ? -16.281 -4.852 -7.461 1 93.88 95 ASP B N 1
ATOM 3156 C CA . ASP B 1 95 ? -16.984 -5.895 -8.211 1 93.88 95 ASP B CA 1
ATOM 3157 C C . ASP B 1 95 ? -16.672 -7.277 -7.645 1 93.88 95 ASP B C 1
ATOM 3159 O O . ASP B 1 95 ? -17.547 -8.133 -7.562 1 93.88 95 ASP B O 1
ATOM 3163 N N . GLN B 1 96 ? -15.422 -7.508 -7.301 1 94.5 96 GLN B N 1
ATOM 3164 C CA . GLN B 1 96 ? -14.984 -8.781 -6.742 1 94.5 96 GLN B CA 1
ATOM 3165 C C . GLN B 1 96 ? -15.664 -9.055 -5.402 1 94.5 96 GLN B C 1
ATOM 3167 O O . GLN B 1 96 ? -16.156 -10.164 -5.172 1 94.5 96 GLN B O 1
ATOM 3172 N N . ILE B 1 97 ? -15.742 -8.062 -4.547 1 91.12 97 ILE B N 1
ATOM 3173 C CA . ILE B 1 97 ? -16.312 -8.18 -3.211 1 91.12 97 ILE B CA 1
ATOM 3174 C C . ILE B 1 97 ? -17.812 -8.406 -3.314 1 91.12 97 ILE B C 1
ATOM 3176 O O . ILE B 1 97 ? -18.391 -9.172 -2.535 1 91.12 97 ILE B O 1
ATOM 3180 N N . GLU B 1 98 ? -18.375 -7.812 -4.234 1 92.62 98 GLU B N 1
ATOM 3181 C CA . GLU B 1 98 ? -19.828 -7.828 -4.367 1 92.62 98 GLU B CA 1
ATOM 3182 C C . GLU B 1 98 ? -20.312 -9.086 -5.082 1 92.62 98 GLU B C 1
ATOM 3184 O O . GLU B 1 98 ? -21.516 -9.352 -5.152 1 92.62 98 GLU B O 1
ATOM 3189 N N . ALA B 1 99 ? -19.406 -9.82 -5.637 1 94.38 99 ALA B N 1
ATOM 3190 C CA . ALA B 1 99 ? -19.797 -11.062 -6.289 1 94.38 99 ALA B CA 1
ATOM 3191 C C . ALA B 1 99 ? -20.641 -11.922 -5.355 1 94.38 99 ALA B C 1
ATOM 3193 O O . ALA B 1 99 ? -20.281 -12.156 -4.203 1 94.38 99 ALA B O 1
ATOM 3194 N N . SER B 1 100 ? -21.75 -12.414 -5.82 1 95.44 100 SER B N 1
ATOM 3195 C CA . SER B 1 100 ? -22.703 -13.156 -4.992 1 95.44 100 SER B CA 1
ATOM 3196 C C . SER B 1 100 ? -22.188 -14.562 -4.699 1 95.44 100 SER B C 1
ATOM 3198 O O . SER B 1 100 ? -21.375 -15.102 -5.457 1 95.44 100 SER B O 1
ATOM 3200 N N . GLU B 1 101 ? -22.719 -15.102 -3.627 1 94.81 101 GLU B N 1
ATOM 3201 C CA . GLU B 1 101 ? -22.344 -16.453 -3.248 1 94.81 101 GLU B CA 1
ATOM 3202 C C . GLU B 1 101 ? -22.766 -17.469 -4.312 1 94.81 101 GLU B C 1
ATOM 3204 O O . GLU B 1 101 ? -22 -18.375 -4.645 1 94.81 101 GLU B O 1
ATOM 3209 N N . PRO B 1 102 ? -23.922 -17.312 -4.887 1 96.44 102 PRO B N 1
ATOM 3210 C CA . PRO B 1 102 ? -24.297 -18.25 -5.949 1 96.44 102 PRO B CA 1
ATOM 3211 C C . PRO B 1 102 ? -23.359 -18.188 -7.152 1 96.44 102 PRO B C 1
ATOM 3213 O O . PRO B 1 102 ? -23.016 -19.219 -7.723 1 96.44 102 PRO B O 1
ATOM 3216 N N . LEU B 1 103 ? -23.016 -17.016 -7.504 1 97.19 103 LEU B N 1
ATOM 3217 C CA . LEU B 1 103 ? -22.078 -16.875 -8.609 1 97.19 103 LEU B CA 1
ATOM 3218 C C . LEU B 1 103 ? -20.75 -17.562 -8.289 1 97.19 103 LEU B C 1
ATOM 3220 O O . LEU B 1 103 ? -20.219 -18.312 -9.117 1 97.19 103 LEU B O 1
ATOM 3224 N N . LYS B 1 104 ? -20.219 -17.344 -7.191 1 96.81 104 LYS B N 1
ATOM 3225 C CA . LYS B 1 104 ? -18.953 -17.953 -6.766 1 96.81 104 LYS B CA 1
ATOM 3226 C C . LYS B 1 104 ? -19.047 -19.484 -6.793 1 96.81 104 LYS B C 1
ATOM 3228 O O . LYS B 1 104 ? -18.109 -20.156 -7.207 1 96.81 104 LYS B O 1
ATOM 3233 N N . LYS B 1 105 ? -20.125 -19.953 -6.375 1 97.25 105 LYS B N 1
ATOM 3234 C CA . LYS B 1 105 ? -20.328 -21.406 -6.359 1 97.25 105 LYS B CA 1
ATOM 3235 C C . LYS B 1 105 ? -20.328 -21.969 -7.777 1 97.25 105 LYS B C 1
ATOM 3237 O O . LYS B 1 105 ? -19.766 -23.047 -8.023 1 97.25 105 LYS B O 1
ATOM 3242 N N . GLN B 1 106 ? -20.969 -21.297 -8.594 1 97.75 106 GLN B N 1
ATOM 3243 C CA . GLN B 1 106 ? -21.016 -21.734 -9.984 1 97.75 106 GLN B CA 1
ATOM 3244 C C . GLN B 1 106 ? -19.641 -21.656 -10.625 1 97.75 106 GLN B C 1
ATOM 3246 O O . GLN B 1 106 ? -19.266 -22.547 -11.406 1 97.75 106 GLN B O 1
ATOM 3251 N N . LEU B 1 107 ? -18.953 -20.625 -10.344 1 98.31 107 LEU B N 1
ATOM 3252 C CA . LEU B 1 107 ? -17.594 -20.469 -10.867 1 98.31 107 LEU B CA 1
ATOM 3253 C C . LEU B 1 107 ? -16.688 -21.578 -10.336 1 98.31 107 LEU B C 1
ATOM 3255 O O . LEU B 1 107 ? -15.828 -22.078 -11.062 1 98.31 107 LEU B O 1
ATOM 3259 N N . TRP B 1 108 ? -16.859 -21.922 -9.094 1 98.06 108 TRP B N 1
ATOM 3260 C CA . TRP B 1 108 ? -16.078 -23 -8.508 1 98.06 108 TRP B CA 1
ATOM 3261 C C . TRP B 1 108 ? -16.391 -24.328 -9.164 1 98.06 108 TRP B C 1
ATOM 3263 O O . TRP B 1 108 ? -15.492 -25.141 -9.414 1 98.06 108 TRP B O 1
ATOM 3273 N N . LYS B 1 109 ? -17.641 -24.531 -9.391 1 98.38 109 LYS B N 1
ATOM 3274 C CA . LYS B 1 109 ? -18.031 -25.734 -10.109 1 98.38 109 LYS B CA 1
ATOM 3275 C C . LYS B 1 109 ? -17.281 -25.859 -11.43 1 98.38 109 LYS B C 1
ATOM 3277 O O . LYS B 1 109 ? -16.734 -26.922 -11.742 1 98.38 109 LYS B O 1
ATOM 3282 N N . GLN B 1 110 ? -17.234 -24.797 -12.203 1 98.12 110 GLN B N 1
ATOM 3283 C CA . GLN B 1 110 ? -16.516 -24.766 -13.477 1 98.12 110 GLN B CA 1
ATOM 3284 C C . GLN B 1 110 ? -15.047 -25.094 -13.289 1 98.12 110 GLN B C 1
ATOM 3286 O O . GLN B 1 110 ? -14.453 -25.812 -14.094 1 98.12 110 GLN B O 1
ATOM 3291 N N . THR B 1 111 ? -14.461 -24.562 -12.258 1 98.5 111 THR B N 1
ATOM 3292 C CA . THR B 1 111 ? -13.055 -24.766 -11.953 1 98.5 111 THR B CA 1
ATOM 3293 C C . THR B 1 111 ? -12.758 -26.234 -11.695 1 98.5 111 THR B C 1
ATOM 3295 O O . THR B 1 111 ? -11.812 -26.797 -12.258 1 98.5 111 THR B O 1
ATOM 3298 N N . ILE B 1 112 ? -13.609 -26.797 -10.875 1 98.31 112 ILE B N 1
ATOM 3299 C CA . ILE B 1 112 ? -13.406 -28.203 -10.5 1 98.31 112 ILE B CA 1
ATOM 3300 C C . ILE B 1 112 ? -13.664 -29.094 -11.703 1 98.31 112 ILE B C 1
ATOM 3302 O O . ILE B 1 112 ? -12.938 -30.078 -11.922 1 98.31 112 ILE B O 1
ATOM 3306 N N . GLU B 1 113 ? -14.695 -28.797 -12.445 1 98.25 113 GLU B N 1
ATOM 3307 C CA . GLU B 1 113 ? -14.969 -29.562 -13.656 1 98.25 113 GLU B CA 1
ATOM 3308 C C . GLU B 1 113 ? -13.766 -29.547 -14.602 1 98.25 113 GLU B C 1
ATOM 3310 O O . GLU B 1 113 ? -13.375 -30.578 -15.141 1 98.25 113 GLU B O 1
ATOM 3315 N N . CYS B 1 114 ? -13.227 -28.422 -14.781 1 98.12 114 CYS B N 1
ATOM 3316 C CA . CYS B 1 114 ? -12.078 -28.297 -15.672 1 98.12 114 CYS B CA 1
ATOM 3317 C C . CYS B 1 114 ? -10.867 -29.031 -15.109 1 98.12 114 CYS B C 1
ATOM 3319 O O . CYS B 1 114 ? -10.125 -29.672 -15.859 1 98.12 114 CYS B O 1
ATOM 3321 N N . LYS B 1 115 ? -10.633 -28.906 -13.82 1 98.19 115 LYS B N 1
ATOM 3322 C CA . LYS B 1 115 ? -9.547 -29.641 -13.172 1 98.19 115 LYS B CA 1
ATOM 3323 C C . LYS B 1 115 ? -9.664 -31.141 -13.43 1 98.19 115 LYS B C 1
ATOM 3325 O O . LYS B 1 115 ? -8.703 -31.781 -13.859 1 98.19 115 LYS B O 1
ATOM 3330 N N . ILE B 1 116 ? -10.836 -31.656 -13.188 1 98.38 116 ILE B N 1
ATOM 3331 C CA . ILE B 1 116 ? -11.07 -33.094 -13.32 1 98.38 116 ILE B CA 1
ATOM 3332 C C . ILE B 1 116 ? -10.914 -33.5 -14.781 1 98.38 116 ILE B C 1
ATOM 3334 O O . ILE B 1 116 ? -10.32 -34.562 -15.078 1 98.38 116 ILE B O 1
ATOM 3338 N N . ALA B 1 117 ? -11.461 -32.719 -15.656 1 98.06 117 ALA B N 1
ATOM 3339 C CA . ALA B 1 117 ? -11.344 -33.031 -17.078 1 98.06 117 ALA B CA 1
ATOM 3340 C C . ALA B 1 117 ? -9.875 -33.062 -17.5 1 98.06 117 ALA B C 1
ATOM 3342 O O . ALA B 1 117 ? -9.469 -33.969 -18.266 1 98.06 117 ALA B O 1
ATOM 3343 N N . ASN B 1 118 ? -9.109 -32.094 -17.094 1 98 118 ASN B N 1
ATOM 3344 C CA . ASN B 1 118 ? -7.695 -32.094 -17.438 1 98 118 ASN B CA 1
ATOM 3345 C C . ASN B 1 118 ? -6.938 -33.25 -16.797 1 98 118 ASN B C 1
ATOM 3347 O O . ASN B 1 118 ? -6.012 -33.781 -17.391 1 98 118 ASN B O 1
ATOM 3351 N N . GLN B 1 119 ? -7.277 -33.594 -15.602 1 98 119 GLN B N 1
ATOM 3352 C CA . GLN B 1 119 ? -6.688 -34.75 -14.953 1 98 119 GLN B CA 1
ATOM 3353 C C . GLN B 1 119 ? -7 -36.031 -15.727 1 98 119 GLN B C 1
ATOM 3355 O O . GLN B 1 119 ? -6.133 -36.875 -15.891 1 98 119 GLN B O 1
ATOM 3360 N N . ALA B 1 120 ? -8.266 -36.156 -16.109 1 98.06 120 ALA B N 1
ATOM 3361 C CA . ALA B 1 120 ? -8.656 -37.281 -16.938 1 98.06 120 ALA B CA 1
ATOM 3362 C C . ALA B 1 120 ? -7.805 -37.375 -18.203 1 98.06 120 ALA B C 1
ATOM 3364 O O . ALA B 1 120 ? -7.348 -38.438 -18.594 1 98.06 120 ALA B O 1
ATOM 3365 N N . ALA B 1 121 ? -7.641 -36.25 -18.844 1 97.31 121 ALA B N 1
ATOM 3366 C CA . ALA B 1 121 ? -6.855 -36.188 -20.062 1 97.31 121 ALA B CA 1
ATOM 3367 C C . ALA B 1 121 ? -5.414 -36.625 -19.828 1 97.31 121 ALA B C 1
ATOM 3369 O O . ALA B 1 121 ? -4.805 -37.281 -20.672 1 97.31 121 ALA B O 1
ATOM 3370 N N . VAL B 1 122 ? -4.82 -36.25 -18.703 1 97.31 122 VAL B N 1
ATOM 3371 C CA . VAL B 1 122 ? -3.467 -36.656 -18.344 1 97.31 122 VAL B CA 1
ATOM 3372 C C . VAL B 1 122 ? -3.402 -38.188 -18.234 1 97.31 122 VAL B C 1
ATOM 3374 O O . VAL B 1 122 ? -2.502 -38.812 -18.797 1 97.31 122 VAL B O 1
ATOM 3377 N N . LEU B 1 123 ? -4.34 -38.75 -17.531 1 97.5 123 LEU B N 1
ATOM 3378 C CA . LEU B 1 123 ? -4.379 -40.219 -17.391 1 97.5 123 LEU B CA 1
ATOM 3379 C C . LEU B 1 123 ? -4.52 -40.875 -18.75 1 97.5 123 LEU B C 1
ATOM 3381 O O . LEU B 1 123 ? -3.873 -41.906 -19.016 1 97.5 123 LEU B O 1
ATOM 3385 N N . GLU B 1 124 ? -5.375 -40.312 -19.562 1 96.94 124 GLU B N 1
ATOM 3386 C CA . GLU B 1 124 ? -5.555 -40.844 -20.906 1 96.94 124 GLU B CA 1
ATOM 3387 C C . GLU B 1 124 ? -4.25 -40.812 -21.703 1 96.94 124 GLU B C 1
ATOM 3389 O O . GLU B 1 124 ? -3.902 -41.781 -22.391 1 96.94 124 GLU B O 1
ATOM 3394 N N . ARG B 1 125 ? -3.623 -39.719 -21.656 1 95.69 125 ARG B N 1
ATOM 3395 C CA . ARG B 1 125 ? -2.367 -39.562 -22.375 1 95.69 125 ARG B CA 1
ATOM 3396 C C . ARG B 1 125 ? -1.325 -40.562 -21.922 1 95.69 125 ARG B C 1
ATOM 3398 O O . ARG B 1 125 ? -0.499 -41.031 -22.719 1 95.69 125 ARG B O 1
ATOM 3405 N N . LEU B 1 126 ? -1.396 -40.906 -20.703 1 95.38 126 LEU B N 1
ATOM 3406 C CA . LEU B 1 126 ? -0.422 -41.812 -20.125 1 95.38 126 LEU B CA 1
ATOM 3407 C C . LEU B 1 126 ? -0.904 -43.281 -20.25 1 95.38 126 LEU B C 1
ATOM 3409 O O . LEU B 1 126 ? -0.186 -44.188 -19.891 1 95.38 126 LEU B O 1
ATOM 3413 N N . GLY B 1 127 ? -2.104 -43.438 -20.766 1 95.31 127 GLY B N 1
ATOM 3414 C CA . GLY B 1 127 ? -2.648 -44.781 -21 1 95.31 127 GLY B CA 1
ATOM 3415 C C . GLY B 1 127 ? -3.055 -45.5 -19.719 1 95.31 127 GLY B C 1
ATOM 3416 O O . GLY B 1 127 ? -2.932 -46.719 -19.625 1 95.31 127 GLY B O 1
ATOM 3417 N N . THR B 1 128 ? -3.408 -44.75 -18.734 1 95.19 128 THR B N 1
ATOM 3418 C CA . THR B 1 128 ? -3.836 -45.312 -17.453 1 95.19 128 THR B CA 1
ATOM 3419 C C . THR B 1 128 ? -5.352 -45.188 -17.297 1 95.19 128 THR B C 1
ATOM 3421 O O . THR B 1 128 ? -6.043 -44.719 -18.203 1 95.19 128 THR B O 1
ATOM 3424 N N . TYR B 1 129 ? -5.969 -45.688 -16.20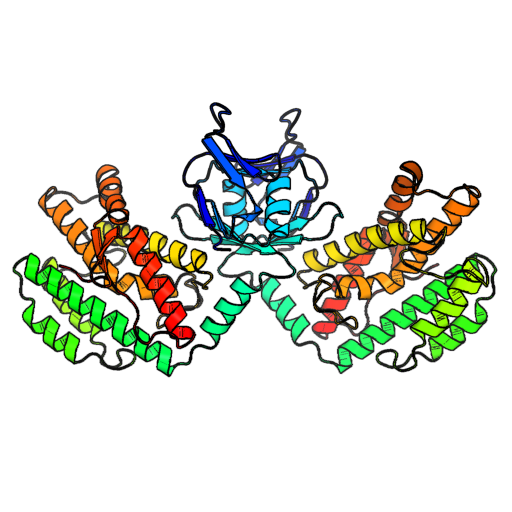3 1 96.19 129 TYR B N 1
ATOM 3425 C CA . TYR B 1 129 ? -7.398 -45.875 -15.984 1 96.19 129 TYR B CA 1
ATOM 3426 C C . TYR B 1 129 ? -8.094 -44.531 -15.766 1 96.19 129 TYR B C 1
ATOM 3428 O O . TYR B 1 129 ? -8.242 -44.062 -14.625 1 96.19 129 TYR B O 1
ATOM 3436 N N . SER B 1 130 ? -8.617 -43.906 -16.844 1 96.88 130 SER B N 1
ATOM 3437 C CA . SER B 1 130 ? -9.156 -42.562 -16.812 1 96.88 130 SER B CA 1
ATOM 3438 C C . SER B 1 130 ? -10.68 -42.562 -16.797 1 96.88 130 SER B C 1
ATOM 3440 O O . SER B 1 130 ? -11.312 -41.594 -16.438 1 96.88 130 SER B O 1
ATOM 3442 N N . SER B 1 131 ? -11.367 -43.562 -17.109 1 96.88 131 SER B N 1
ATOM 3443 C CA . SER B 1 131 ? -12.789 -43.625 -17.422 1 96.88 131 SER B CA 1
ATOM 3444 C C . SER B 1 131 ? -13.633 -43.156 -16.234 1 96.88 131 SER B C 1
ATOM 3446 O O . SER B 1 131 ? -14.602 -42.406 -16.422 1 96.88 131 SER B O 1
ATOM 3448 N N . PRO B 1 132 ? -13.289 -43.562 -14.969 1 97.44 132 PRO B N 1
ATOM 3449 C CA . PRO B 1 132 ? -14.102 -43.125 -13.836 1 97.44 132 PRO B CA 1
ATOM 3450 C C . PRO B 1 132 ? -14.109 -41.594 -13.672 1 97.44 132 PRO B C 1
ATOM 3452 O O . PRO B 1 132 ? -15.055 -41.031 -13.109 1 97.44 132 PRO B O 1
ATOM 3455 N N . MET B 1 133 ? -13.078 -40.969 -14.133 1 98 133 MET B N 1
ATOM 3456 C CA . MET B 1 133 ? -12.945 -39.531 -13.984 1 98 133 MET B CA 1
ATOM 3457 C C . MET B 1 133 ? -14.117 -38.812 -14.633 1 98 133 MET B C 1
ATOM 3459 O O . MET B 1 133 ? -14.562 -37.75 -14.141 1 98 133 MET B O 1
ATOM 3463 N N . TYR B 1 134 ? -14.57 -39.281 -15.734 1 97.25 134 TYR B N 1
ATOM 3464 C CA . TYR B 1 134 ? -15.664 -38.656 -16.453 1 97.25 134 TYR B CA 1
ATOM 3465 C C . TYR B 1 134 ? -16.984 -38.781 -15.695 1 97.25 134 TYR B C 1
ATOM 3467 O O . TYR B 1 134 ? -17.844 -37.906 -15.789 1 97.25 134 TYR B O 1
ATOM 3475 N N . ASP B 1 135 ? -17.094 -39.844 -14.914 1 97.5 135 ASP B N 1
ATOM 3476 C CA . ASP B 1 135 ? -18.25 -39.969 -14.016 1 97.5 135 ASP B CA 1
ATOM 3477 C C . ASP B 1 135 ? -18.203 -38.906 -12.922 1 97.5 135 ASP B C 1
ATOM 3479 O O . ASP B 1 135 ? -19.234 -38.312 -12.586 1 97.5 135 ASP B O 1
ATOM 3483 N N . TYR B 1 136 ? -17.016 -38.781 -12.336 1 98 136 TYR B N 1
ATOM 3484 C CA . TYR B 1 136 ? -16.859 -37.75 -11.312 1 98 136 TYR B CA 1
ATOM 3485 C C . TYR B 1 136 ? -17.188 -36.375 -11.867 1 98 136 TYR B C 1
ATOM 3487 O O . TYR B 1 136 ? -17.828 -35.562 -11.203 1 98 136 TYR B O 1
ATOM 3495 N N . LEU B 1 137 ? -16.703 -36.125 -13.109 1 97.62 137 LEU B N 1
ATOM 3496 C CA . LEU B 1 137 ? -16.922 -34.844 -13.805 1 97.62 137 LEU B CA 1
ATOM 3497 C C . LEU B 1 137 ? -18.406 -34.531 -13.898 1 97.62 137 LEU B C 1
ATOM 3499 O O . LEU B 1 137 ? -18.812 -33.375 -13.625 1 97.62 137 LEU B O 1
ATOM 3503 N N . ASN B 1 138 ? -19.188 -35.469 -14.211 1 97.06 138 ASN B N 1
ATOM 3504 C CA . ASN B 1 138 ? -20.625 -35.312 -14.438 1 97.06 138 ASN B CA 1
ATOM 3505 C C . ASN B 1 138 ? -21.375 -35.125 -13.117 1 97.06 138 ASN B C 1
ATOM 3507 O O . ASN B 1 138 ? -22.531 -34.719 -13.109 1 97.06 138 ASN B O 1
ATOM 3511 N N . GLN B 1 139 ? -20.703 -35.375 -12.031 1 97.88 139 GLN B N 1
ATOM 3512 C CA . GLN B 1 139 ? -21.375 -35.344 -10.742 1 97.88 139 GLN B CA 1
ATOM 3513 C C . GLN B 1 139 ? -20.984 -34.094 -9.945 1 97.88 139 GLN B C 1
ATOM 3515 O O . GLN B 1 139 ? -21.422 -33.938 -8.805 1 97.88 139 GLN B O 1
ATOM 3520 N N . VAL B 1 140 ? -20.203 -33.25 -10.531 1 97.81 140 VAL B N 1
ATOM 3521 C CA . VAL B 1 140 ? -19.844 -32.031 -9.836 1 97.81 140 VAL B CA 1
ATOM 3522 C C . VAL B 1 140 ? -21.062 -31.109 -9.711 1 97.81 140 VAL B C 1
ATOM 3524 O O . VAL B 1 140 ? -21.703 -30.781 -10.703 1 97.81 140 VAL B O 1
ATOM 3527 N N . LYS B 1 141 ? -21.375 -30.688 -8.539 1 97.38 141 LYS B N 1
ATOM 3528 C CA . LYS B 1 141 ? -22.5 -29.781 -8.273 1 97.38 141 LYS B CA 1
ATOM 3529 C C . LYS B 1 141 ? -22 -28.391 -7.906 1 97.38 141 LYS B C 1
ATOM 3531 O O . LYS B 1 141 ? -20.797 -28.172 -7.746 1 97.38 141 LYS B O 1
ATOM 3536 N N . SER B 1 142 ? -22.969 -27.562 -7.82 1 95.62 142 SER B N 1
ATOM 3537 C CA . SER B 1 142 ? -22.656 -26.188 -7.445 1 95.62 142 SER B CA 1
ATOM 3538 C C . SER B 1 142 ? -21.859 -26.141 -6.148 1 95.62 142 SER B C 1
ATOM 3540 O O . SER B 1 142 ? -22.234 -26.766 -5.156 1 95.62 142 SER B O 1
ATOM 3542 N N . GLY B 1 143 ? -20.656 -25.438 -6.223 1 95.25 143 GLY B N 1
ATOM 3543 C CA . GLY B 1 143 ? -19.797 -25.344 -5.055 1 95.25 143 GLY B CA 1
ATOM 3544 C C . GLY B 1 143 ? -19.062 -26.641 -4.742 1 95.25 143 GLY B C 1
ATOM 3545 O O . GLY B 1 143 ? -18.406 -26.75 -3.709 1 95.25 143 GLY B O 1
ATOM 3546 N N . ASP B 1 144 ? -19.297 -27.641 -5.621 1 96.62 144 ASP B N 1
ATOM 3547 C CA . ASP B 1 144 ? -18.75 -28.984 -5.449 1 96.62 144 ASP B CA 1
ATOM 3548 C C . ASP B 1 144 ? -19.203 -29.609 -4.133 1 96.62 144 ASP B C 1
ATOM 3550 O O . ASP B 1 144 ? -18.406 -30.172 -3.389 1 96.62 144 ASP B O 1
ATOM 3554 N N . THR B 1 145 ? -20.359 -29.438 -3.867 1 94.06 145 THR B N 1
ATOM 3555 C CA . THR B 1 145 ? -20.953 -29.953 -2.635 1 94.06 145 THR B CA 1
ATOM 3556 C C . THR B 1 145 ? -20.875 -31.484 -2.598 1 94.06 145 THR B C 1
ATOM 3558 O O . THR B 1 145 ? -20.953 -32.094 -1.526 1 94.06 145 THR B O 1
ATOM 3561 N N . SER B 1 146 ? -20.703 -32.125 -3.717 1 94.44 146 SER B N 1
ATOM 3562 C CA . SER B 1 146 ? -20.594 -33.562 -3.83 1 94.44 146 SER B CA 1
ATOM 3563 C C . SER B 1 146 ? -19.172 -34.031 -3.555 1 94.44 146 SER B C 1
ATOM 3565 O O . SER B 1 146 ? -18.891 -35.25 -3.533 1 94.44 146 SER B O 1
ATOM 3567 N N . ASN B 1 147 ? -18.219 -33.156 -3.354 1 96.12 147 ASN B N 1
ATOM 3568 C CA . ASN B 1 147 ? -16.812 -33.406 -3.059 1 96.12 147 ASN B CA 1
ATOM 3569 C C . ASN B 1 147 ? -16.141 -34.219 -4.164 1 96.12 147 ASN B C 1
ATOM 3571 O O . ASN B 1 147 ? -15.406 -35.156 -3.881 1 96.12 147 ASN B O 1
ATOM 3575 N N . MET B 1 148 ? -16.578 -34 -5.363 1 97.19 148 MET B N 1
ATOM 3576 C CA . MET B 1 148 ? -16.016 -34.719 -6.5 1 97.19 148 MET B CA 1
ATOM 3577 C C . MET B 1 148 ? -14.531 -34.406 -6.66 1 97.19 148 MET B C 1
ATOM 3579 O O . MET B 1 148 ? -13.758 -35.25 -7.105 1 97.19 148 MET B O 1
ATOM 3583 N N . GLU B 1 149 ? -14.141 -33.156 -6.234 1 96.19 149 GLU B N 1
ATOM 3584 C CA . GLU B 1 149 ? -12.727 -32.781 -6.27 1 96.19 149 GLU B CA 1
ATOM 3585 C C . GLU B 1 149 ? -11.875 -33.781 -5.504 1 96.19 149 GLU B C 1
ATOM 3587 O O . GLU B 1 149 ? -10.859 -34.25 -6.008 1 96.19 149 GLU B O 1
ATOM 3592 N N . GLY B 1 150 ? -12.289 -34.094 -4.309 1 96.5 150 GLY B N 1
ATOM 3593 C CA . GLY B 1 150 ? -11.562 -35.031 -3.467 1 96.5 150 GLY B CA 1
ATOM 3594 C C . GLY B 1 150 ? -11.555 -36.469 -4.02 1 96.5 150 GLY B C 1
ATOM 3595 O O . GLY B 1 150 ? -10.516 -37.125 -4.039 1 96.5 150 GLY B O 1
ATOM 3596 N N . ILE B 1 151 ? -12.633 -36.906 -4.418 1 97.19 151 ILE B N 1
ATOM 3597 C CA . ILE B 1 151 ? -12.789 -38.281 -4.945 1 97.19 151 ILE B CA 1
ATOM 3598 C C . ILE B 1 151 ? -11.945 -38.438 -6.211 1 97.19 151 ILE B C 1
ATOM 3600 O O . ILE B 1 151 ? -11.211 -39.406 -6.359 1 97.19 151 ILE B O 1
ATOM 3604 N N . ALA B 1 152 ? -12.141 -37.5 -7.105 1 98 152 ALA B N 1
ATOM 3605 C CA . ALA B 1 152 ? -11.359 -37.531 -8.344 1 98 152 ALA B CA 1
ATOM 3606 C C . ALA B 1 152 ? -9.867 -37.5 -8.055 1 98 152 ALA B C 1
ATOM 3608 O O . ALA B 1 152 ? -9.086 -38.188 -8.727 1 98 152 ALA B O 1
ATOM 3609 N N . ALA B 1 153 ? -9.445 -36.719 -7.059 1 97.25 153 ALA B N 1
ATOM 3610 C CA . ALA B 1 153 ? -8.031 -36.594 -6.703 1 97.25 153 ALA B CA 1
ATOM 3611 C C . ALA B 1 153 ? -7.484 -37.969 -6.238 1 97.25 153 ALA B C 1
ATOM 3613 O O . ALA B 1 153 ? -6.363 -38.344 -6.586 1 97.25 153 ALA B O 1
ATOM 3614 N N . GLN B 1 154 ? -8.242 -38.625 -5.461 1 96.12 154 GLN B N 1
ATOM 3615 C CA . GLN B 1 154 ? -7.82 -39.938 -4.973 1 96.12 154 GLN B CA 1
ATOM 3616 C C . GLN B 1 154 ? -7.566 -40.906 -6.133 1 96.12 154 GLN B C 1
ATOM 3618 O O . GLN B 1 154 ? -6.547 -41.594 -6.156 1 96.12 154 GLN B O 1
ATOM 3623 N N . HIS B 1 155 ? -8.523 -41 -6.949 1 97.56 155 HIS B N 1
ATOM 3624 C CA . HIS B 1 155 ? -8.375 -41.875 -8.125 1 97.56 155 HIS B CA 1
ATOM 3625 C C . HIS B 1 155 ? -7.184 -41.438 -8.969 1 97.56 155 HIS B C 1
ATOM 3627 O O . HIS B 1 155 ? -6.379 -42.25 -9.398 1 97.56 155 HIS B O 1
ATOM 3633 N N . TYR B 1 156 ? -7.082 -40.188 -9.242 1 98.12 156 TYR B N 1
ATOM 3634 C CA . TYR B 1 156 ? -6.078 -39.594 -10.117 1 98.12 156 TYR B CA 1
ATOM 3635 C C . TYR B 1 156 ? -4.672 -39.938 -9.648 1 98.12 156 TYR B C 1
ATOM 3637 O O . TYR B 1 156 ? -3.867 -40.469 -10.422 1 98.12 156 TYR B O 1
ATOM 3645 N N . TRP B 1 157 ? -4.379 -39.688 -8.359 1 97.62 157 TRP B N 1
ATOM 3646 C CA . TRP B 1 157 ? -3.027 -39.875 -7.848 1 97.62 157 TRP B CA 1
ATOM 3647 C C . TRP B 1 157 ? -2.672 -41.375 -7.824 1 97.62 157 TRP B C 1
ATOM 3649 O O . TRP B 1 157 ? -1.517 -41.75 -8.047 1 97.62 157 TRP B O 1
ATOM 3659 N N . LYS B 1 158 ? -3.637 -42.156 -7.551 1 96.38 158 LYS B N 1
ATOM 3660 C CA . LYS B 1 158 ? -3.457 -43.594 -7.543 1 96.38 158 LYS B CA 1
ATOM 3661 C C . LYS B 1 158 ? -2.943 -44.094 -8.891 1 96.38 158 LYS B C 1
ATOM 3663 O O . LYS B 1 158 ? -2.055 -44.969 -8.945 1 96.38 158 LYS B O 1
ATOM 3668 N N . TYR B 1 159 ? -3.529 -43.562 -9.938 1 96.94 159 TYR B N 1
ATOM 3669 C CA . TYR B 1 159 ? -3.225 -44.062 -11.266 1 96.94 159 TYR B CA 1
ATOM 3670 C C . TYR B 1 159 ? -2.15 -43.25 -11.953 1 96.94 159 TYR B C 1
ATOM 3672 O O . TYR B 1 159 ? -1.543 -43.688 -12.93 1 96.94 159 TYR B O 1
ATOM 3680 N N . LEU B 1 160 ? -1.878 -42.031 -11.461 1 96.81 160 LEU B N 1
ATOM 3681 C CA . LEU B 1 160 ? -0.799 -41.219 -12.008 1 96.81 160 LEU B CA 1
ATOM 3682 C C . LEU B 1 160 ? 0.558 -41.719 -11.508 1 96.81 160 LEU B C 1
ATOM 3684 O O . LEU B 1 160 ? 1.528 -41.75 -12.273 1 96.81 160 LEU B O 1
ATOM 3688 N N . ILE B 1 161 ? 0.647 -42.062 -10.273 1 95.38 161 ILE B N 1
ATOM 3689 C CA . ILE B 1 161 ? 1.919 -42.406 -9.656 1 95.38 161 ILE B CA 1
ATOM 3690 C C . ILE B 1 161 ? 1.898 -43.906 -9.281 1 95.38 161 ILE B C 1
ATOM 3692 O O . ILE B 1 161 ? 2.479 -44.719 -9.977 1 95.38 161 ILE B O 1
ATOM 3696 N N . HIS B 1 162 ? 1.179 -44.25 -8.227 1 93 162 HIS B N 1
ATOM 3697 C CA . HIS B 1 162 ? 0.986 -45.625 -7.801 1 93 162 HIS B CA 1
ATOM 3698 C C . HIS B 1 162 ? -0.064 -45.719 -6.699 1 93 162 HIS B C 1
ATOM 3700 O O . HIS B 1 162 ? -0.382 -44.719 -6.055 1 93 162 HIS B O 1
ATOM 3706 N N . PRO B 1 163 ? -0.644 -46.812 -6.492 1 91.62 163 PRO B N 1
ATOM 3707 C CA . PRO B 1 163 ? -1.794 -47 -5.602 1 91.62 163 PRO B CA 1
ATOM 3708 C C . PRO B 1 163 ? -1.505 -46.531 -4.176 1 91.62 163 PRO B C 1
ATOM 3710 O O . PRO B 1 163 ? -2.416 -46.094 -3.469 1 91.62 163 PRO B O 1
ATOM 3713 N N . ASP B 1 164 ? -0.343 -46.531 -3.686 1 92.19 164 ASP B N 1
ATOM 3714 C CA . ASP B 1 164 ? -0.029 -46.219 -2.297 1 92.19 164 ASP B CA 1
ATOM 3715 C C . ASP B 1 164 ? 0.503 -44.781 -2.172 1 92.19 164 ASP B C 1
ATOM 3717 O O . ASP B 1 164 ? 0.868 -44.344 -1.078 1 92.19 164 ASP B O 1
ATOM 3721 N N . PHE B 1 165 ? 0.572 -44.156 -3.26 1 94.19 165 PHE B N 1
ATOM 3722 C CA . PHE B 1 165 ? 1.109 -42.781 -3.225 1 94.19 165 PHE B CA 1
ATOM 3723 C C . PHE B 1 165 ? 0.153 -41.844 -2.504 1 94.19 165 PHE B C 1
ATOM 3725 O O . PHE B 1 165 ? -1.055 -41.875 -2.748 1 94.19 165 PHE B O 1
ATOM 3732 N N . LEU B 1 166 ? 0.699 -41.062 -1.607 1 92.19 166 LEU B N 1
ATOM 3733 C CA . LEU B 1 166 ? -0.063 -40.031 -0.92 1 92.19 166 LEU B CA 1
ATOM 3734 C C . LEU B 1 166 ? 0.476 -38.625 -1.26 1 92.19 166 LEU B C 1
ATOM 3736 O O . LEU B 1 166 ? 1.652 -38.344 -1.028 1 92.19 166 LEU B O 1
ATOM 3740 N N . ARG B 1 167 ? -0.384 -37.812 -1.791 1 94 167 ARG B N 1
ATOM 3741 C CA . ARG B 1 167 ? -0.018 -36.438 -2.086 1 94 167 ARG B CA 1
ATOM 3742 C C . ARG B 1 167 ? -0.044 -35.594 -0.824 1 94 167 ARG B C 1
ATOM 3744 O O . ARG B 1 167 ? -1.112 -35.344 -0.265 1 94 167 ARG B O 1
ATOM 3751 N N . GLU B 1 168 ? 1.173 -35.25 -0.398 1 91 168 GLU B N 1
ATOM 3752 C CA . GLU B 1 168 ? 1.305 -34.5 0.841 1 91 168 GLU B CA 1
ATOM 3753 C C . GLU B 1 168 ? 2.428 -33.469 0.742 1 91 168 GLU B C 1
ATOM 3755 O O . GLU B 1 168 ? 3.396 -33.656 0.005 1 91 168 GLU B O 1
ATOM 3760 N N . ARG B 1 169 ? 2.275 -32.531 1.449 1 87.25 169 ARG B N 1
ATOM 3761 C CA . ARG B 1 169 ? 3.23 -31.422 1.456 1 87.25 169 ARG B CA 1
ATOM 3762 C C . ARG B 1 169 ? 4.617 -31.891 1.867 1 87.25 169 ARG B C 1
ATOM 3764 O O . ARG B 1 169 ? 5.625 -31.453 1.316 1 87.25 169 ARG B O 1
ATOM 3771 N N . TYR B 1 170 ? 4.691 -32.625 2.865 1 88.19 170 TYR B N 1
ATOM 3772 C CA . TYR B 1 170 ? 5.957 -33.156 3.375 1 88.19 170 TYR B CA 1
ATOM 3773 C C . TYR B 1 170 ? 6.051 -34.656 3.17 1 88.19 170 TYR B C 1
ATOM 3775 O O . TYR B 1 170 ? 6.574 -35.375 4.027 1 88.19 170 TYR B O 1
ATOM 3783 N N . GLY B 1 171 ? 5.426 -35.094 2.135 1 91.19 171 GLY B N 1
ATOM 3784 C CA . GLY B 1 171 ? 5.418 -36.531 1.835 1 91.19 171 GLY B CA 1
ATOM 3785 C C . GLY B 1 171 ? 6.688 -37 1.154 1 91.19 171 GLY B C 1
ATOM 3786 O O . GLY B 1 171 ? 7.586 -36.188 0.883 1 91.19 171 GLY B O 1
ATOM 3787 N N . ASP B 1 172 ? 6.758 -38.219 0.966 1 91.81 172 ASP B N 1
ATOM 3788 C CA . ASP B 1 172 ? 7.902 -38.844 0.306 1 91.81 172 ASP B CA 1
ATOM 3789 C C . ASP B 1 172 ? 7.961 -38.469 -1.171 1 91.81 172 ASP B C 1
ATOM 3791 O O . ASP B 1 172 ? 6.965 -38 -1.74 1 91.81 172 ASP B O 1
ATOM 3795 N N . SER B 1 173 ? 9.07 -38.688 -1.745 1 93.19 173 SER B N 1
ATOM 3796 C CA . SER B 1 173 ? 9.211 -38.469 -3.184 1 93.19 173 SER B CA 1
ATOM 3797 C C . SER B 1 173 ? 8.156 -39.25 -3.957 1 93.19 173 SER B C 1
ATOM 3799 O O . SER B 1 173 ? 7.777 -40.344 -3.562 1 93.19 173 SER B O 1
ATOM 3801 N N . PRO B 1 174 ? 7.59 -38.656 -4.902 1 95.94 174 PRO B N 1
ATOM 3802 C CA . PRO B 1 174 ? 8.023 -37.5 -5.672 1 95.94 174 PRO B CA 1
ATOM 3803 C C . PRO B 1 174 ? 7.25 -36.219 -5.309 1 95.94 174 PRO B C 1
ATOM 3805 O O . PRO B 1 174 ? 7.051 -35.344 -6.156 1 95.94 174 PRO B O 1
ATOM 3808 N N . ASN B 1 175 ? 6.789 -36.125 -4.07 1 96.62 175 ASN B N 1
ATOM 3809 C CA . ASN B 1 175 ? 5.977 -35 -3.629 1 96.62 175 ASN B CA 1
ATOM 3810 C C . ASN B 1 175 ? 6.719 -33.656 -3.795 1 96.62 175 ASN B C 1
ATOM 3812 O O . ASN B 1 175 ? 6.109 -32.656 -4.102 1 96.62 175 ASN B O 1
ATOM 3816 N N . GLN B 1 176 ? 7.977 -33.688 -3.613 1 95.88 176 GLN B N 1
ATOM 3817 C CA . GLN B 1 176 ? 8.758 -32.438 -3.631 1 95.88 176 GLN B CA 1
ATOM 3818 C C . GLN B 1 176 ? 8.773 -31.812 -5.02 1 95.88 176 GLN B C 1
ATOM 3820 O O . GLN B 1 176 ? 8.828 -30.594 -5.156 1 95.88 176 GLN B O 1
ATOM 3825 N N . PHE B 1 177 ? 8.742 -32.656 -6.047 1 96.88 177 PHE B N 1
ATOM 3826 C CA . PHE B 1 177 ? 8.727 -32.125 -7.41 1 96.88 177 PHE B CA 1
ATOM 3827 C C . PHE B 1 177 ? 7.395 -31.453 -7.719 1 96.88 177 PHE B C 1
ATOM 3829 O O . PHE B 1 177 ? 7.367 -30.375 -8.305 1 96.88 177 PHE B O 1
ATOM 3836 N N . PHE B 1 178 ? 6.289 -32.125 -7.328 1 97.5 178 PHE B N 1
ATOM 3837 C CA . PHE B 1 178 ? 4.965 -31.531 -7.5 1 97.5 178 PHE B CA 1
ATOM 3838 C C . PHE B 1 178 ? 4.844 -30.234 -6.707 1 97.5 178 PHE B C 1
ATOM 3840 O O . PHE B 1 178 ? 4.336 -29.234 -7.219 1 97.5 178 PHE B O 1
ATOM 3847 N N . ASN B 1 179 ? 5.352 -30.25 -5.48 1 96.56 179 ASN B N 1
ATOM 3848 C CA . ASN B 1 179 ? 5.305 -29.062 -4.625 1 96.56 179 ASN B CA 1
ATOM 3849 C C . ASN B 1 179 ? 6.004 -27.875 -5.277 1 96.56 179 ASN B C 1
ATOM 3851 O O . ASN B 1 179 ? 5.469 -26.766 -5.281 1 96.56 179 ASN B O 1
ATOM 3855 N N . PHE B 1 180 ? 7.145 -28.125 -5.789 1 96.69 180 PHE B N 1
ATOM 3856 C CA . PHE B 1 180 ? 7.902 -27.062 -6.422 1 96.69 180 PHE B CA 1
ATOM 3857 C C . PHE B 1 180 ? 7.191 -26.562 -7.676 1 96.69 180 PHE B C 1
ATOM 3859 O O . PHE B 1 180 ? 7.039 -25.359 -7.871 1 96.69 180 PHE B O 1
ATOM 3866 N N . GLY B 1 181 ? 6.758 -27.469 -8.5 1 96.94 181 GLY B N 1
ATOM 3867 C CA . GLY B 1 181 ? 6.023 -27.078 -9.695 1 96.94 181 GLY B CA 1
ATOM 3868 C C . GLY B 1 181 ? 4.789 -26.266 -9.398 1 96.94 181 GLY B C 1
ATOM 3869 O O . GLY B 1 181 ? 4.523 -25.266 -10.07 1 96.94 181 GLY B O 1
ATOM 3870 N N . TYR B 1 182 ? 4.074 -26.672 -8.422 1 97.62 182 TYR B N 1
ATOM 3871 C CA . TYR B 1 182 ? 2.859 -25.953 -8.039 1 97.62 182 TYR B CA 1
ATOM 3872 C C . TYR B 1 182 ? 3.191 -24.578 -7.477 1 97.62 182 TYR B C 1
ATOM 3874 O O . TYR B 1 182 ? 2.43 -23.625 -7.652 1 97.62 182 TYR B O 1
ATOM 3882 N N . SER B 1 183 ? 4.301 -24.438 -6.766 1 96.31 183 SER B N 1
ATOM 3883 C CA . SER B 1 183 ? 4.707 -23.141 -6.238 1 96.31 183 SER B CA 1
ATOM 3884 C C . SER B 1 183 ? 5.012 -22.156 -7.367 1 96.31 183 SER B C 1
ATOM 3886 O O . SER B 1 183 ? 4.676 -20.969 -7.277 1 96.31 183 SER B O 1
ATOM 3888 N N . VAL B 1 184 ? 5.668 -22.656 -8.383 1 95.88 184 VAL B N 1
ATOM 3889 C CA . VAL B 1 184 ? 5.949 -21.844 -9.562 1 95.88 184 VAL B CA 1
ATOM 3890 C C . VAL B 1 184 ? 4.641 -21.422 -10.219 1 95.88 184 VAL B C 1
ATOM 3892 O O . VAL B 1 184 ? 4.449 -20.25 -10.539 1 95.88 184 VAL B O 1
ATOM 3895 N N . LEU B 1 185 ? 3.771 -22.359 -10.383 1 97.62 185 LEU B N 1
ATOM 3896 C CA . LEU B 1 185 ? 2.469 -22.094 -10.984 1 97.62 185 LEU B CA 1
ATOM 3897 C C . LEU B 1 185 ? 1.688 -21.078 -10.172 1 97.62 185 LEU B C 1
ATOM 3899 O O . LEU B 1 185 ? 1.107 -20.141 -10.734 1 97.62 185 LEU B O 1
ATOM 3903 N N . ARG B 1 186 ? 1.722 -21.234 -8.898 1 96.88 186 ARG B N 1
ATOM 3904 C CA . ARG B 1 186 ? 1.015 -20.328 -7.988 1 96.88 186 ARG B CA 1
ATOM 3905 C C . ARG B 1 186 ? 1.495 -18.891 -8.156 1 96.88 186 ARG B C 1
ATOM 3907 O O . ARG B 1 186 ? 0.688 -17.969 -8.164 1 96.88 186 ARG B O 1
ATOM 3914 N N . SER B 1 187 ? 2.75 -18.703 -8.258 1 96 187 SER B N 1
ATOM 3915 C CA . SER B 1 187 ? 3.309 -17.359 -8.414 1 96 187 SER B CA 1
ATOM 3916 C C . SER B 1 187 ? 2.871 -16.734 -9.727 1 96 187 SER B C 1
ATOM 3918 O O . SER B 1 187 ? 2.578 -15.539 -9.789 1 96 187 SER B O 1
ATOM 3920 N N . ILE B 1 188 ? 2.816 -17.531 -10.781 1 96.56 188 ILE B N 1
ATOM 3921 C CA . ILE B 1 188 ? 2.377 -17.062 -12.094 1 96.56 188 ILE B CA 1
ATOM 3922 C C . ILE B 1 188 ? 0.926 -16.594 -12.008 1 96.56 188 ILE B C 1
ATOM 3924 O O . ILE B 1 188 ? 0.594 -15.5 -12.461 1 96.56 188 ILE B O 1
ATOM 3928 N N . VAL B 1 189 ? 0.124 -17.375 -11.406 1 98 189 VAL B N 1
ATOM 3929 C CA . VAL B 1 189 ? -1.3 -17.078 -11.289 1 98 189 VAL B CA 1
ATOM 3930 C C . VAL B 1 189 ? -1.5 -15.852 -10.398 1 98 189 VAL B C 1
ATOM 3932 O O . VAL B 1 189 ? -2.277 -14.953 -10.734 1 98 189 VAL B O 1
ATOM 3935 N N . ALA B 1 190 ? -0.785 -15.828 -9.281 1 96.62 190 ALA B N 1
ATOM 3936 C CA . ALA B 1 190 ? -0.896 -14.711 -8.344 1 96.62 190 ALA B CA 1
ATOM 3937 C C . ALA B 1 190 ? -0.52 -13.391 -9.016 1 96.62 190 ALA B C 1
ATOM 3939 O O . ALA B 1 190 ? -1.193 -12.375 -8.828 1 96.62 190 ALA B O 1
ATOM 3940 N N . ARG B 1 191 ? 0.514 -13.352 -9.75 1 95.06 191 ARG B N 1
ATOM 3941 C CA . ARG B 1 191 ? 0.941 -12.141 -10.445 1 95.06 191 ARG B CA 1
ATOM 3942 C C . ARG B 1 191 ? -0.098 -11.703 -11.477 1 95.06 191 ARG B C 1
ATOM 3944 O O . ARG B 1 191 ? -0.379 -10.516 -11.617 1 95.06 191 ARG B O 1
ATOM 3951 N N . ALA B 1 192 ? -0.675 -12.68 -12.172 1 96.31 192 ALA B N 1
ATOM 3952 C CA . ALA B 1 192 ? -1.72 -12.359 -13.148 1 96.31 192 ALA B CA 1
ATOM 3953 C C . ALA B 1 192 ? -2.934 -11.734 -12.461 1 96.31 192 ALA B C 1
ATOM 3955 O O . ALA B 1 192 ? -3.555 -10.82 -13 1 96.31 192 ALA B O 1
ATOM 3956 N N . ILE B 1 193 ? -3.27 -12.219 -11.336 1 96.62 193 ILE B N 1
ATOM 3957 C CA . ILE B 1 193 ? -4.406 -11.727 -10.562 1 96.62 193 ILE B CA 1
ATOM 3958 C C . ILE B 1 193 ? -4.191 -10.258 -10.211 1 96.62 193 ILE B C 1
ATOM 3960 O O . ILE B 1 193 ? -5.051 -9.414 -10.492 1 96.62 193 ILE B O 1
ATOM 3964 N N . VAL B 1 194 ? -3.031 -9.891 -9.672 1 93.38 194 VAL B N 1
ATOM 3965 C CA . VAL B 1 194 ? -2.748 -8.523 -9.242 1 93.38 194 VAL B CA 1
ATOM 3966 C C . VAL B 1 194 ? -2.619 -7.613 -10.453 1 93.38 194 VAL B C 1
ATOM 3968 O O . VAL B 1 194 ? -3.016 -6.445 -10.406 1 93.38 194 VAL B O 1
ATOM 3971 N N . GLU B 1 195 ? -2.102 -8.18 -11.484 1 91.75 195 GLU B N 1
ATOM 3972 C CA . GLU B 1 195 ? -1.981 -7.41 -12.719 1 91.75 195 GLU B CA 1
ATOM 3973 C C . GLU B 1 195 ? -3.352 -7.004 -13.25 1 91.75 195 GLU B C 1
ATOM 3975 O O . GLU B 1 195 ? -3.5 -5.938 -13.852 1 91.75 195 GLU B O 1
ATOM 3980 N N . THR B 1 196 ? -4.293 -7.832 -13.086 1 91.81 196 THR B N 1
ATOM 3981 C CA . THR B 1 196 ? -5.645 -7.566 -13.562 1 91.81 196 THR B CA 1
ATOM 3982 C C . THR B 1 196 ? -6.387 -6.645 -12.602 1 91.81 196 THR B C 1
ATOM 3984 O O . THR B 1 196 ? -7.461 -6.137 -12.93 1 91.81 196 THR B O 1
ATOM 3987 N N . GLY B 1 197 ? -5.863 -6.402 -11.445 1 90 197 GLY B N 1
ATOM 3988 C CA . GLY B 1 197 ? -6.453 -5.488 -10.484 1 90 197 GLY B CA 1
ATOM 3989 C C . GLY B 1 197 ? -7.328 -6.18 -9.453 1 90 197 GLY B C 1
ATOM 3990 O O . GLY B 1 197 ? -8.102 -5.527 -8.75 1 90 197 GLY B O 1
ATOM 3991 N N . LEU B 1 198 ? -7.258 -7.477 -9.398 1 93.31 198 LEU B N 1
ATOM 3992 C CA . LEU B 1 198 ? -8.039 -8.234 -8.43 1 93.31 198 LEU B CA 1
ATOM 3993 C C . LEU B 1 198 ? -7.227 -8.5 -7.164 1 93.31 198 LEU B C 1
ATOM 3995 O O . LEU B 1 198 ? -5.996 -8.375 -7.176 1 93.31 198 LEU B O 1
ATOM 3999 N N . LEU B 1 199 ? -7.91 -8.805 -6.078 1 90.94 199 LEU B N 1
ATOM 4000 C CA . LEU B 1 199 ? -7.27 -9.133 -4.809 1 90.94 199 LEU B CA 1
ATOM 4001 C C . LEU B 1 199 ? -7.039 -10.633 -4.684 1 90.94 199 LEU B C 1
ATOM 4003 O O . LEU B 1 199 ? -7.992 -11.414 -4.699 1 90.94 199 LEU B O 1
ATOM 4007 N N . PRO B 1 200 ? -5.809 -11.016 -4.488 1 94.19 200 PRO B N 1
ATOM 4008 C CA . PRO B 1 200 ? -5.531 -12.453 -4.418 1 94.19 200 PRO B CA 1
ATOM 4009 C C . PRO B 1 200 ? -6.113 -13.109 -3.166 1 94.19 200 PRO B C 1
ATOM 4011 O O . PRO B 1 200 ? -6.383 -14.312 -3.16 1 94.19 200 PRO B O 1
ATOM 4014 N N . VAL B 1 201 ? -6.324 -12.344 -2.107 1 90.62 201 VAL B N 1
ATOM 4015 C CA . VAL B 1 201 ? -6.766 -12.891 -0.83 1 90.62 201 VAL B CA 1
ATOM 4016 C C . VAL B 1 201 ? -8.227 -13.312 -0.926 1 90.62 201 VAL B C 1
ATOM 4018 O O . VAL B 1 201 ? -8.68 -14.188 -0.177 1 90.62 201 VAL B O 1
ATOM 4021 N N . LEU B 1 202 ? -9 -12.758 -1.848 1 92.56 202 LEU B N 1
ATOM 4022 C CA . LEU B 1 202 ? -10.422 -13.055 -1.99 1 92.56 202 LEU B CA 1
ATOM 4023 C C . LEU B 1 202 ? -10.648 -14.195 -2.971 1 92.56 202 LEU B C 1
ATOM 4025 O O . LEU B 1 202 ? -10.797 -13.969 -4.172 1 92.56 202 LEU B O 1
ATOM 4029 N N . GLY B 1 203 ? -10.812 -15.344 -2.473 1 94.62 203 GLY B N 1
ATOM 4030 C CA . GLY B 1 203 ? -11.031 -16.516 -3.299 1 94.62 203 GLY B CA 1
ATOM 4031 C C . GLY B 1 203 ? -12.469 -16.656 -3.76 1 94.62 203 GLY B C 1
ATOM 4032 O O . GLY B 1 203 ? -13.352 -15.945 -3.283 1 94.62 203 GLY B O 1
ATOM 4033 N N . ILE B 1 204 ? -12.617 -17.547 -4.746 1 95.88 204 ILE B N 1
ATOM 4034 C CA . ILE B 1 204 ? -13.953 -17.984 -5.133 1 95.88 204 ILE B CA 1
ATOM 4035 C C . ILE B 1 204 ? -14.445 -19.062 -4.172 1 95.88 204 ILE B C 1
ATOM 4037 O O . ILE B 1 204 ? -15.625 -19.078 -3.795 1 95.88 204 ILE B O 1
ATOM 4041 N N . PHE B 1 205 ? -13.578 -19.938 -3.822 1 94.19 205 PHE B N 1
ATOM 4042 C CA . PHE B 1 205 ? -13.898 -21.031 -2.918 1 94.19 205 PHE B CA 1
ATOM 4043 C C . PHE B 1 205 ? -13.07 -20.938 -1.641 1 94.19 205 PHE B C 1
ATOM 4045 O O . PHE B 1 205 ? -13.625 -20.938 -0.538 1 94.19 205 PHE B O 1
ATOM 4052 N N . HIS B 1 206 ? -11.797 -20.938 -1.769 1 89.38 206 HIS B N 1
ATOM 4053 C CA . HIS B 1 206 ? -10.914 -20.922 -0.611 1 89.38 206 HIS B CA 1
ATOM 4054 C C . HIS B 1 206 ? -11.125 -19.672 0.227 1 89.38 206 HIS B C 1
ATOM 4056 O O . HIS B 1 206 ? -11.242 -18.562 -0.316 1 89.38 206 HIS B O 1
ATOM 4062 N N . LYS B 1 207 ? -11.312 -19.891 1.536 1 85.94 207 LYS B N 1
ATOM 4063 C CA . LYS B 1 207 ? -11.469 -18.797 2.5 1 85.94 207 LYS B CA 1
ATOM 4064 C C . LYS B 1 207 ? -10.57 -19 3.713 1 85.94 207 LYS B C 1
ATOM 4066 O O . LYS B 1 207 ? -10.695 -20 4.422 1 85.94 207 LYS B O 1
ATOM 4071 N N . ASN B 1 208 ? -9.477 -18.656 3.68 1 79.5 208 ASN B N 1
ATOM 4072 C CA . ASN B 1 208 ? -8.516 -18.781 4.77 1 79.5 208 ASN B CA 1
ATOM 4073 C C . ASN B 1 208 ? -7.887 -17.438 5.117 1 79.5 208 ASN B C 1
ATOM 4075 O O . ASN B 1 208 ? -7.234 -16.812 4.273 1 79.5 208 ASN B O 1
ATOM 4079 N N . LYS B 1 209 ? -8.023 -16.984 6.332 1 72.19 209 LYS B N 1
ATOM 4080 C CA . LYS B 1 209 ? -7.551 -15.68 6.758 1 72.19 209 LYS B CA 1
ATOM 4081 C C . LYS B 1 209 ? -6.027 -15.617 6.762 1 72.19 209 LYS B C 1
ATOM 4083 O O . LYS B 1 209 ? -5.445 -14.531 6.719 1 72.19 209 LYS B O 1
ATOM 4088 N N . TYR B 1 210 ? -5.387 -16.812 6.766 1 76.5 210 TYR B N 1
ATOM 4089 C CA . TYR B 1 210 ? -3.932 -16.844 6.859 1 76.5 210 TYR B CA 1
ATOM 4090 C C . TYR B 1 210 ? -3.301 -17.047 5.484 1 76.5 210 TYR B C 1
ATOM 4092 O O . TYR B 1 210 ? -2.074 -17.062 5.355 1 76.5 210 TYR B O 1
ATOM 4100 N N . ASN B 1 211 ? -4.133 -17.234 4.508 1 86.31 211 ASN B N 1
ATOM 4101 C CA . ASN B 1 211 ? -3.66 -17.406 3.139 1 86.31 211 ASN B CA 1
ATOM 4102 C C . ASN B 1 211 ? -3.924 -16.172 2.289 1 86.31 211 ASN B C 1
ATOM 4104 O O . ASN B 1 211 ? -5.07 -15.883 1.94 1 86.31 211 ASN B O 1
ATOM 4108 N N . ALA B 1 212 ? -2.889 -15.547 1.929 1 88.31 212 ALA B N 1
ATOM 4109 C CA . ALA B 1 212 ? -3.004 -14.281 1.208 1 88.31 212 ALA B CA 1
ATOM 4110 C C . ALA B 1 212 ? -3.277 -14.516 -0.275 1 88.31 212 ALA B C 1
ATOM 4112 O O . ALA B 1 212 ? -3.51 -13.57 -1.028 1 88.31 212 ALA B O 1
ATOM 4113 N N . TYR B 1 213 ? -3.295 -15.789 -0.687 1 94.94 213 TYR B N 1
ATOM 4114 C CA . TYR B 1 213 ? -3.385 -16.078 -2.113 1 94.94 213 TYR B CA 1
ATOM 4115 C C . TYR B 1 213 ? -4.48 -17.094 -2.398 1 94.94 213 TYR B C 1
ATOM 4117 O O . TYR B 1 213 ? -4.309 -17.984 -3.229 1 94.94 213 TYR B O 1
ATOM 4125 N N . CYS B 1 214 ? -5.586 -16.953 -1.759 1 95.25 214 CYS B N 1
ATOM 4126 C CA . CYS B 1 214 ? -6.719 -17.859 -1.905 1 95.25 214 CYS B CA 1
ATOM 4127 C C . CYS B 1 214 ? -7.176 -17.938 -3.357 1 95.25 214 CYS B C 1
ATOM 4129 O O . CYS B 1 214 ? -7.441 -19.016 -3.877 1 95.25 214 CYS B O 1
ATOM 4131 N N . LEU B 1 215 ? -7.242 -16.828 -4.02 1 97 215 LEU B N 1
ATOM 4132 C CA . LEU B 1 215 ? -7.734 -16.781 -5.391 1 97 215 LEU B CA 1
ATOM 4133 C C . LEU B 1 215 ? -6.773 -17.5 -6.332 1 97 215 LEU B C 1
ATOM 4135 O O . LEU B 1 215 ? -7.203 -18.156 -7.289 1 97 215 LEU B O 1
ATOM 4139 N N . ALA B 1 216 ? -5.5 -17.359 -6.09 1 97.62 216 ALA B N 1
ATOM 4140 C CA . ALA B 1 216 ? -4.512 -18.078 -6.895 1 97.62 216 ALA B CA 1
ATOM 4141 C C . ALA B 1 216 ? -4.66 -19.594 -6.719 1 97.62 216 ALA B C 1
ATOM 4143 O O . ALA B 1 216 ? -4.566 -20.344 -7.688 1 97.62 216 ALA B O 1
ATOM 4144 N N . ASP B 1 217 ? -4.898 -20 -5.523 1 97.31 217 ASP B N 1
ATOM 4145 C CA . ASP B 1 217 ? -5.102 -21.422 -5.23 1 97.31 217 ASP B CA 1
ATOM 4146 C C . ASP B 1 217 ? -6.332 -21.953 -5.953 1 97.31 217 ASP B C 1
ATOM 4148 O O . ASP B 1 217 ? -6.348 -23.109 -6.398 1 97.31 217 ASP B O 1
ATOM 4152 N N . ASP B 1 218 ? -7.305 -21.141 -6.055 1 98.31 218 ASP B N 1
ATOM 4153 C CA . ASP B 1 218 ? -8.523 -21.531 -6.762 1 98.31 218 ASP B CA 1
ATOM 4154 C C . ASP B 1 218 ? -8.273 -21.656 -8.266 1 98.31 218 ASP B C 1
ATOM 4156 O O . ASP B 1 218 ? -8.586 -22.672 -8.875 1 98.31 218 ASP B O 1
ATOM 4160 N N . LEU B 1 219 ? -7.637 -20.703 -8.828 1 98.56 219 LEU B N 1
ATOM 4161 C CA . LEU B 1 219 ? -7.562 -20.578 -10.273 1 98.56 219 LEU B CA 1
ATOM 4162 C C . LEU B 1 219 ? -6.484 -21.484 -10.844 1 98.56 219 LEU B C 1
ATOM 4164 O O . LEU B 1 219 ? -6.492 -21.797 -12.039 1 98.56 219 LEU B O 1
ATOM 4168 N N . MET B 1 220 ? -5.598 -21.875 -9.992 1 98.31 220 MET B N 1
ATOM 4169 C CA . MET B 1 220 ? -4.516 -22.688 -10.539 1 98.31 220 MET B CA 1
ATOM 4170 C C . MET B 1 220 ? -4.941 -24.141 -10.664 1 98.31 220 MET B C 1
ATOM 4172 O O . MET B 1 220 ? -4.258 -24.938 -11.312 1 98.31 220 MET B O 1
ATOM 4176 N N . GLU B 1 221 ? -6.023 -24.516 -10.125 1 98.25 221 GLU B N 1
ATOM 4177 C CA . GLU B 1 221 ? -6.449 -25.906 -10.055 1 98.25 221 GLU B CA 1
ATOM 4178 C C . GLU B 1 221 ? -6.512 -26.531 -11.445 1 98.25 221 GLU B C 1
ATOM 4180 O O . GLU B 1 221 ? -5.934 -27.594 -11.672 1 98.25 221 GLU B O 1
ATOM 4185 N N . PRO B 1 222 ? -7.156 -25.859 -12.422 1 98.44 222 PRO B N 1
ATOM 4186 C CA . PRO B 1 222 ? -7.223 -26.453 -13.758 1 98.44 222 PRO B CA 1
ATOM 4187 C C . PRO B 1 222 ? -5.863 -26.484 -14.453 1 98.44 222 PRO B C 1
ATOM 4189 O O . PRO B 1 222 ? -5.707 -27.172 -15.477 1 98.44 222 PRO B O 1
ATOM 4192 N N . TYR B 1 223 ? -4.934 -25.781 -13.93 1 98.38 223 TYR B N 1
ATOM 4193 C CA . TYR B 1 223 ? -3.604 -25.719 -14.523 1 98.38 223 TYR B CA 1
ATOM 4194 C C . TYR B 1 223 ? -2.674 -26.734 -13.891 1 98.38 223 TYR B C 1
ATOM 4196 O O . TYR B 1 223 ? -1.628 -27.062 -14.453 1 98.38 223 TYR B O 1
ATOM 4204 N N . ARG B 1 224 ? -2.98 -27.266 -12.75 1 98.25 224 ARG B N 1
ATOM 4205 C CA . ARG B 1 224 ? -2.121 -28.188 -12.008 1 98.25 224 ARG B CA 1
ATOM 4206 C C . ARG B 1 224 ? -1.768 -29.406 -12.844 1 98.25 224 ARG B C 1
ATOM 4208 O O . ARG B 1 224 ? -0.616 -29.844 -12.859 1 98.25 224 ARG B O 1
ATOM 4215 N N . PRO B 1 225 ? -2.738 -30.016 -13.586 1 98.06 225 PRO B N 1
ATOM 4216 C CA . PRO B 1 225 ? -2.414 -31.203 -14.383 1 98.06 225 PRO B CA 1
ATOM 4217 C C . PRO B 1 225 ? -1.287 -30.953 -15.383 1 98.06 225 PRO B C 1
ATOM 4219 O O . PRO B 1 225 ? -0.562 -31.875 -15.742 1 98.06 225 PRO B O 1
ATOM 4222 N N . PHE B 1 226 ? -1.112 -29.75 -15.844 1 97.5 226 PHE B N 1
ATOM 4223 C CA . PHE B 1 226 ? -0.009 -29.438 -16.734 1 97.5 226 PHE B CA 1
ATOM 4224 C C . PHE B 1 226 ? 1.329 -29.562 -16.031 1 97.5 226 PHE B C 1
ATOM 4226 O O . PHE B 1 226 ? 2.316 -30 -16.609 1 97.5 226 PHE B O 1
ATOM 4233 N N . VAL B 1 227 ? 1.361 -29.156 -14.812 1 97.62 227 VAL B N 1
ATOM 4234 C CA . VAL B 1 227 ? 2.543 -29.359 -13.977 1 97.62 227 VAL B CA 1
ATOM 4235 C C . VAL B 1 227 ? 2.764 -30.844 -13.742 1 97.62 227 VAL B C 1
ATOM 4237 O O . VAL B 1 227 ? 3.9 -31.328 -13.781 1 97.62 227 VAL B O 1
ATOM 4240 N N . ASP B 1 228 ? 1.637 -31.578 -13.469 1 97.75 228 ASP B N 1
ATOM 4241 C CA . ASP B 1 228 ? 1.721 -33 -13.227 1 97.75 228 ASP B CA 1
ATOM 4242 C C . ASP B 1 228 ? 2.418 -33.719 -14.383 1 97.75 228 ASP B C 1
ATOM 4244 O O . ASP B 1 228 ? 3.295 -34.562 -14.172 1 97.75 228 ASP B O 1
ATOM 4248 N N . LEU B 1 229 ? 1.976 -33.406 -15.555 1 95.94 229 LEU B N 1
ATOM 4249 C CA . LEU B 1 229 ? 2.564 -34.031 -16.734 1 95.94 229 LEU B CA 1
ATOM 4250 C C . LEU B 1 229 ? 4.051 -33.719 -16.844 1 95.94 229 LEU B C 1
ATOM 4252 O O . LEU B 1 229 ? 4.852 -34.562 -17.234 1 95.94 229 LEU B O 1
ATOM 4256 N N . LEU B 1 230 ? 4.41 -32.5 -16.547 1 95.94 230 LEU B N 1
ATOM 4257 C CA . LEU B 1 230 ? 5.805 -32.062 -16.578 1 95.94 230 LEU B CA 1
ATOM 4258 C C . LEU B 1 230 ? 6.637 -32.875 -15.586 1 95.94 230 LEU B C 1
ATOM 4260 O O . LEU B 1 230 ? 7.77 -33.25 -15.875 1 95.94 230 LEU B O 1
ATOM 4264 N N . VAL B 1 231 ? 6.105 -33.062 -14.414 1 97.12 231 VAL B N 1
ATOM 4265 C CA . VAL B 1 231 ? 6.797 -33.812 -13.375 1 97.12 231 VAL B CA 1
ATOM 4266 C C . VAL B 1 231 ? 6.965 -35.281 -13.82 1 97.12 231 VAL B C 1
ATOM 4268 O O . VAL B 1 231 ? 8.039 -35.844 -13.656 1 97.12 231 VAL B O 1
ATOM 4271 N N . ILE B 1 232 ? 5.934 -35.875 -14.383 1 96.94 232 ILE B N 1
ATOM 4272 C CA . ILE B 1 232 ? 5.992 -37.25 -14.844 1 96.94 232 ILE B CA 1
ATOM 4273 C C . ILE B 1 232 ? 7.082 -37.406 -15.906 1 96.94 232 ILE B C 1
ATOM 4275 O O . ILE B 1 232 ? 7.852 -38.375 -15.891 1 96.94 232 ILE B O 1
ATOM 4279 N N . ARG B 1 233 ? 7.117 -36.5 -16.797 1 95.75 233 ARG B N 1
ATOM 4280 C CA . ARG B 1 233 ? 8.141 -36.531 -17.844 1 95.75 233 ARG B CA 1
ATOM 4281 C C . ARG B 1 233 ? 9.539 -36.438 -17.234 1 95.75 233 ARG B C 1
ATOM 4283 O O . ARG B 1 233 ? 10.461 -37.094 -17.703 1 95.75 233 ARG B O 1
ATOM 4290 N N . TRP B 1 234 ? 9.727 -35.531 -16.281 1 96.62 234 TRP B N 1
ATOM 4291 C CA . TRP B 1 234 ? 11 -35.406 -15.578 1 96.62 234 TRP B CA 1
ATOM 4292 C C . TRP B 1 234 ? 11.391 -36.75 -14.945 1 96.62 234 TRP B C 1
ATOM 4294 O O . TRP B 1 234 ? 12.539 -37.188 -15.047 1 96.62 234 TRP B O 1
ATOM 4304 N N . LEU B 1 235 ? 10.422 -37.406 -14.273 1 95.69 235 LEU B N 1
ATOM 4305 C CA . LEU B 1 235 ? 10.672 -38.656 -13.562 1 95.69 235 LEU B CA 1
ATOM 4306 C C . LEU B 1 235 ? 10.984 -39.781 -14.547 1 95.69 235 LEU B C 1
ATOM 4308 O O . LEU B 1 235 ? 11.766 -40.688 -14.234 1 95.69 235 LEU B O 1
ATOM 4312 N N . GLU B 1 236 ? 10.32 -39.75 -15.727 1 95.5 236 GLU B N 1
ATOM 4313 C CA . GLU B 1 236 ? 10.609 -40.719 -16.766 1 95.5 236 GLU B CA 1
ATOM 4314 C C . GLU B 1 236 ? 12.047 -40.594 -17.266 1 95.5 236 GLU B C 1
ATOM 4316 O O . GLU B 1 236 ? 12.719 -41.594 -17.516 1 95.5 236 GLU B O 1
ATOM 4321 N N . LYS B 1 237 ? 12.453 -39.375 -17.391 1 95.75 237 LYS B N 1
ATOM 4322 C CA . LYS B 1 237 ? 13.812 -39.094 -17.859 1 95.75 237 LYS B CA 1
ATOM 4323 C C . LYS B 1 237 ? 14.836 -39.281 -16.75 1 95.75 237 LYS B C 1
ATOM 4325 O O . LYS B 1 237 ? 16 -39.594 -17.031 1 95.75 237 LYS B O 1
ATOM 4330 N N . ASN B 1 238 ? 14.375 -39.094 -15.523 1 94.69 238 ASN B N 1
ATOM 4331 C CA . ASN B 1 238 ? 15.227 -39.25 -14.352 1 94.69 238 ASN B CA 1
ATOM 4332 C C . ASN B 1 238 ? 14.594 -40.156 -13.305 1 94.69 238 ASN B C 1
ATOM 4334 O O . ASN B 1 238 ? 14.227 -39.719 -12.219 1 94.69 238 ASN B O 1
ATOM 4338 N N . PRO B 1 239 ? 14.68 -41.438 -13.594 1 91.94 239 PRO B N 1
ATOM 4339 C CA . PRO B 1 239 ? 13.945 -42.375 -12.742 1 91.94 239 PRO B CA 1
ATOM 4340 C C . PRO B 1 239 ? 14.508 -42.438 -11.32 1 91.94 239 PRO B C 1
ATOM 4342 O O . PRO B 1 239 ? 13.781 -42.781 -10.383 1 91.94 239 PRO B O 1
ATOM 4345 N N . GLU B 1 240 ? 15.703 -42.062 -11.102 1 90.75 240 GLU B N 1
ATOM 4346 C CA . GLU B 1 240 ? 16.312 -42.188 -9.781 1 90.75 240 GLU B CA 1
ATOM 4347 C C . GLU B 1 240 ? 16.312 -40.844 -9.047 1 90.75 240 GLU B C 1
ATOM 4349 O O . GLU B 1 240 ? 16.859 -40.719 -7.953 1 90.75 240 GLU B O 1
ATOM 4354 N N . ALA B 1 241 ? 15.727 -39.875 -9.641 1 88.56 241 ALA B N 1
ATOM 4355 C CA . ALA B 1 241 ? 15.719 -38.562 -9.039 1 88.56 241 ALA B CA 1
ATOM 4356 C C . ALA B 1 241 ? 14.938 -38.562 -7.727 1 88.56 241 ALA B C 1
ATOM 4358 O O . ALA B 1 241 ? 13.789 -39 -7.68 1 88.56 241 ALA B O 1
ATOM 4359 N N . GLU B 1 242 ? 15.547 -38.094 -6.594 1 88.69 242 GLU B N 1
ATOM 4360 C CA . GLU B 1 242 ? 14.883 -38.031 -5.297 1 88.69 242 GLU B CA 1
ATOM 4361 C C . GLU B 1 242 ? 14.961 -36.625 -4.711 1 88.69 242 GLU B C 1
ATOM 4363 O O . GLU B 1 242 ? 14.195 -36.281 -3.809 1 88.69 242 GLU B O 1
ATOM 4368 N N . GLU B 1 243 ? 15.82 -35.906 -5.273 1 91.62 243 GLU B N 1
ATOM 4369 C CA . GLU B 1 243 ? 16.031 -34.594 -4.719 1 91.62 243 GLU B CA 1
ATOM 4370 C C . GLU B 1 243 ? 15.703 -33.5 -5.742 1 91.62 243 GLU B C 1
ATOM 4372 O O . GLU B 1 243 ? 15.852 -33.719 -6.949 1 91.62 243 GLU B O 1
ATOM 4377 N N . LEU B 1 244 ? 15.234 -32.438 -5.285 1 93.81 244 LEU B N 1
ATOM 4378 C CA . LEU B 1 244 ? 14.992 -31.25 -6.105 1 93.81 244 LEU B CA 1
ATOM 4379 C C . LEU B 1 244 ? 16.281 -30.5 -6.395 1 93.81 244 LEU B C 1
ATOM 4381 O O . LEU B 1 244 ? 16.594 -29.5 -5.738 1 93.81 244 LEU B O 1
ATOM 4385 N N . THR B 1 245 ? 16.922 -30.922 -7.434 1 93.56 245 THR B N 1
ATOM 4386 C CA . THR B 1 245 ? 18.203 -30.328 -7.82 1 93.56 245 THR B CA 1
ATOM 4387 C C . THR B 1 245 ? 18 -29.016 -8.57 1 93.56 245 THR B C 1
ATOM 4389 O O . THR B 1 245 ? 16.859 -28.656 -8.906 1 93.56 245 THR B O 1
ATOM 4392 N N . LYS B 1 246 ? 19.109 -28.359 -8.781 1 91.12 246 LYS B N 1
ATOM 4393 C CA . LYS B 1 246 ? 19.078 -27.141 -9.586 1 91.12 246 LYS B CA 1
ATOM 4394 C C . LYS B 1 246 ? 18.578 -27.422 -10.992 1 91.12 246 LYS B C 1
ATOM 4396 O O . LYS B 1 246 ? 17.875 -26.609 -11.594 1 91.12 246 LYS B O 1
ATOM 4401 N N . GLU B 1 247 ? 18.969 -28.5 -11.445 1 93.06 247 GLU B N 1
ATOM 4402 C CA . GLU B 1 247 ? 18.547 -28.922 -12.781 1 93.06 247 GLU B CA 1
ATOM 4403 C C . GLU B 1 247 ? 17.047 -29.172 -12.828 1 93.06 247 GLU B C 1
ATOM 4405 O O . GLU B 1 247 ? 16.375 -28.781 -13.789 1 93.06 247 GLU B O 1
ATOM 4410 N N . ALA B 1 248 ? 16.516 -29.844 -11.867 1 94.25 248 ALA B N 1
ATOM 4411 C CA . ALA B 1 248 ? 15.078 -30.078 -11.781 1 94.25 248 ALA B CA 1
ATOM 4412 C C . ALA B 1 248 ? 14.305 -28.766 -11.703 1 94.25 248 ALA B C 1
ATOM 4414 O O . ALA B 1 248 ? 13.305 -28.594 -12.406 1 94.25 248 ALA B O 1
ATOM 4415 N N . LYS B 1 249 ? 14.781 -27.891 -10.898 1 93.75 249 LYS B N 1
ATOM 4416 C CA . LYS B 1 249 ? 14.125 -26.594 -10.758 1 93.75 249 LYS B CA 1
ATOM 4417 C C . LYS B 1 249 ? 14.078 -25.844 -12.086 1 93.75 249 LYS B C 1
ATOM 4419 O O . LYS B 1 249 ? 13.039 -25.312 -12.469 1 93.75 249 LYS B O 1
ATOM 4424 N N . ALA B 1 250 ? 15.18 -25.812 -12.734 1 93 250 ALA B N 1
ATOM 4425 C CA . ALA B 1 250 ? 15.25 -25.172 -14.047 1 93 250 ALA B CA 1
ATOM 4426 C C . ALA B 1 250 ? 14.266 -25.812 -15.023 1 93 250 ALA B C 1
ATOM 4428 O O . ALA B 1 250 ? 13.641 -25.109 -15.828 1 93 250 ALA B O 1
ATOM 4429 N N . TYR B 1 251 ? 14.203 -27.078 -14.969 1 94.56 251 TYR B N 1
ATOM 4430 C CA . TYR B 1 251 ? 13.281 -27.812 -15.828 1 94.56 251 TYR B CA 1
ATOM 4431 C C . TYR B 1 251 ? 11.836 -27.406 -15.57 1 94.56 251 TYR B C 1
ATOM 4433 O O . TYR B 1 251 ? 11.07 -27.188 -16.5 1 94.56 251 TYR B O 1
ATOM 4441 N N . PHE B 1 252 ? 11.438 -27.219 -14.32 1 94.94 252 PHE B N 1
ATOM 4442 C CA . PHE B 1 252 ? 10.055 -26.938 -13.961 1 94.94 252 PHE B CA 1
ATOM 4443 C C . PHE B 1 252 ? 9.695 -25.5 -14.281 1 94.94 252 PHE B C 1
ATOM 4445 O O . PHE B 1 252 ? 8.516 -25.156 -14.453 1 94.94 252 PHE B O 1
ATOM 4452 N N . LEU B 1 253 ? 10.695 -24.609 -14.406 1 91.81 253 LEU B N 1
ATOM 4453 C CA . LEU B 1 253 ? 10.445 -23.219 -14.766 1 91.81 253 LEU B CA 1
ATOM 4454 C C . LEU B 1 253 ? 9.883 -23.109 -16.188 1 91.81 253 LEU B C 1
ATOM 4456 O O . LEU B 1 253 ? 9.25 -22.125 -16.531 1 91.81 253 LEU B O 1
ATOM 4460 N N . GLN B 1 254 ? 10.016 -24.125 -16.938 1 91.81 254 GLN B N 1
ATOM 4461 C CA . GLN B 1 254 ? 9.547 -24.172 -18.312 1 91.81 254 GLN B CA 1
ATOM 4462 C C . GLN B 1 254 ? 8.023 -24.156 -18.375 1 91.81 254 GLN B C 1
ATOM 4464 O O . GLN B 1 254 ? 7.441 -23.875 -19.438 1 91.81 254 GLN B O 1
ATOM 4469 N N . ILE B 1 255 ? 7.41 -24.406 -17.25 1 92.81 255 ILE B N 1
ATOM 4470 C CA . ILE B 1 255 ? 5.949 -24.422 -17.203 1 92.81 255 ILE B CA 1
ATOM 4471 C C . ILE B 1 255 ? 5.402 -23.094 -17.703 1 92.81 255 ILE B C 1
ATOM 4473 O O . ILE B 1 255 ? 4.336 -23.047 -18.328 1 92.81 255 ILE B O 1
ATOM 4477 N N . ALA B 1 256 ? 6.082 -22.047 -17.516 1 91.62 256 ALA B N 1
ATOM 4478 C CA . ALA B 1 256 ? 5.625 -20.703 -17.875 1 91.62 256 ALA B CA 1
ATOM 4479 C C . ALA B 1 256 ? 5.453 -20.594 -19.391 1 91.62 256 ALA B C 1
ATOM 4481 O O . ALA B 1 256 ? 4.551 -19.891 -19.859 1 91.62 256 ALA B O 1
ATOM 4482 N N . THR B 1 257 ? 6.254 -21.281 -20.125 1 92.56 257 THR B N 1
ATOM 4483 C CA . THR B 1 257 ? 6.266 -21.125 -21.578 1 92.56 257 THR B CA 1
ATOM 4484 C C . THR B 1 257 ? 5.633 -22.344 -22.25 1 92.56 257 THR B C 1
ATOM 4486 O O . THR B 1 257 ? 5.656 -22.453 -23.484 1 92.56 257 THR B O 1
ATOM 4489 N N . LYS B 1 258 ? 5.133 -23.219 -21.453 1 92.5 258 LYS B N 1
ATOM 4490 C CA . LYS B 1 258 ? 4.438 -24.359 -22.031 1 92.5 258 LYS B CA 1
ATOM 4491 C C . LYS B 1 258 ? 3.178 -23.922 -22.766 1 92.5 258 LYS B C 1
ATOM 4493 O O . LYS B 1 258 ? 2.436 -23.062 -22.297 1 92.5 258 LYS B O 1
ATOM 4498 N N . ASP B 1 259 ? 2.986 -24.516 -23.922 1 92.88 259 ASP B N 1
ATOM 4499 C CA . ASP B 1 259 ? 1.795 -24.219 -24.719 1 92.88 259 ASP B CA 1
ATOM 4500 C C . ASP B 1 259 ? 0.557 -24.875 -24.125 1 92.88 259 ASP B C 1
ATOM 4502 O O . ASP B 1 259 ? 0.595 -26.047 -23.75 1 92.88 259 ASP B O 1
ATOM 4506 N N . VAL B 1 260 ? -0.52 -24.141 -24.016 1 94.69 260 VAL B N 1
ATOM 4507 C CA . VAL B 1 260 ? -1.806 -24.656 -23.562 1 94.69 260 VAL B CA 1
ATOM 4508 C C . VAL B 1 260 ? -2.916 -24.172 -24.5 1 94.69 260 VAL B C 1
ATOM 4510 O O . VAL B 1 260 ? -2.787 -23.125 -25.141 1 94.69 260 VAL B O 1
ATOM 4513 N N . LYS B 1 261 ? -3.904 -24.969 -24.641 1 96.25 261 LYS B N 1
ATOM 4514 C CA . LYS B 1 261 ? -5.07 -24.562 -25.422 1 96.25 261 LYS B CA 1
ATOM 4515 C C . LYS B 1 261 ? -6.113 -23.875 -24.547 1 96.25 261 LYS B C 1
ATOM 4517 O O . LYS B 1 261 ? -6.551 -24.438 -23.547 1 96.25 261 LYS B O 1
ATOM 4522 N N . ILE B 1 262 ? -6.465 -22.672 -24.906 1 96.19 262 ILE B N 1
ATOM 4523 C CA . ILE B 1 262 ? -7.48 -21.922 -24.188 1 96.19 262 ILE B CA 1
ATOM 4524 C C . ILE B 1 262 ? -8.328 -21.125 -25.188 1 96.19 262 ILE B C 1
ATOM 4526 O O . ILE B 1 262 ? -7.793 -20.453 -26.062 1 96.19 262 ILE B O 1
ATOM 4530 N N . ASP B 1 263 ? -9.648 -21.219 -25.094 1 94.44 263 ASP B N 1
ATOM 4531 C CA . ASP B 1 263 ? -10.57 -20.547 -26.016 1 94.44 263 ASP B CA 1
ATOM 4532 C C . ASP B 1 263 ? -10.219 -20.859 -27.469 1 94.44 263 ASP B C 1
ATOM 4534 O O . ASP B 1 263 ? -10.117 -19.938 -28.297 1 94.44 263 ASP B O 1
ATOM 4538 N N . GLU B 1 264 ? -9.805 -22.031 -27.719 1 92.31 264 GLU B N 1
ATOM 4539 C CA . GLU B 1 264 ? -9.547 -22.578 -29.047 1 92.31 264 GLU B CA 1
ATOM 4540 C C . GLU B 1 264 ? -8.273 -21.984 -29.641 1 92.31 264 GLU B C 1
ATOM 4542 O O . GLU B 1 264 ? -8.055 -22.062 -30.859 1 92.31 264 GLU B O 1
ATOM 4547 N N . GLN B 1 265 ? -7.469 -21.391 -28.812 1 95.19 265 GLN B N 1
ATOM 4548 C CA . GLN B 1 265 ? -6.164 -20.875 -29.234 1 95.19 265 GLN B CA 1
ATOM 4549 C C . GLN B 1 265 ? -5.043 -21.484 -28.391 1 95.19 265 GLN B C 1
ATOM 4551 O O . GLN B 1 265 ? -5.246 -21.812 -27.219 1 95.19 265 GLN B O 1
ATOM 4556 N N . VAL B 1 266 ? -3.961 -21.625 -29.031 1 95 266 VAL B N 1
ATOM 4557 C CA . VAL B 1 266 ? -2.787 -22.109 -28.328 1 95 266 VAL B CA 1
ATOM 4558 C C . VAL B 1 266 ? -1.933 -20.938 -27.859 1 95 266 VAL B C 1
ATOM 4560 O O . VAL B 1 266 ? -1.564 -20.078 -28.672 1 95 266 VAL B O 1
ATOM 4563 N N . ARG B 1 267 ? -1.735 -20.891 -26.625 1 94.38 267 ARG B N 1
ATOM 4564 C CA . ARG B 1 267 ? -0.953 -19.828 -26 1 94.38 267 ARG B CA 1
ATOM 4565 C C . ARG B 1 267 ? -0.009 -20.375 -24.938 1 94.38 267 ARG B C 1
ATOM 4567 O O . ARG B 1 267 ? -0.272 -21.438 -24.359 1 94.38 267 ARG B O 1
ATOM 4574 N N . PRO B 1 268 ? 1.099 -19.609 -24.781 1 94.81 268 PRO B N 1
ATOM 4575 C CA . PRO B 1 268 ? 1.897 -19.969 -23.609 1 94.81 268 PRO B CA 1
ATOM 4576 C C . PRO B 1 268 ? 1.118 -19.859 -22.297 1 94.81 268 PRO B C 1
ATOM 4578 O O . PRO B 1 268 ? 0.27 -18.969 -22.156 1 94.81 268 PRO B O 1
ATOM 4581 N N . LEU B 1 269 ? 1.413 -20.719 -21.344 1 96.25 269 LEU B N 1
ATOM 4582 C CA . LEU B 1 269 ? 0.698 -20.797 -20.078 1 96.25 269 LEU B CA 1
ATOM 4583 C C . LEU B 1 269 ? 0.654 -19.422 -19.391 1 96.25 269 LEU B C 1
ATOM 4585 O O . LEU B 1 269 ? -0.385 -19.031 -18.875 1 96.25 269 LEU B O 1
ATOM 4589 N N . LEU B 1 270 ? 1.775 -18.719 -19.484 1 93.62 270 LEU B N 1
ATOM 4590 C CA . LEU B 1 270 ? 1.87 -17.406 -18.875 1 93.62 270 LEU B CA 1
ATOM 4591 C C . LEU B 1 270 ? 0.788 -16.469 -19.422 1 93.62 270 LEU B C 1
ATOM 4593 O O . LEU B 1 270 ? 0.187 -15.703 -18.656 1 93.62 270 LEU B O 1
ATOM 4597 N N . VAL B 1 271 ? 0.53 -16.516 -20.625 1 94.19 271 VAL B N 1
ATOM 4598 C CA . VAL B 1 271 ? -0.461 -15.68 -21.297 1 94.19 271 VAL B CA 1
ATOM 4599 C C . VAL B 1 271 ? -1.862 -16.219 -21.031 1 94.19 271 VAL B C 1
ATOM 4601 O O . VAL B 1 271 ? -2.805 -15.453 -20.812 1 94.19 271 VAL B O 1
ATOM 4604 N N . ALA B 1 272 ? -2 -17.469 -21.062 1 97 272 ALA B N 1
ATOM 4605 C CA . ALA B 1 272 ? -3.283 -18.141 -20.844 1 97 272 ALA B CA 1
ATOM 4606 C C . ALA B 1 272 ? -3.846 -17.797 -19.453 1 97 272 ALA B C 1
ATOM 4608 O O . ALA B 1 272 ? -5.047 -17.562 -19.312 1 97 272 ALA B O 1
ATOM 4609 N N . VAL B 1 273 ? -3.01 -17.812 -18.531 1 97.69 273 VAL B N 1
ATOM 4610 C CA . VAL B 1 273 ? -3.434 -17.516 -17.172 1 97.69 273 VAL B CA 1
ATOM 4611 C C . VAL B 1 273 ? -4.027 -16.109 -17.109 1 97.69 273 VAL B C 1
ATOM 4613 O O . VAL B 1 273 ? -5.031 -15.891 -16.438 1 97.69 273 VAL B O 1
ATOM 4616 N N . LYS B 1 274 ? -3.406 -15.195 -17.797 1 95.69 274 LYS B N 1
ATOM 4617 C CA . LYS B 1 274 ? -3.932 -13.836 -17.828 1 95.69 274 LYS B CA 1
ATOM 4618 C C . LYS B 1 274 ? -5.34 -13.812 -18.422 1 95.69 274 LYS B C 1
ATOM 4620 O O . LYS B 1 274 ? -6.207 -13.086 -17.938 1 95.69 274 LYS B O 1
ATOM 4625 N N . SER B 1 275 ? -5.52 -14.578 -19.422 1 96.94 275 SER B N 1
ATOM 4626 C CA . SER B 1 275 ? -6.84 -14.695 -20.031 1 96.94 275 SER B CA 1
ATOM 4627 C C . SER B 1 275 ? -7.852 -15.273 -19.047 1 96.94 275 SER B C 1
ATOM 4629 O O . SER B 1 275 ? -9 -14.828 -19 1 96.94 275 SER B O 1
ATOM 4631 N N . THR B 1 276 ? -7.453 -16.203 -18.328 1 98.38 276 THR B N 1
ATOM 4632 C CA . THR B 1 276 ? -8.305 -16.828 -17.328 1 98.38 276 THR B CA 1
ATOM 4633 C C . THR B 1 276 ? -8.75 -15.797 -16.297 1 98.38 276 THR B C 1
ATOM 4635 O O . THR B 1 276 ? -9.945 -15.68 -15.992 1 98.38 276 THR B O 1
ATOM 4638 N N . VAL B 1 277 ? -7.832 -15.047 -15.805 1 97.94 277 VAL B N 1
ATOM 4639 C CA . VAL B 1 277 ? -8.141 -14.07 -14.758 1 97.94 277 VAL B CA 1
ATOM 4640 C C . VAL B 1 277 ? -9.039 -12.977 -15.32 1 97.94 277 VAL B C 1
ATOM 4642 O O . VAL B 1 277 ? -9.992 -12.555 -14.664 1 97.94 277 VAL B O 1
ATOM 4645 N N . SER B 1 278 ? -8.711 -12.492 -16.453 1 96.75 278 SER B N 1
ATOM 4646 C CA . SER B 1 278 ? -9.547 -11.492 -17.109 1 96.75 278 SER B CA 1
ATOM 4647 C C . SER B 1 278 ? -10.969 -12 -17.297 1 96.75 278 SER B C 1
ATOM 4649 O O . SER B 1 278 ? -11.93 -11.242 -17.125 1 96.75 278 SER B O 1
ATOM 4651 N N . SER B 1 279 ? -11.125 -13.188 -17.688 1 98.25 279 SER B N 1
ATOM 4652 C CA . SER B 1 279 ? -12.445 -13.773 -17.891 1 98.25 279 SER B CA 1
ATOM 4653 C C . SER B 1 279 ? -13.195 -13.891 -16.562 1 98.25 279 SER B C 1
ATOM 4655 O O . SER B 1 279 ? -14.422 -13.742 -16.531 1 98.25 279 SER B O 1
ATOM 4657 N N . LEU B 1 280 ? -12.5 -14.219 -15.547 1 98.31 280 LEU B N 1
ATOM 4658 C CA . LEU B 1 280 ? -13.125 -14.25 -14.227 1 98.31 280 LEU B CA 1
ATOM 4659 C C . LEU B 1 280 ? -13.727 -12.891 -13.875 1 98.31 280 LEU B C 1
ATOM 4661 O O . LEU B 1 280 ? -14.852 -12.812 -13.383 1 98.31 280 LEU B O 1
ATOM 4665 N N . TYR B 1 281 ? -12.953 -11.852 -14.102 1 97.25 281 TYR B N 1
ATOM 4666 C CA . TYR B 1 281 ? -13.469 -10.523 -13.82 1 97.25 281 TYR B CA 1
ATOM 4667 C C . TYR B 1 281 ? -14.742 -10.242 -14.609 1 97.25 281 TYR B C 1
ATOM 4669 O O . TYR B 1 281 ? -15.688 -9.656 -14.078 1 97.25 281 TYR B O 1
ATOM 4677 N N . LYS B 1 282 ? -14.734 -10.648 -15.828 1 97.75 282 LYS B N 1
ATOM 4678 C CA . LYS B 1 282 ? -15.922 -10.469 -16.656 1 97.75 282 LYS B CA 1
ATOM 4679 C C . LYS B 1 282 ? -17.109 -11.25 -16.094 1 97.75 282 LYS B C 1
ATOM 4681 O O . LYS B 1 282 ? -18.266 -10.844 -16.266 1 97.75 282 LYS B O 1
ATOM 4686 N N . CYS B 1 283 ? -16.875 -12.297 -15.445 1 98.06 283 CYS B N 1
ATOM 4687 C CA . CYS B 1 283 ? -17.953 -13.039 -14.781 1 98.06 283 CYS B CA 1
ATOM 4688 C C . CYS B 1 283 ? -18.5 -12.25 -13.594 1 98.06 283 CYS B C 1
ATOM 4690 O O . CYS B 1 283 ? -19.703 -12.234 -13.359 1 98.06 283 CYS B O 1
ATOM 4692 N N . TYR B 1 284 ? -17.594 -11.641 -12.875 1 96.94 284 TYR B N 1
ATOM 4693 C CA . TYR B 1 284 ? -18.016 -10.812 -11.75 1 96.94 284 TYR B CA 1
ATOM 4694 C C . TYR B 1 284 ? -18.938 -9.695 -12.219 1 96.94 284 TYR B C 1
ATOM 4696 O O . TYR B 1 284 ? -19.891 -9.328 -11.523 1 96.94 284 TYR B O 1
ATOM 4704 N N . THR B 1 285 ? -18.656 -9.172 -13.375 1 96.38 285 THR B N 1
ATOM 4705 C CA . THR B 1 285 ? -19.406 -8.016 -13.867 1 96.38 285 THR B CA 1
ATOM 4706 C C . THR B 1 285 ? -20.609 -8.469 -14.672 1 96.38 285 THR B C 1
ATOM 4708 O O . THR B 1 285 ? -21.422 -7.637 -15.102 1 96.38 285 THR B O 1
ATOM 4711 N N . GLY B 1 286 ? -20.703 -9.672 -14.969 1 96.19 286 GLY B N 1
ATOM 4712 C CA . GLY B 1 286 ? -21.844 -10.203 -15.688 1 96.19 286 GLY B CA 1
ATOM 4713 C C . GLY B 1 286 ? -21.656 -10.203 -17.188 1 96.19 286 GLY B C 1
ATOM 4714 O O . GLY B 1 286 ? -22.562 -10.594 -17.938 1 96.19 286 GLY B O 1
ATOM 4715 N N . GLU B 1 287 ? -20.516 -9.844 -17.656 1 96.94 287 GLU B N 1
ATOM 4716 C CA . GLU B 1 287 ? -20.234 -9.805 -19.078 1 96.94 287 GLU B CA 1
ATOM 4717 C C . GLU B 1 287 ? -20.031 -11.211 -19.641 1 96.94 287 GLU B C 1
ATOM 4719 O O . GLU B 1 287 ? -20.219 -11.438 -20.844 1 96.94 287 GLU B O 1
ATOM 4724 N N . LYS B 1 288 ? -19.531 -12.141 -18.844 1 96.38 288 LYS B N 1
ATOM 4725 C CA . LYS B 1 288 ? -19.328 -13.547 -19.172 1 96.38 288 LYS B CA 1
ATOM 4726 C C . LYS B 1 288 ? -19.953 -14.461 -18.125 1 96.38 288 LYS B C 1
ATOM 4728 O O . LYS B 1 288 ? -20.156 -14.047 -16.969 1 96.38 288 LYS B O 1
ATOM 4733 N N . ARG B 1 289 ? -20.188 -15.648 -18.531 1 95.12 289 ARG B N 1
ATOM 4734 C CA . ARG B 1 289 ? -20.766 -16.609 -17.594 1 95.12 289 ARG B CA 1
ATOM 4735 C C . ARG B 1 289 ? -19.766 -17.688 -17.219 1 95.12 289 ARG B C 1
ATOM 4737 O O . ARG B 1 289 ? -19.875 -18.312 -16.172 1 95.12 289 ARG B O 1
ATOM 4744 N N . GLN B 1 290 ? -18.844 -17.812 -18.078 1 97.06 290 GLN B N 1
ATOM 4745 C CA . GLN B 1 290 ? -17.891 -18.906 -17.875 1 97.06 290 GLN B CA 1
ATOM 4746 C C . GLN B 1 290 ? -16.469 -18.375 -17.828 1 97.06 290 GLN B C 1
ATOM 4748 O O . GLN B 1 290 ? -16.094 -17.484 -18.594 1 97.06 290 GLN B O 1
ATOM 4753 N N . ILE B 1 291 ? -15.688 -19 -16.984 1 98.06 291 ILE B N 1
ATOM 4754 C CA . ILE B 1 291 ? -14.266 -18.703 -16.938 1 98.06 291 ILE B CA 1
ATOM 4755 C C . ILE B 1 291 ? -13.547 -19.422 -18.078 1 98.06 291 ILE B C 1
ATOM 4757 O O . ILE B 1 291 ? -13.852 -20.578 -18.375 1 98.06 291 ILE B O 1
ATOM 4761 N N . SER B 1 292 ? -12.641 -18.703 -18.719 1 98.19 292 SER B N 1
ATOM 4762 C CA . SER B 1 292 ? -11.789 -19.359 -19.703 1 98.19 292 SER B CA 1
ATOM 4763 C C . SER B 1 292 ? -10.68 -20.156 -19.031 1 98.19 292 SER B C 1
ATOM 4765 O O . SER B 1 292 ? -9.805 -19.578 -18.375 1 98.19 292 SER B O 1
ATOM 4767 N N . TYR B 1 293 ? -10.688 -21.422 -19.109 1 98.19 293 TYR B N 1
ATOM 4768 C CA . TYR B 1 293 ? -9.656 -22.297 -18.562 1 98.19 293 TYR B CA 1
ATOM 4769 C C . TYR B 1 293 ? -8.969 -23.078 -19.672 1 98.19 293 TYR B C 1
ATOM 4771 O O . TYR B 1 293 ? -9.508 -23.234 -20.766 1 98.19 293 TYR B O 1
ATOM 4779 N N . PRO B 1 294 ? -7.773 -23.547 -19.406 1 97 294 PRO B N 1
ATOM 4780 C CA . PRO B 1 294 ? -7.066 -24.344 -20.406 1 97 294 PRO B CA 1
ATOM 4781 C C . PRO B 1 294 ? -7.609 -25.766 -20.531 1 97 294 PRO B C 1
ATOM 4783 O O . PRO B 1 294 ? -8.102 -26.328 -19.547 1 97 294 PRO B O 1
ATOM 4786 N N . LYS B 1 295 ? -7.445 -26.25 -21.734 1 93.56 295 LYS B N 1
ATOM 4787 C CA . LYS B 1 295 ? -7.793 -27.641 -22 1 93.56 295 LYS B CA 1
ATOM 4788 C C . LYS B 1 295 ? -6.562 -28.453 -22.391 1 93.56 295 LYS B C 1
ATOM 4790 O O . LYS B 1 295 ? -5.75 -28 -23.203 1 93.56 295 LYS B O 1
ATOM 4795 N N . MET B 1 296 ? -6.484 -29.5 -21.672 1 88.19 296 MET B N 1
ATOM 4796 C CA . MET B 1 296 ? -5.398 -30.422 -22.016 1 88.19 296 MET B CA 1
ATOM 4797 C C . MET B 1 296 ? -5.707 -31.188 -23.297 1 88.19 296 MET B C 1
ATOM 4799 O O . MET B 1 296 ? -6.824 -31.672 -23.469 1 88.19 296 MET B O 1
ATOM 4803 N N . LEU B 1 297 ? -4.902 -30.828 -24.406 1 70.25 297 LEU B N 1
ATOM 4804 C CA . LEU B 1 297 ? -5.062 -31.531 -25.672 1 70.25 297 LEU B CA 1
ATOM 4805 C C . LEU B 1 297 ? -4.691 -33 -25.531 1 70.25 297 LEU B C 1
ATOM 4807 O O . LEU B 1 297 ? -3.803 -33.344 -24.75 1 70.25 297 LEU B O 1
#

InterPro domains:
  IPR002729 CRISPR-associated protein Cas1 [MF_01470] (3-282)
  IPR002729 CRISPR-associated protein Cas1 [PF01867] (10-256)
  IPR002729 CRISPR-associated protein Cas1 [TIGR00287] (13-256)
  IPR019855 CRISPR-associated protein Cas1, NMENI subtype [TIGR03639] (3-280)
  IPR042206 CRISPR-associated endonuclease Cas1, C-terminal domain [G3DSA:1.20.120.920] (91-297)
  IPR050646 CRISPR-associated endonuclease Cas1 [PTHR34353] (4-256)

Sequence (594 aa):
MLYRSIYIGNPAYLKLKDQQMKIVCPKTKAEKGSVPVEDLGLLMLDHFQITISHQLIQWLMGNNVVIISCDTHHLPHGQMLPLHGNAIHSQRIKDQIEASEPLKKQLWKQTIECKIANQAAVLERLGTYSSPMYDYLNQVKSGDTSNMEGIAAQHYWKYLIHPDFLRERYGDSPNQFFNFGYSVLRSIVARAIVETGLLPVLGIFHKNKYNAYCLADDLMEPYRPFVDLLVIRWLEKNPEAEELTKEAKAYFLQIATKDVKIDEQVRPLLVAVKSTVSSLYKCYTGEKRQISYPKMLMLYRSIYIGNPAYLKLKDQQMKIVCPKTKAEKGSVPVEDLGLLMLDHFQITISHQLIQWLMGNNVVIISCDTHHLPHGQMLPLHGNAIHSQRIKDQIEASEPLKKQLWKQTIECKIANQAAVLERLGTYSSPMYDYLNQVKSGDTSNMEGIAAQHYWKYLIHPDFLRERYGDSPNQFFNFGYSVLRSIVARAIVETGLLPVLGIFHKNKYNAYCLADDLMEPYRPFVDLLVIRWLEKNPEAEELTKEAKAYFLQIATKDVKIDEQVRPLLVAVKSTVSSLYKCYTGEKRQISYPKML

Secondary structure (DSSP, 8-state):
--PEEEEE-S-EEEEEETTEEEEE-TTT--EEEEEEGGGEEEEEE--TTEEEEHHHHHHHHHTT-EEEEE-TTS-EEEEEEETT--HHHHHHHHHHHH--HHHHHHHHHHHHHHHHHHHHHHHHHTTS--HHHHHHHHT--GGGTT-HHHHHHHHHHHHHT-TT----TT-STTHHHHHHHHHHHHHHHHHHHHHHT--TTS-SS---TT-TTHHHHHHTGGGHHHHHHHHHHHHHH-TT--S--HHHHHHHGGGGG-EEEETTEEEEHHHHHHHHHHHHHHHHHTS-SS---EE--/--PEEEEE-S-EEEEEETTEEEEE-TTT--EEEEEEGGGEEEEEE--TTEEEEHHHHHHHHHTT-EEEEE-TTS-EEEEEEETT--HHHHHHHHHHHH--HHHHHHHHHHHHHHHHHHHHHHHHHTTS--HHHHHHHHT--GGGTT-HHHHHHHHHHHHHT-TT----TT-STTHHHHHHHHHHHHHHHHHHHHHHT--TTS-SS---TT-TTHHHHHHTGGGHHHHHHHHHHHHHH-TT--S--HHHHHHHGGGGG-EEEETTEEEEHHHHHHHHHHHHHHHHHTS-SS---EE--

pLDDT: mean 94.21, std 5.87, range [45.25, 98.56]

Foldseek 3Di:
DAADEDEDADAWEWEDDPQWTWTAHPPPRHTPDIDRLLRHAEYEYHYPNYHYDVVVVVSNQVNFHKYFYADPLLFTDDIDHRPVGDPQLVVLAVLLVPQDLQLLQLQLLQLLLLLLQQLLVLCVVVPWDRVVSVVLSVPQDRNRPVVSSVVSVLVSCCGLPHNPDDQDCPDFPPNVLLNLLVSLQLSLLNVLLVVSSYFQQRDSRDHDPVDRRRNSVSNCSSVSSVSSSQSSVVCVVVVPDGDCDPVSNVSSNCQQQDWWAWPNDTGGPSVQSNQQSNQVSCSSVPNDSHGIDTHDD/DAADEDEDADQWEWEDDPQWTWTAHPPPRHTPDIDRLLRHAEYEYHYPNYHYDVVVVVSNQVNFHKYFYADPLLFTDDIDHRPVGDPQLVVLAVLLVPQDLQLLQLQLLQLLLLLLQQLLVLCVVVVWDSVVSVVLSVPQDRNSPVVSSVVSVLVSCCGLPHVPDDQDPPDFPPNVLLNLLVSLQLSLLNVLLVVSSYFQQRDSRDHDPVDRRRNSVSNCSSVSSVSSSQSSVVCVVVVPDGDCDPVSNVSSNCQQQDWWAWPNDTGGPSVQSNQQSNQVSCSSVPNDSHGIDTHDD

Radius of gyration: 29.57 Å; Cα contacts (8 Å, |Δi|>4): 1099; chains: 2; bounding box: 54×94×58 Å

Solvent-accessible surface area (backbone atoms only — not comparable to full-atom values): 30886 Å² total; per-residue (Å²): 131,84,57,38,73,47,78,42,68,54,67,25,34,39,35,63,55,94,73,16,42,35,34,24,30,72,86,78,65,45,74,77,46,76,43,56,46,86,47,34,38,31,41,38,43,44,33,61,61,23,34,40,29,39,45,32,51,42,51,35,29,75,55,56,24,35,38,35,35,29,40,98,72,47,31,67,39,27,38,30,38,24,70,78,54,45,72,68,44,50,50,44,38,50,40,58,68,64,45,48,70,68,57,28,22,48,52,39,26,53,41,49,38,41,25,40,50,26,42,27,43,51,30,47,75,70,70,39,90,28,71,66,38,60,56,38,42,72,53,55,32,70,56,34,74,66,44,30,67,60,55,44,47,55,56,46,44,25,59,72,76,35,78,83,58,63,95,39,92,85,39,62,76,67,27,62,58,54,52,49,36,48,48,55,50,38,17,56,41,35,41,36,33,49,72,73,34,43,59,38,47,62,30,64,70,46,82,48,97,87,39,56,45,21,26,22,62,49,67,39,46,40,51,44,45,61,47,50,52,51,48,51,52,50,40,69,75,36,74,82,66,78,67,89,42,72,66,53,53,58,59,50,59,47,56,49,66,35,75,36,34,40,90,92,37,78,35,36,35,58,58,44,47,40,50,23,47,53,28,43,53,32,36,49,73,62,78,35,88,62,65,50,60,60,46,66,127,131,84,58,39,74,47,78,41,67,54,67,25,34,38,35,62,54,93,71,16,41,32,35,22,30,73,86,78,64,44,73,76,47,75,42,55,46,87,47,33,37,33,42,36,44,45,34,62,59,23,34,38,27,39,46,30,52,44,52,34,28,74,53,55,23,35,38,34,35,28,39,97,71,47,31,68,38,26,38,31,39,25,70,79,53,44,71,68,45,51,49,44,38,50,40,59,68,63,44,48,70,67,56,28,22,48,53,38,26,53,42,47,39,39,25,40,52,27,41,27,42,51,30,48,75,68,70,42,90,28,72,66,37,58,56,38,42,73,52,53,32,68,55,34,76,65,44,30,67,60,55,44,47,54,55,46,44,25,61,71,75,33,79,83,57,64,94,38,91,88,38,62,77,67,27,61,56,54,52,50,38,49,49,55,50,39,17,56,40,36,41,36,32,51,72,72,33,42,60,38,46,63,30,62,71,46,83,48,97,86,39,54,45,20,25,20,63,50,66,39,46,38,51,45,46,62,47,49,52,52,48,51,52,50,39,71,76,34,75,81,65,74,67,89,41,74,67,53,52,59,57,51,59,47,56,48,66,36,75,36,35,38,92,92,36,79,33,36,34,59,58,45,47,40,49,23,45,54,28,42,52,30,37,50,71,63,78,34,89,60,66,51,58,59,45,65,127